Protein AF-0000000080183639 (afdb_homodimer)

Nearest PDB structures (foldseek):
  2pw9-assembly1_B  TM=9.144E-01  e=1.007E-22  Desulfotalea psychrophila LSv54
  2pw9-assembly2_C  TM=9.108E-01  e=9.664E-22  Desulfotalea psychrophila LSv54
  4pde-assembly1_A-2  TM=8.694E-01  e=8.421E-23  Escherichia coli
  2pw9-assembly2_D  TM=8.682E-01  e=3.513E-22  Desulfotalea psychrophila LSv54
  2pw9-assembly1_A  TM=8.812E-01  e=2.360E-21  Desulfotalea psychrophila LSv54

Sequence (546 aa):
MGNVTARRHAQHLTADRAITRPETLAVEEPLEIRVDGTPVTVTMRTPGSDFELARGFLLTEGVIADREQVHAIRYCDGRDDKGANTYNVLDVTLAAGVAPPDLDVTRNFYTTSSCGVCGKASLDAVRVIGRFAPGDDPVTVAAATLQAMPGQLRGAQKVFASTGGLHAAALFAADGAMLVVREDIGRHNAVDKVIGWALENGRVPVAGSVLLVSGRASFELTQKAVVAGIPVLAAVSAPSSLAVSLAEESGLTLVAFLRGDSMNVYTRADRIRMGNVTARRHAQHLTADRAITRPETLAVEEPLEIRVDGTPVTVTMRTPGSDFELARGFLLTEGVIADREQVHAIRYCDGRDDKGANTYNVLDVTLAAGVAPPDLDVTRNFYTTSSCGVCGKASLDAVRVIGRFAPGDDPVTVAAATLQAMPGQLRGAQKVFASTGGLHAAALFAADGAMLVVREDIGRHNAVDKVIGWALENGRVPVAGSVLLVSGRASFELTQKAVVAGIPVLAAVSAPSSLAVSLAEESGLTLVAFLRGDSMNVYTRADRIR

pLDDT: mean 90.53, std 12.78, range [38.41, 98.94]

Radius of gyration: 22.48 Å; Cα contacts (8 Å, |Δi|>4): 1421; chains: 2; bounding box: 56×62×65 Å

Structure (mmCIF, N/CA/C/O backbone):
data_AF-0000000080183639-model_v1
#
loop_
_entity.id
_entity.type
_entity.pdbx_description
1 polymer 'Sulfur carrier protein FdhD'
#
loop_
_atom_site.group_PDB
_atom_site.id
_atom_site.type_symbol
_atom_site.label_atom_id
_atom_site.label_alt_id
_atom_site.label_comp_id
_atom_site.label_asym_id
_atom_site.label_entity_id
_atom_site.label_seq_id
_atom_site.pdbx_PDB_ins_code
_atom_site.Cartn_x
_atom_site.Cartn_y
_atom_site.Cartn_z
_atom_site.occupancy
_atom_site.B_iso_or_equiv
_atom_site.auth_seq_id
_atom_site.auth_comp_id
_atom_site.auth_asym_id
_atom_site.auth_atom_id
_atom_site.pdbx_PDB_model_num
ATOM 1 N N . MET A 1 1 ? 24.953 -3.195 -2.787 1 52.5 1 MET A N 1
ATOM 2 C CA . MET A 1 1 ? 23.578 -3.475 -2.379 1 52.5 1 MET A CA 1
ATOM 3 C C . MET A 1 1 ? 23.156 -2.564 -1.229 1 52.5 1 MET A C 1
ATOM 5 O O . MET A 1 1 ? 23.938 -2.314 -0.311 1 52.5 1 MET A O 1
ATOM 9 N N . GLY A 1 2 ? 22.172 -1.744 -1.499 1 62.75 2 GLY A N 1
ATOM 10 C CA . GLY A 1 2 ? 21.844 -0.724 -0.514 1 62.75 2 GLY A CA 1
ATOM 11 C C . GLY A 1 2 ? 21.469 -1.297 0.839 1 62.75 2 GLY A C 1
ATOM 12 O O . GLY A 1 2 ? 21.094 -2.469 0.941 1 62.75 2 GLY A O 1
ATOM 13 N N . ASN A 1 3 ? 21.703 -0.731 1.843 1 85.06 3 ASN A N 1
ATOM 14 C CA . ASN A 1 3 ? 21.344 -1.123 3.201 1 85.06 3 ASN A CA 1
ATOM 15 C C . ASN A 1 3 ? 19.828 -1.344 3.338 1 85.06 3 ASN A C 1
ATOM 17 O O . ASN A 1 3 ? 19.047 -0.618 2.738 1 85.06 3 ASN A O 1
ATOM 21 N N . VAL A 1 4 ? 19.547 -2.441 4.059 1 94.38 4 VAL A N 1
ATOM 22 C CA . VAL A 1 4 ? 18.141 -2.775 4.223 1 94.38 4 VAL A CA 1
ATOM 23 C C . VAL A 1 4 ? 17.609 -2.168 5.52 1 94.38 4 VAL A C 1
ATOM 25 O O . VAL A 1 4 ? 16.391 -2.018 5.695 1 94.38 4 VAL A O 1
ATOM 28 N N . THR A 1 5 ? 18.547 -1.822 6.398 1 96.56 5 THR A N 1
ATOM 29 C CA . THR A 1 5 ? 18.172 -1.188 7.656 1 96.56 5 THR A CA 1
ATOM 30 C C . THR A 1 5 ? 18.969 0.091 7.883 1 96.56 5 THR A C 1
ATOM 32 O O . THR A 1 5 ? 20 0.308 7.242 1 96.56 5 THR A O 1
ATOM 35 N N . ALA A 1 6 ? 18.453 0.911 8.664 1 96.31 6 ALA A N 1
ATOM 36 C CA . ALA A 1 6 ? 19.109 2.148 9.102 1 96.31 6 ALA A CA 1
ATOM 37 C C . ALA A 1 6 ? 18.938 2.352 10.609 1 96.31 6 ALA A C 1
ATOM 39 O O . ALA A 1 6 ? 17.953 1.905 11.195 1 96.31 6 ALA A O 1
ATOM 40 N N . ARG A 1 7 ? 19.891 3.008 11.18 1 96.44 7 ARG A N 1
ATOM 41 C CA . ARG A 1 7 ? 19.828 3.285 12.609 1 96.44 7 ARG A CA 1
ATOM 42 C C . ARG A 1 7 ? 19.453 4.738 12.875 1 96.44 7 ARG A C 1
ATOM 44 O O . ARG A 1 7 ? 19.922 5.641 12.172 1 96.44 7 ARG A O 1
ATOM 51 N N . ARG A 1 8 ? 18.562 4.883 13.812 1 96.25 8 ARG A N 1
ATOM 52 C CA . ARG A 1 8 ? 18.156 6.203 14.273 1 96.25 8 ARG A CA 1
ATOM 53 C C . ARG A 1 8 ? 17.938 6.207 15.789 1 96.25 8 ARG A C 1
ATOM 55 O O . ARG A 1 8 ? 17.688 5.16 16.391 1 96.25 8 ARG A O 1
ATOM 62 N N . HIS A 1 9 ? 18.062 7.41 16.328 1 96.19 9 HIS A N 1
ATOM 63 C CA . HIS A 1 9 ? 17.703 7.535 17.734 1 96.19 9 HIS A CA 1
ATOM 64 C C . HIS A 1 9 ? 16.234 7.945 17.891 1 96.19 9 HIS A C 1
ATOM 66 O O . HIS A 1 9 ? 15.711 8.695 17.062 1 96.19 9 HIS A O 1
ATOM 72 N N . ALA A 1 10 ? 15.625 7.418 18.875 1 97.19 10 ALA A N 1
ATOM 73 C CA . ALA A 1 10 ? 14.266 7.797 19.234 1 97.19 10 ALA A CA 1
ATOM 74 C C . ALA A 1 10 ? 14.102 7.91 20.75 1 97.19 10 ALA A C 1
ATOM 76 O O . ALA A 1 10 ? 14.844 7.273 21.5 1 97.19 10 ALA A O 1
ATOM 77 N N . GLN A 1 11 ? 13.273 8.758 21.109 1 97.5 11 GLN A N 1
ATOM 78 C CA . GLN A 1 11 ? 12.883 8.82 22.516 1 97.5 11 GLN A CA 1
ATOM 79 C C . GLN A 1 11 ? 11.766 7.824 22.812 1 97.5 11 GLN A C 1
ATOM 81 O O . GLN A 1 11 ? 10.656 7.961 22.297 1 97.5 11 GLN A O 1
ATOM 86 N N . HIS A 1 12 ? 12.078 6.84 23.641 1 96.25 12 HIS A N 1
ATOM 87 C CA . HIS A 1 12 ? 11.094 5.871 24.094 1 96.25 12 HIS A CA 1
ATOM 88 C C . HIS A 1 12 ? 10.367 6.367 25.344 1 96.25 12 HIS A C 1
ATOM 90 O O . HIS A 1 12 ? 10.984 6.562 26.391 1 96.25 12 HIS A O 1
ATOM 96 N N . LEU A 1 13 ? 9.086 6.586 25.172 1 95.31 13 LEU A N 1
ATOM 97 C CA . LEU A 1 13 ? 8.281 7.109 26.266 1 95.31 13 LEU A CA 1
ATOM 98 C C . LEU A 1 13 ? 7.297 6.055 26.766 1 95.31 13 LEU A C 1
ATOM 100 O O . LEU A 1 13 ? 6.605 5.414 25.969 1 95.31 13 LEU A O 1
ATOM 104 N N . THR A 1 14 ? 7.352 5.832 28.031 1 91.56 14 THR A N 1
ATOM 105 C CA . THR A 1 14 ? 6.332 5.055 28.734 1 91.56 14 THR A CA 1
ATOM 106 C C . THR A 1 14 ? 5.676 5.891 29.828 1 91.56 14 THR A C 1
ATOM 108 O O . THR A 1 14 ? 5.93 7.094 29.938 1 91.56 14 THR A O 1
ATOM 111 N N . ALA A 1 15 ? 4.715 5.383 30.516 1 82.81 15 ALA A N 1
ATOM 112 C CA . ALA A 1 15 ? 4.027 6.113 31.578 1 82.81 15 ALA A CA 1
ATOM 113 C C . ALA A 1 15 ? 5.023 6.641 32.625 1 82.81 15 ALA A C 1
ATOM 115 O O . ALA A 1 15 ? 4.84 7.734 33.156 1 82.81 15 ALA A O 1
ATOM 116 N N . ASP A 1 16 ? 6.109 6.035 32.719 1 82.12 16 ASP A N 1
ATOM 117 C CA . ASP A 1 16 ? 6.941 6.363 33.875 1 82.12 16 ASP A CA 1
ATOM 118 C C . ASP A 1 16 ? 8.352 6.746 33.438 1 82.12 16 ASP A C 1
ATOM 120 O O . ASP A 1 16 ? 9.172 7.152 34.281 1 82.12 16 ASP A O 1
ATOM 124 N N . ARG A 1 17 ? 8.633 6.613 32.188 1 88.81 17 ARG A N 1
ATOM 125 C CA . ARG A 1 17 ? 10.039 6.746 31.828 1 88.81 17 ARG A CA 1
ATOM 126 C C . ARG A 1 17 ? 10.188 7.273 30.406 1 88.81 17 ARG A C 1
ATOM 128 O O . ARG A 1 17 ? 9.359 6.984 29.547 1 88.81 17 ARG A O 1
ATOM 135 N N . ALA A 1 18 ? 11.211 8.125 30.234 1 91.19 18 ALA A N 1
ATOM 136 C CA . ALA A 1 18 ? 11.656 8.586 28.922 1 91.19 18 ALA A CA 1
ATOM 137 C C . ALA A 1 18 ? 13.141 8.305 28.719 1 91.19 18 ALA A C 1
ATOM 139 O O . ALA A 1 18 ? 13.977 8.742 29.5 1 91.19 18 ALA A O 1
ATOM 140 N N . ILE A 1 19 ? 13.414 7.473 27.688 1 94.88 19 ILE A N 1
ATOM 141 C CA . ILE A 1 19 ? 14.812 7.145 27.422 1 94.88 19 ILE A CA 1
ATOM 142 C C . ILE A 1 19 ? 15.102 7.27 25.938 1 94.88 19 ILE A C 1
ATOM 144 O O . ILE A 1 19 ? 14.297 6.859 25.109 1 94.88 19 ILE A O 1
ATOM 148 N N . THR A 1 20 ? 16.219 7.824 25.672 1 95.25 20 THR A N 1
ATOM 149 C CA . THR A 1 20 ? 16.688 7.848 24.297 1 95.25 20 THR A CA 1
ATOM 150 C C . THR A 1 20 ? 17.438 6.566 23.953 1 95.25 20 THR A C 1
ATOM 152 O O . THR A 1 20 ? 18.375 6.184 24.672 1 95.25 20 THR A O 1
ATOM 155 N N . ARG A 1 21 ? 17.078 5.926 22.906 1 94.38 21 ARG A N 1
ATOM 156 C CA . ARG A 1 21 ? 17.766 4.691 22.531 1 94.38 21 ARG A CA 1
ATOM 157 C C . ARG A 1 21 ? 17.844 4.555 21.016 1 94.38 21 ARG A C 1
ATOM 159 O O . ARG A 1 21 ? 17.062 5.18 20.281 1 94.38 21 ARG A O 1
ATOM 166 N N . PRO A 1 22 ? 18.797 3.738 20.609 1 96.38 22 PRO A N 1
ATOM 167 C CA . PRO A 1 22 ? 18.875 3.457 19.172 1 96.38 22 PRO A CA 1
ATOM 168 C C . PRO A 1 22 ? 17.75 2.539 18.688 1 96.38 22 PRO A C 1
ATOM 170 O O . PRO A 1 22 ? 17.344 1.616 19.406 1 96.38 22 PRO A O 1
ATOM 173 N N . GLU A 1 23 ? 17.25 2.877 17.562 1 96.5 23 GLU A N 1
ATOM 174 C CA . GLU A 1 23 ? 16.25 2.072 16.875 1 96.5 23 GLU A CA 1
ATOM 175 C C . GLU A 1 23 ? 16.734 1.643 15.5 1 96.5 23 GLU A C 1
ATOM 177 O O . GLU A 1 23 ? 17.469 2.377 14.836 1 96.5 23 GLU A O 1
ATOM 182 N N . THR A 1 24 ? 16.375 0.429 15.133 1 97.62 24 THR A N 1
ATOM 183 C CA . THR A 1 24 ? 16.656 -0.079 13.789 1 97.62 24 THR A CA 1
ATOM 184 C C . THR A 1 24 ? 15.414 0.034 12.906 1 97.62 24 THR A C 1
ATOM 186 O O . THR A 1 24 ? 14.352 -0.508 13.242 1 97.62 24 THR A O 1
ATOM 189 N N . LEU A 1 25 ? 15.609 0.771 11.812 1 98.19 25 LEU A N 1
ATOM 190 C CA . LEU A 1 25 ? 14.477 1.029 10.914 1 98.19 25 LEU A CA 1
ATOM 191 C C . LEU A 1 25 ? 14.656 0.294 9.594 1 98.19 25 LEU A C 1
ATOM 193 O O . LEU A 1 25 ? 15.781 0.097 9.133 1 98.19 25 LEU A O 1
ATOM 197 N N . ALA A 1 26 ? 13.523 -0.114 9.016 1 97.69 26 ALA A N 1
ATOM 198 C CA . ALA A 1 26 ? 13.57 -0.578 7.633 1 97.69 26 ALA A CA 1
ATOM 199 C C . ALA A 1 26 ? 13.875 0.573 6.676 1 97.69 26 ALA A C 1
ATOM 201 O O . ALA A 1 26 ? 13.273 1.647 6.777 1 97.69 26 ALA A O 1
ATOM 202 N N . VAL A 1 27 ? 14.734 0.327 5.742 1 96.94 27 VAL A N 1
ATOM 203 C CA . VAL A 1 27 ? 15.086 1.35 4.758 1 96.94 27 VAL A CA 1
ATOM 204 C C . VAL A 1 27 ? 14 1.423 3.686 1 96.94 27 VAL A C 1
ATOM 206 O O . VAL A 1 27 ? 13.523 0.392 3.201 1 96.94 27 VAL A O 1
ATOM 209 N N . GLU A 1 28 ? 13.562 2.574 3.406 1 94.81 28 GLU A N 1
ATOM 210 C CA . GLU A 1 28 ? 12.68 2.922 2.299 1 94.81 28 GLU A CA 1
ATOM 211 C C . GLU A 1 28 ? 13.391 3.807 1.28 1 94.81 28 GLU A C 1
ATOM 213 O O . GLU A 1 28 ? 13.922 4.859 1.632 1 94.81 28 GLU A O 1
ATOM 218 N N . GLU A 1 29 ? 13.422 3.324 0.04 1 92.5 29 GLU A N 1
ATOM 219 C CA . GLU A 1 29 ? 14.094 4.035 -1.042 1 92.5 29 GLU A CA 1
ATOM 220 C C . GLU A 1 29 ? 13.352 3.869 -2.361 1 92.5 29 GLU A C 1
ATOM 222 O O . GLU A 1 29 ? 12.844 2.785 -2.664 1 92.5 29 GLU A O 1
ATOM 227 N N . PRO A 1 30 ? 13.328 4.973 -3.129 1 89.56 30 PRO A N 1
ATOM 228 C CA . PRO A 1 30 ? 12.648 4.852 -4.422 1 89.56 30 PRO A CA 1
ATOM 229 C C . PRO A 1 30 ? 13.43 4.004 -5.422 1 89.56 30 PRO A C 1
ATOM 231 O O . PRO A 1 30 ? 14.664 3.959 -5.367 1 89.56 30 PRO A O 1
ATOM 234 N N . LEU A 1 31 ? 12.773 3.314 -6.277 1 90.88 31 LEU A N 1
ATOM 235 C CA . LEU A 1 31 ? 13.32 2.598 -7.422 1 90.88 31 LEU A CA 1
ATOM 236 C C . LEU A 1 31 ? 12.555 2.936 -8.695 1 90.88 31 LEU A C 1
ATOM 238 O O . LEU A 1 31 ? 11.336 2.77 -8.75 1 90.88 31 LEU A O 1
ATOM 242 N N . GLU A 1 32 ? 13.234 3.479 -9.617 1 88 32 GLU A N 1
ATOM 243 C CA . GLU A 1 32 ? 12.68 3.678 -10.953 1 88 32 GLU A CA 1
ATOM 244 C C . GLU A 1 32 ? 12.961 2.484 -11.859 1 88 32 GLU A C 1
ATOM 246 O O . GLU A 1 32 ? 14.109 2.031 -11.953 1 88 32 GLU A O 1
ATOM 251 N N . ILE A 1 33 ? 11.953 1.974 -12.453 1 89.75 33 ILE A N 1
ATOM 252 C CA . ILE A 1 33 ? 12.109 0.908 -13.438 1 89.75 33 ILE A CA 1
ATOM 253 C C . ILE A 1 33 ? 11.844 1.458 -14.836 1 89.75 33 ILE A C 1
ATOM 255 O O . ILE A 1 33 ? 10.781 2.027 -15.102 1 89.75 33 ILE A O 1
ATOM 259 N N . ARG A 1 34 ? 12.805 1.295 -15.664 1 87.94 34 ARG A N 1
ATOM 260 C CA . ARG A 1 34 ? 12.711 1.676 -17.078 1 87.94 34 ARG A CA 1
ATOM 261 C C . ARG A 1 34 ? 12.688 0.445 -17.969 1 87.94 34 ARG A C 1
ATOM 263 O O . ARG A 1 34 ? 13.211 -0.609 -17.609 1 87.94 34 ARG A O 1
ATOM 270 N N . VAL A 1 35 ? 12.031 0.599 -19.078 1 90.69 35 VAL A N 1
ATOM 271 C CA . VAL A 1 35 ? 12.055 -0.408 -20.141 1 90.69 35 VAL A CA 1
ATOM 272 C C . VAL A 1 35 ? 12.578 0.213 -21.438 1 90.69 35 VAL A C 1
ATOM 274 O O . VAL A 1 35 ? 11.984 1.157 -21.953 1 90.69 35 VAL A O 1
ATOM 277 N N . ASP A 1 36 ? 13.719 -0.275 -21.828 1 92.06 36 ASP A N 1
ATOM 278 C CA . ASP A 1 36 ? 14.383 0.25 -23.016 1 92.06 36 ASP A CA 1
ATOM 279 C C . ASP A 1 36 ? 14.562 1.764 -22.922 1 92.06 36 ASP A C 1
ATOM 281 O O . ASP A 1 36 ? 14.242 2.492 -23.859 1 92.06 36 ASP A O 1
ATOM 285 N N . GLY A 1 37 ? 14.867 2.141 -21.75 1 87.31 37 GLY A N 1
ATOM 286 C CA . GLY A 1 37 ? 15.227 3.533 -21.531 1 87.31 37 GLY A CA 1
ATOM 287 C C . GLY A 1 37 ? 14.039 4.391 -21.125 1 87.31 37 GLY A C 1
ATOM 288 O O . GLY A 1 37 ? 14.219 5.516 -20.641 1 87.31 37 GLY A O 1
ATOM 289 N N . THR A 1 38 ? 12.844 3.908 -21.188 1 86.12 38 THR A N 1
ATOM 290 C CA . THR A 1 38 ? 11.648 4.684 -20.875 1 86.12 38 THR A CA 1
ATOM 291 C C . THR A 1 38 ? 11.148 4.359 -19.484 1 86.12 38 THR A C 1
ATOM 293 O O . THR A 1 38 ? 10.922 3.191 -19.141 1 86.12 38 THR A O 1
ATOM 296 N N . PRO A 1 39 ? 10.961 5.383 -18.625 1 83.75 39 PRO A N 1
ATOM 297 C CA . PRO A 1 39 ? 10.43 5.113 -17.281 1 83.75 39 PRO A CA 1
ATOM 298 C C . PRO A 1 39 ? 9.023 4.512 -17.312 1 83.75 39 PRO A C 1
ATOM 300 O O . PRO A 1 39 ? 8.148 5.016 -18.031 1 83.75 39 PRO A O 1
ATOM 303 N N . VAL A 1 40 ? 8.828 3.486 -16.594 1 82.75 40 VAL A N 1
ATOM 304 C CA . VAL A 1 40 ? 7.531 2.812 -16.562 1 82.75 40 VAL A CA 1
ATOM 305 C C . VAL A 1 40 ? 6.875 3.008 -15.203 1 82.75 40 VAL A C 1
ATOM 307 O O . VAL A 1 40 ? 5.652 3.143 -15.109 1 82.75 40 VAL A O 1
ATOM 310 N N . THR A 1 41 ? 7.754 2.992 -14.164 1 83.94 41 THR A N 1
ATOM 311 C CA . THR A 1 41 ? 7.207 3.148 -12.82 1 83.94 41 THR A CA 1
ATOM 312 C C . THR A 1 41 ? 8.289 3.584 -11.844 1 83.94 41 THR A C 1
ATOM 314 O O . THR A 1 41 ? 9.484 3.414 -12.109 1 83.94 41 THR A O 1
ATOM 317 N N . VAL A 1 42 ? 7.891 4.258 -10.812 1 85.88 42 VAL A N 1
ATOM 318 C CA . VAL A 1 42 ? 8.695 4.492 -9.617 1 85.88 42 VAL A CA 1
ATOM 319 C C . VAL A 1 42 ? 7.992 3.91 -8.398 1 85.88 42 VAL A C 1
ATOM 321 O O . VAL A 1 42 ? 6.793 4.133 -8.195 1 85.88 42 VAL A O 1
ATOM 324 N N . THR A 1 43 ? 8.68 3.117 -7.652 1 88.38 43 THR A N 1
ATOM 325 C CA . THR A 1 43 ? 8.094 2.51 -6.461 1 88.38 43 THR A CA 1
ATOM 326 C C . THR A 1 43 ? 9.016 2.678 -5.258 1 88.38 43 THR A C 1
ATOM 328 O O . THR A 1 43 ? 10.242 2.615 -5.398 1 88.38 43 THR A O 1
ATOM 331 N N . MET A 1 44 ? 8.414 2.959 -4.102 1 91.25 44 MET A N 1
ATOM 332 C CA . MET A 1 44 ? 9.188 2.881 -2.867 1 91.25 44 MET A CA 1
ATOM 333 C C . MET A 1 44 ? 9.398 1.431 -2.449 1 91.25 44 MET A C 1
ATOM 335 O O . MET A 1 44 ? 8.453 0.639 -2.438 1 91.25 44 MET A O 1
ATOM 339 N N . ARG A 1 45 ? 10.68 1.134 -2.156 1 95 45 ARG A N 1
ATOM 340 C CA . ARG A 1 45 ? 10.945 -0.258 -1.81 1 95 45 ARG A CA 1
ATOM 341 C C . ARG A 1 45 ? 12.062 -0.357 -0.773 1 95 45 ARG A C 1
ATOM 343 O O . ARG A 1 45 ? 12.68 0.649 -0.421 1 95 45 ARG A O 1
ATOM 350 N N . THR A 1 46 ? 12.164 -1.537 -0.179 1 96.56 46 THR A N 1
ATOM 351 C CA . THR A 1 46 ? 13.383 -1.898 0.544 1 96.56 46 THR A CA 1
ATOM 352 C C . THR A 1 46 ? 14.43 -2.463 -0.409 1 96.56 46 THR A C 1
ATOM 354 O O . THR A 1 46 ? 14.164 -3.42 -1.138 1 96.56 46 THR A O 1
ATOM 357 N N . PRO A 1 47 ? 15.594 -1.814 -0.373 1 95 47 PRO A N 1
ATOM 358 C CA . PRO A 1 47 ? 16.625 -2.305 -1.287 1 95 47 PRO A CA 1
ATOM 359 C C . PRO A 1 47 ? 16.922 -3.791 -1.101 1 95 47 PRO A C 1
ATOM 361 O O . PRO A 1 47 ? 16.891 -4.293 0.025 1 95 47 PRO A O 1
ATOM 364 N N . GLY A 1 48 ? 17.297 -4.441 -2.268 1 95.19 48 GLY A N 1
ATOM 365 C CA . GLY A 1 48 ? 17.531 -5.875 -2.293 1 95.19 48 GLY A CA 1
ATOM 366 C C . GLY A 1 48 ? 16.594 -6.617 -3.232 1 95.19 48 GLY A C 1
ATOM 367 O O . GLY A 1 48 ? 15.398 -6.309 -3.301 1 95.19 48 GLY A O 1
ATOM 368 N N . SER A 1 49 ? 17.078 -7.531 -3.957 1 97.38 49 SER A N 1
ATOM 369 C CA . SER A 1 49 ? 16.344 -8.32 -4.938 1 97.38 49 SER A CA 1
ATOM 370 C C . SER A 1 49 ? 15.633 -7.43 -5.949 1 97.38 49 SER A C 1
ATOM 372 O O . SER A 1 49 ? 14.477 -7.676 -6.297 1 97.38 49 SER A O 1
ATOM 374 N N . ASP A 1 50 ? 16.297 -6.406 -6.332 1 97.12 50 ASP A N 1
ATOM 375 C CA . ASP A 1 50 ? 15.688 -5.406 -7.207 1 97.12 50 ASP A CA 1
ATOM 376 C C . ASP A 1 50 ? 15.43 -5.98 -8.602 1 97.12 50 ASP A C 1
ATOM 378 O O . ASP A 1 50 ? 14.438 -5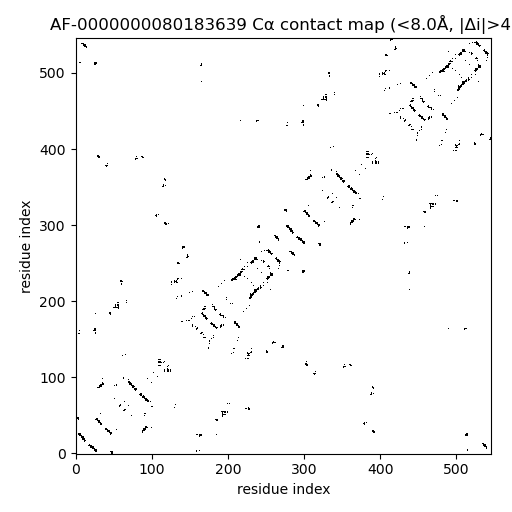.633 -9.242 1 97.12 50 ASP A O 1
ATOM 382 N N . PHE A 1 51 ? 16.312 -6.824 -9.031 1 97.88 51 PHE A N 1
ATOM 383 C CA . PHE A 1 51 ? 16.109 -7.445 -10.336 1 97.88 51 PHE A CA 1
ATOM 384 C C . PHE A 1 51 ? 14.867 -8.328 -10.336 1 97.88 51 PHE A C 1
ATOM 386 O O . PHE A 1 51 ? 14.094 -8.32 -11.297 1 97.88 51 PHE A O 1
ATOM 393 N N . GLU A 1 52 ? 14.672 -9 -9.281 1 98.44 52 GLU A N 1
ATOM 394 C CA . GLU A 1 52 ? 13.477 -9.82 -9.125 1 98.44 52 GLU A CA 1
ATOM 395 C C . GLU A 1 52 ? 12.219 -8.953 -9.086 1 98.44 52 GLU A C 1
ATOM 397 O O . GLU A 1 52 ? 11.203 -9.289 -9.703 1 98.44 52 GLU A O 1
ATOM 402 N N . LEU A 1 53 ? 12.344 -7.863 -8.367 1 98.25 53 LEU A N 1
ATOM 403 C CA . LEU A 1 53 ? 11.234 -6.918 -8.289 1 98.25 53 LEU A CA 1
ATOM 404 C C . LEU A 1 53 ? 10.836 -6.441 -9.68 1 98.25 53 LEU A C 1
ATOM 406 O O . LEU A 1 53 ? 9.656 -6.461 -10.031 1 98.25 53 LEU A O 1
ATOM 410 N N . ALA A 1 54 ? 11.789 -6.105 -10.445 1 96.44 54 ALA A N 1
ATOM 411 C CA . ALA A 1 54 ? 11.523 -5.602 -11.789 1 96.44 54 ALA A CA 1
ATOM 412 C C . ALA A 1 54 ? 10.898 -6.684 -12.672 1 96.44 54 ALA A C 1
ATOM 414 O O . ALA A 1 54 ? 9.898 -6.438 -13.344 1 96.44 54 ALA A O 1
ATOM 415 N N . ARG A 1 55 ? 11.469 -7.863 -12.633 1 97.19 55 ARG A N 1
ATOM 416 C CA . ARG A 1 55 ? 10.961 -8.977 -13.43 1 97.19 55 ARG A CA 1
ATOM 417 C C . ARG A 1 55 ? 9.523 -9.312 -13.039 1 97.19 55 ARG A C 1
ATOM 419 O O . ARG A 1 55 ? 8.664 -9.484 -13.906 1 97.19 55 ARG A O 1
ATOM 426 N N . GLY A 1 56 ? 9.344 -9.422 -11.773 1 97.5 56 GLY A N 1
ATOM 427 C CA . GLY A 1 56 ? 8.008 -9.734 -11.289 1 97.5 56 GLY A CA 1
ATOM 428 C C . GLY A 1 56 ? 6.969 -8.695 -11.672 1 97.5 56 GLY A C 1
ATOM 429 O O . GLY A 1 56 ? 5.883 -9.039 -12.141 1 97.5 56 GLY A O 1
ATOM 430 N N . PHE A 1 57 ? 7.34 -7.438 -11.516 1 93.94 57 PHE A N 1
ATOM 431 C CA . PHE A 1 57 ? 6.453 -6.336 -11.867 1 93.94 57 PHE A CA 1
ATOM 432 C C . PHE A 1 57 ? 6.094 -6.387 -13.352 1 93.94 57 PHE A C 1
ATOM 434 O O . PHE A 1 57 ? 4.918 -6.285 -13.711 1 93.94 57 PHE A O 1
ATOM 441 N N . LEU A 1 58 ? 7.051 -6.547 -14.172 1 92.69 58 LEU A N 1
ATOM 442 C CA . LEU A 1 58 ? 6.82 -6.547 -15.609 1 92.69 58 LEU A CA 1
ATOM 443 C C . LEU A 1 58 ? 5.949 -7.73 -16.031 1 92.69 58 LEU A C 1
ATOM 445 O O . LEU A 1 58 ? 5.121 -7.609 -16.938 1 92.69 58 LEU A O 1
ATOM 449 N N . LEU A 1 59 ? 6.102 -8.836 -15.375 1 93.75 59 LEU A N 1
ATOM 450 C CA . LEU A 1 59 ? 5.273 -10 -15.656 1 93.75 59 LEU A CA 1
ATOM 451 C C . LEU A 1 59 ? 3.834 -9.766 -15.211 1 93.75 59 LEU A C 1
ATOM 453 O O . LEU A 1 59 ? 2.898 -9.945 -15.992 1 93.75 59 LEU A O 1
ATOM 457 N N . THR A 1 60 ? 3.676 -9.281 -13.977 1 92.56 60 THR A N 1
ATOM 458 C CA . THR A 1 60 ? 2.348 -9.203 -13.383 1 92.56 60 THR A CA 1
ATOM 459 C C . THR A 1 60 ? 1.554 -8.047 -13.984 1 92.56 60 THR A C 1
ATOM 461 O O . THR A 1 60 ? 0.321 -8.055 -13.961 1 92.56 60 THR A O 1
ATOM 464 N N . GLU A 1 61 ? 2.309 -7.129 -14.555 1 86.31 61 GLU A N 1
ATOM 465 C CA . GLU A 1 61 ? 1.647 -6.012 -15.227 1 86.31 61 GLU A CA 1
ATOM 466 C C . GLU A 1 61 ? 1.418 -6.316 -16.703 1 86.31 61 GLU A C 1
ATOM 468 O O . GLU A 1 61 ? 0.876 -5.484 -17.438 1 86.31 61 GLU A O 1
ATOM 473 N N . GLY A 1 62 ? 1.89 -7.426 -17.172 1 86.44 62 GLY A N 1
ATOM 474 C CA . GLY A 1 62 ? 1.62 -7.875 -18.516 1 86.44 62 GLY A CA 1
ATOM 475 C C . GLY A 1 62 ? 2.574 -7.285 -19.547 1 86.44 62 GLY A C 1
ATOM 476 O O . GLY A 1 62 ? 2.295 -7.301 -20.75 1 86.44 62 GLY A O 1
ATOM 477 N N . VAL A 1 63 ? 3.654 -6.715 -19.094 1 86.12 63 VAL A N 1
ATOM 478 C CA . VAL A 1 63 ? 4.645 -6.148 -20 1 86.12 63 VAL A CA 1
ATOM 479 C C . VAL A 1 63 ? 5.438 -7.27 -20.672 1 86.12 63 VAL A C 1
ATOM 481 O O . VAL A 1 63 ? 5.797 -7.168 -21.844 1 86.12 63 VAL A O 1
ATOM 484 N N . ILE A 1 64 ? 5.691 -8.297 -19.875 1 91 64 ILE A N 1
ATOM 485 C CA . ILE A 1 64 ? 6.324 -9.5 -20.406 1 91 64 ILE A CA 1
ATOM 486 C C . ILE A 1 64 ? 5.484 -10.727 -20.047 1 91 64 ILE A C 1
ATOM 488 O O . ILE A 1 64 ? 4.645 -10.664 -19.141 1 91 64 ILE A O 1
ATOM 492 N N . ALA A 1 65 ? 5.797 -11.742 -20.797 1 88.81 65 ALA A N 1
ATOM 493 C CA . ALA A 1 65 ? 5.031 -12.961 -20.562 1 88.81 65 ALA A CA 1
ATOM 494 C C . ALA A 1 65 ? 5.926 -14.094 -20.078 1 88.81 65 ALA A C 1
ATOM 496 O O . ALA A 1 65 ? 5.449 -15.055 -19.469 1 88.81 65 ALA A O 1
ATOM 497 N N . ASP A 1 66 ? 7.168 -13.953 -20.406 1 91.75 66 ASP A N 1
ATOM 498 C CA . ASP A 1 66 ? 8.102 -15 -20 1 91.75 66 ASP A CA 1
ATOM 499 C C . ASP A 1 66 ? 9.516 -14.445 -19.859 1 91.75 66 ASP A C 1
ATOM 501 O O . ASP A 1 66 ? 9.766 -13.281 -20.172 1 91.75 66 ASP A O 1
ATOM 505 N N . ARG A 1 67 ? 10.383 -15.281 -19.359 1 94.56 67 ARG A N 1
ATOM 506 C CA . ARG A 1 67 ? 11.75 -14.891 -19 1 94.56 67 ARG A CA 1
ATOM 507 C C . ARG A 1 67 ? 12.531 -14.477 -20.25 1 94.56 67 ARG A C 1
ATOM 509 O O . ARG A 1 67 ? 13.359 -13.57 -20.188 1 94.56 67 ARG A O 1
ATOM 516 N N . GLU A 1 68 ? 12.273 -15.055 -21.328 1 95.25 68 GLU A N 1
ATOM 517 C CA . GLU A 1 68 ? 13.039 -14.852 -22.547 1 95.25 68 GLU A CA 1
ATOM 518 C C . GLU A 1 68 ? 12.773 -13.477 -23.156 1 95.25 68 GLU A C 1
ATOM 520 O O . GLU A 1 68 ? 13.531 -13.016 -24 1 95.25 68 GLU A O 1
ATOM 525 N N . GLN A 1 69 ? 11.781 -12.891 -22.688 1 95.44 69 GLN A N 1
ATOM 526 C CA . GLN A 1 69 ? 11.438 -11.578 -23.234 1 95.44 69 GLN A CA 1
ATOM 527 C C . GLN A 1 69 ? 12.281 -10.477 -22.594 1 95.44 69 GLN A C 1
ATOM 529 O O . GLN A 1 69 ? 12.234 -9.328 -23.031 1 95.44 69 GLN A O 1
ATOM 534 N N . VAL A 1 70 ? 13.07 -10.852 -21.609 1 96.31 70 VAL A N 1
ATOM 535 C CA . VAL A 1 70 ? 14.016 -9.922 -21 1 96.31 70 VAL A CA 1
ATOM 536 C C . VAL A 1 70 ? 15.43 -10.242 -21.469 1 96.31 70 VAL A C 1
ATOM 538 O O . VAL A 1 70 ? 15.938 -11.336 -21.25 1 96.31 70 VAL A O 1
ATOM 541 N N . HIS A 1 71 ? 16 -9.297 -22.125 1 96.81 71 HIS A N 1
ATOM 542 C CA . HIS A 1 71 ? 17.375 -9.461 -22.578 1 96.81 71 HIS A CA 1
ATOM 543 C C . HIS A 1 71 ? 18.375 -9.156 -21.469 1 96.81 71 HIS A C 1
ATOM 545 O O . HIS A 1 71 ? 19.328 -9.914 -21.25 1 96.81 71 HIS A O 1
ATOM 551 N N . ALA A 1 72 ? 18.141 -8.031 -20.844 1 96.75 72 ALA A N 1
ATOM 552 C CA . ALA A 1 72 ? 19.078 -7.648 -19.781 1 96.75 72 ALA A CA 1
ATOM 553 C C . ALA A 1 72 ? 18.422 -6.68 -18.797 1 96.75 72 ALA A C 1
ATOM 555 O O . ALA A 1 72 ? 17.469 -5.977 -19.156 1 96.75 72 ALA A O 1
ATOM 556 N N . ILE A 1 73 ? 18.875 -6.758 -17.578 1 96.56 73 ILE A N 1
ATOM 557 C CA . ILE A 1 73 ? 18.547 -5.773 -16.562 1 96.56 73 ILE A CA 1
ATOM 558 C C . ILE A 1 73 ? 19.828 -5.18 -15.984 1 96.56 73 ILE A C 1
ATOM 560 O O . ILE A 1 73 ? 20.75 -5.91 -15.617 1 96.56 73 ILE A O 1
ATOM 564 N N . ARG A 1 74 ? 19.859 -3.803 -15.93 1 94.88 74 ARG A N 1
ATOM 565 C CA . ARG A 1 74 ? 21.062 -3.143 -15.422 1 94.88 74 ARG A CA 1
ATOM 566 C C . ARG A 1 74 ? 20.703 -1.934 -14.562 1 94.88 74 ARG A C 1
ATOM 568 O O . ARG A 1 74 ? 19.703 -1.253 -14.828 1 94.88 74 ARG A O 1
ATOM 575 N N . TYR A 1 75 ? 21.484 -1.775 -13.555 1 91.75 75 TYR A N 1
ATOM 576 C CA . TYR A 1 75 ? 21.406 -0.49 -12.867 1 91.75 75 TYR A CA 1
ATOM 577 C C . TYR A 1 75 ? 21.922 0.633 -13.758 1 91.75 75 TYR A C 1
ATOM 579 O O . TYR A 1 75 ? 22.938 0.471 -14.445 1 91.75 75 TYR A O 1
ATOM 587 N N . CYS A 1 76 ? 21.188 1.639 -13.781 1 83.62 76 CYS A N 1
ATOM 588 C CA . CYS A 1 76 ? 21.672 2.807 -14.508 1 83.62 76 CYS A CA 1
ATOM 589 C C . CYS A 1 76 ? 22.484 3.723 -13.609 1 83.62 76 CYS A C 1
ATOM 591 O O . CYS A 1 76 ? 22.406 3.629 -12.383 1 83.62 76 CYS A O 1
ATOM 593 N N . ASP A 1 77 ? 23.234 4.473 -14.312 1 71.56 77 ASP A N 1
ATOM 594 C CA . ASP A 1 77 ? 24.125 5.391 -13.594 1 71.56 77 ASP A CA 1
ATOM 595 C C . ASP A 1 77 ? 23.328 6.523 -12.953 1 71.56 77 ASP A C 1
ATOM 597 O O . ASP A 1 77 ? 22.734 7.348 -13.648 1 71.56 77 ASP A O 1
ATOM 601 N N . GLY A 1 78 ? 22.719 6.289 -11.922 1 64.25 78 GLY A N 1
ATOM 602 C CA . GLY A 1 78 ? 22.141 7.332 -11.086 1 64.25 78 GLY A CA 1
ATOM 603 C C . GLY A 1 78 ? 23.031 7.695 -9.906 1 64.25 78 GLY A C 1
ATOM 604 O O . GLY A 1 78 ? 23.391 6.832 -9.109 1 64.25 78 GLY A O 1
ATOM 605 N N . ARG A 1 79 ? 23.641 8.906 -10.023 1 65.19 79 ARG A N 1
ATOM 606 C CA . ARG A 1 79 ? 24.609 9.297 -9 1 65.19 79 ARG A CA 1
ATOM 607 C C . ARG A 1 79 ? 24.016 10.305 -8.031 1 65.19 79 ARG A C 1
ATOM 609 O O . ARG A 1 79 ? 23.234 11.172 -8.43 1 65.19 79 ARG A O 1
ATOM 616 N N . ASP A 1 80 ? 24.266 10.016 -6.824 1 65.31 80 ASP A N 1
ATOM 617 C CA . ASP A 1 80 ? 23.859 11.008 -5.828 1 65.31 80 ASP A CA 1
ATOM 618 C C . ASP A 1 80 ? 24.766 12.234 -5.883 1 65.31 80 ASP A C 1
ATOM 620 O O . ASP A 1 80 ? 25.594 12.367 -6.797 1 65.31 80 ASP A O 1
ATOM 624 N N . ASP A 1 81 ? 24.516 13.148 -4.938 1 62.62 81 ASP A N 1
ATOM 625 C CA . ASP A 1 81 ? 25.25 14.406 -4.91 1 62.62 81 ASP A CA 1
ATOM 626 C C . ASP A 1 81 ? 26.75 14.164 -4.719 1 62.62 81 ASP A C 1
ATOM 628 O O . ASP A 1 81 ? 27.562 15.031 -5.027 1 62.62 81 ASP A O 1
ATOM 632 N N . LYS A 1 82 ? 27.047 12.992 -4.297 1 71 82 LYS A N 1
ATOM 633 C CA . LYS A 1 82 ? 28.453 12.688 -4.035 1 71 82 LYS A CA 1
ATOM 634 C C . LYS A 1 82 ? 29.062 11.875 -5.172 1 71 82 LYS A C 1
ATOM 636 O O . LYS A 1 82 ? 30.203 11.406 -5.074 1 71 82 LYS A O 1
ATOM 641 N N . GLY A 1 83 ? 28.25 11.602 -6.125 1 69 83 GLY A N 1
ATOM 642 C CA . GLY A 1 83 ? 28.719 10.891 -7.301 1 69 83 GLY A CA 1
ATOM 643 C C . GLY A 1 83 ? 28.578 9.383 -7.195 1 69 83 GLY A C 1
ATOM 644 O O . GLY A 1 83 ? 28.922 8.656 -8.125 1 69 83 GLY A O 1
ATOM 645 N N . ALA A 1 84 ? 28.188 8.977 -6.098 1 72 84 ALA A N 1
ATOM 646 C CA . ALA A 1 84 ? 28.016 7.539 -5.914 1 72 84 ALA A CA 1
ATOM 647 C C . ALA A 1 84 ? 26.719 7.051 -6.531 1 72 84 ALA A C 1
ATOM 649 O O . ALA A 1 84 ? 25.703 7.758 -6.5 1 72 84 ALA A O 1
ATOM 650 N N . ASN A 1 85 ? 26.781 5.852 -7.078 1 75.75 85 ASN A N 1
ATOM 651 C CA . ASN A 1 85 ? 25.578 5.258 -7.637 1 75.75 85 ASN A CA 1
ATOM 652 C C . ASN A 1 85 ? 24.531 4.992 -6.559 1 75.75 85 ASN A C 1
ATOM 654 O O . ASN A 1 85 ? 24.828 4.379 -5.535 1 75.75 85 ASN A O 1
ATOM 658 N N . THR A 1 86 ? 23.391 5.488 -6.828 1 77.62 86 THR A N 1
ATOM 659 C CA . THR A 1 86 ? 22.312 5.332 -5.855 1 77.62 86 THR A CA 1
ATOM 660 C C . THR A 1 86 ? 21.688 3.941 -5.953 1 77.62 86 THR A C 1
ATOM 662 O O . THR A 1 86 ? 21.031 3.477 -5.02 1 77.62 86 THR A O 1
ATOM 665 N N . TYR A 1 87 ? 21.828 3.316 -7.133 1 86.44 87 TYR A N 1
ATOM 666 C CA . TYR A 1 87 ? 21.219 2.025 -7.426 1 86.44 87 TYR A CA 1
ATOM 667 C C . TYR A 1 87 ? 19.688 2.113 -7.34 1 86.44 87 TYR A C 1
ATOM 669 O O . TYR A 1 87 ? 19.047 1.199 -6.832 1 86.44 87 TYR A O 1
ATOM 677 N N . ASN A 1 88 ? 19.141 3.262 -7.793 1 90.94 88 ASN A N 1
ATOM 678 C CA . ASN A 1 88 ? 17.719 3.523 -7.699 1 90.94 88 ASN A CA 1
ATOM 679 C C . ASN A 1 88 ? 17.062 3.574 -9.078 1 90.94 88 ASN A C 1
ATOM 681 O O . ASN A 1 88 ? 15.891 3.953 -9.203 1 90.94 88 ASN A O 1
ATOM 685 N N . VAL A 1 89 ? 17.859 3.205 -10.031 1 89.5 89 VAL A N 1
ATOM 686 C CA . VAL A 1 89 ? 17.297 3.158 -11.383 1 89.5 89 VAL A CA 1
ATOM 687 C C . VAL A 1 89 ? 17.703 1.854 -12.062 1 89.5 89 VAL A C 1
ATOM 689 O O . VAL A 1 89 ? 18.906 1.553 -12.188 1 89.5 89 VAL A O 1
ATOM 692 N N . LEU A 1 90 ? 16.719 1.109 -12.484 1 93.44 90 LEU A N 1
ATOM 693 C CA . LEU A 1 90 ? 16.938 -0.109 -13.258 1 93.44 90 LEU A CA 1
ATOM 694 C C . LEU A 1 90 ? 16.406 0.053 -14.68 1 93.44 90 LEU A C 1
ATOM 696 O O . LEU A 1 90 ? 15.328 0.606 -14.891 1 93.44 90 LEU A O 1
ATOM 700 N N . ASP A 1 91 ? 17.188 -0.385 -15.586 1 93.62 91 ASP A N 1
ATOM 701 C CA . ASP A 1 91 ? 16.719 -0.438 -16.969 1 93.62 91 ASP A CA 1
ATOM 702 C C . ASP A 1 91 ? 16.641 -1.88 -17.469 1 93.62 91 ASP A C 1
ATOM 704 O O . ASP A 1 91 ? 17.609 -2.625 -17.406 1 93.62 91 ASP A O 1
ATOM 708 N N . VAL A 1 92 ? 15.484 -2.211 -17.891 1 95.75 92 VAL A N 1
ATOM 709 C CA . VAL A 1 92 ? 15.234 -3.531 -18.469 1 95.75 92 VAL A CA 1
ATOM 710 C C . VAL A 1 92 ? 15.234 -3.443 -19.984 1 95.75 92 VAL A C 1
ATOM 712 O O . VAL A 1 92 ? 14.445 -2.691 -20.578 1 95.75 92 VAL A O 1
ATOM 715 N N . THR A 1 93 ? 16.125 -4.16 -20.562 1 96.31 93 THR A N 1
ATOM 716 C CA . THR A 1 93 ? 16.141 -4.277 -22.016 1 96.31 93 THR A CA 1
ATOM 717 C C . THR A 1 93 ? 15.352 -5.508 -22.453 1 96.31 93 THR A C 1
ATOM 719 O O . THR A 1 93 ? 15.641 -6.629 -22.031 1 96.31 93 THR A O 1
ATOM 722 N N . LEU A 1 94 ? 14.383 -5.238 -23.266 1 96.38 94 LEU A N 1
ATOM 723 C CA . LEU A 1 94 ? 13.586 -6.348 -23.766 1 96.38 94 LEU A CA 1
ATOM 724 C C . LEU A 1 94 ? 14.312 -7.078 -24.891 1 96.38 94 LEU A C 1
ATOM 726 O O . LEU A 1 94 ? 15.195 -6.512 -25.531 1 96.38 94 LEU A O 1
ATOM 730 N N . ALA A 1 95 ? 13.938 -8.297 -25.062 1 96.06 95 ALA A N 1
ATOM 731 C CA . ALA A 1 95 ? 14.484 -9.086 -26.156 1 96.06 95 ALA A CA 1
ATOM 732 C C . ALA A 1 95 ? 14.031 -8.539 -27.516 1 96.06 95 ALA A C 1
ATOM 734 O O . ALA A 1 95 ? 13.016 -7.836 -27.594 1 96.06 95 ALA A O 1
ATOM 735 N N . ALA A 1 96 ? 14.727 -8.883 -28.5 1 92.56 96 ALA A N 1
ATOM 736 C CA . ALA A 1 96 ? 14.391 -8.438 -29.844 1 92.56 96 ALA A CA 1
ATOM 737 C C . ALA A 1 96 ? 13 -8.922 -30.25 1 92.56 96 ALA A C 1
ATOM 739 O O . ALA A 1 96 ? 12.648 -10.078 -30.016 1 92.56 96 ALA A O 1
ATOM 740 N N . GLY A 1 97 ? 12.148 -7.984 -30.797 1 89.88 97 GLY A N 1
ATOM 741 C CA . GLY A 1 97 ? 10.836 -8.367 -31.297 1 89.88 97 GLY A CA 1
ATOM 742 C C . GLY A 1 97 ? 9.742 -8.203 -30.25 1 89.88 97 GLY A C 1
ATOM 743 O O . GLY A 1 97 ? 8.555 -8.305 -30.578 1 89.88 97 GLY A O 1
ATOM 744 N N . VAL A 1 98 ? 10.188 -8.062 -29.031 1 89.69 98 VAL A N 1
ATOM 745 C CA . VAL A 1 98 ? 9.188 -7.844 -28 1 89.69 98 VAL A CA 1
ATOM 746 C C . VAL A 1 98 ? 8.703 -6.395 -28.047 1 89.69 98 VAL A C 1
ATOM 748 O O . VAL A 1 98 ? 9.516 -5.465 -28.031 1 89.69 98 VAL A O 1
ATOM 751 N N . ALA A 1 99 ? 7.383 -6.176 -28.172 1 84 99 ALA A N 1
ATOM 752 C CA . ALA A 1 99 ? 6.812 -4.836 -28.25 1 84 99 ALA A CA 1
ATOM 753 C C . ALA A 1 99 ? 6.934 -4.105 -26.922 1 84 99 ALA A C 1
ATOM 755 O O . ALA A 1 99 ? 6.734 -4.699 -25.859 1 84 99 ALA A O 1
ATOM 756 N N . PRO A 1 100 ? 7.262 -2.805 -27.062 1 77 100 PRO A N 1
ATOM 757 C CA . PRO A 1 100 ? 7.309 -2.025 -25.828 1 77 100 PRO A CA 1
ATOM 758 C C . PRO A 1 100 ? 5.941 -1.9 -25.156 1 77 100 PRO A C 1
ATOM 760 O O . PRO A 1 100 ? 4.91 -1.95 -25.828 1 77 100 PRO A O 1
ATOM 763 N N . PRO A 1 101 ? 6.02 -1.838 -23.812 1 70.38 101 PRO A N 1
ATOM 764 C CA . PRO A 1 101 ? 4.742 -1.73 -23.109 1 70.38 101 PRO A CA 1
ATOM 765 C C . PRO A 1 101 ? 4 -0.434 -23.422 1 70.38 101 PRO A C 1
ATOM 767 O O . PRO A 1 101 ? 4.629 0.584 -23.719 1 70.38 101 PRO A O 1
ATOM 770 N N . ASP A 1 102 ? 2.637 -0.58 -23.578 1 64.31 102 ASP A N 1
ATOM 771 C CA . ASP A 1 102 ? 1.817 0.627 -23.562 1 64.31 102 ASP A CA 1
ATOM 772 C C . ASP A 1 102 ? 1.629 1.146 -22.141 1 64.31 102 ASP A C 1
ATOM 774 O O . ASP A 1 102 ? 1.058 0.456 -21.281 1 64.31 102 ASP A O 1
ATOM 778 N N . LEU A 1 103 ? 2.465 2.002 -21.719 1 57.31 103 LEU A N 1
ATOM 779 C CA . LEU A 1 103 ? 2.602 2.451 -20.344 1 57.31 103 LEU A CA 1
ATOM 780 C C . LEU A 1 103 ? 1.398 3.285 -19.922 1 57.31 103 LEU A C 1
ATOM 782 O O . LEU A 1 103 ? 1.44 3.969 -18.891 1 57.31 103 LEU A O 1
ATOM 786 N N . ASP A 1 104 ? 0.352 3.188 -20.562 1 55.19 104 ASP A N 1
ATOM 787 C CA . ASP A 1 104 ? -0.778 3.971 -20.078 1 55.19 104 ASP A CA 1
ATOM 788 C C . ASP A 1 104 ? -1.198 3.514 -18.672 1 55.19 104 ASP A C 1
ATOM 790 O O . ASP A 1 104 ? -1.634 2.375 -18.5 1 55.19 104 ASP A O 1
ATOM 794 N N . VAL A 1 105 ? -0.749 4.273 -17.688 1 51.53 105 VAL A N 1
ATOM 795 C CA . VAL A 1 105 ? -0.945 4.059 -16.266 1 51.53 105 VAL A CA 1
ATOM 796 C C . VAL A 1 105 ? -2.387 3.631 -16 1 51.53 105 VAL A C 1
ATOM 798 O O . VAL A 1 105 ? -2.66 2.904 -15.039 1 51.53 105 VAL A O 1
ATOM 801 N N . THR A 1 106 ? -3.312 4.102 -16.844 1 52.22 106 THR A N 1
ATOM 802 C CA . THR A 1 106 ? -4.73 3.83 -16.641 1 52.22 106 THR A CA 1
ATOM 803 C C . THR A 1 106 ? -5.137 2.531 -17.328 1 52.22 106 THR A C 1
ATOM 805 O O . THR A 1 106 ? -6.273 2.07 -17.188 1 52.22 106 THR A O 1
ATOM 808 N N . ARG A 1 107 ? -4.203 2.029 -17.922 1 50.31 107 ARG A N 1
ATOM 809 C CA . ARG A 1 107 ? -4.551 0.977 -18.875 1 50.31 107 ARG A CA 1
ATOM 810 C C . ARG A 1 107 ? -5.082 -0.258 -18.141 1 50.31 107 ARG A C 1
ATOM 812 O O . ARG A 1 107 ? -6.02 -0.903 -18.625 1 50.31 107 ARG A O 1
ATOM 819 N N . ASN A 1 108 ? -4.43 -0.478 -17 1 50.94 108 ASN A N 1
ATOM 820 C CA . ASN A 1 108 ? -4.785 -1.751 -16.391 1 50.94 108 ASN A CA 1
ATOM 821 C C . ASN A 1 108 ? -6.168 -1.693 -15.734 1 50.94 108 ASN A C 1
ATOM 823 O O . ASN A 1 108 ? -6.645 -2.691 -15.195 1 50.94 108 ASN A O 1
ATOM 827 N N . PHE A 1 109 ? -6.633 -0.549 -15.836 1 49.69 109 PHE A N 1
ATOM 828 C CA . PHE A 1 109 ? -7.93 -0.449 -15.172 1 49.69 109 PHE A CA 1
ATOM 829 C C . PHE A 1 109 ? -9.039 -0.237 -16.188 1 49.69 109 PHE A C 1
ATOM 831 O O . PHE A 1 109 ? -10.227 -0.334 -15.859 1 49.69 109 PHE A O 1
ATOM 838 N N . TYR A 1 110 ? -8.602 0.15 -17.406 1 46.59 110 TYR A N 1
ATOM 839 C CA . TYR A 1 110 ? -9.594 0.478 -18.422 1 46.59 110 TYR A CA 1
ATOM 840 C C . TYR A 1 110 ? -9.828 -0.704 -19.359 1 46.59 110 TYR A C 1
ATOM 842 O O . TYR A 1 110 ? -8.891 -1.424 -19.703 1 46.59 110 TYR A O 1
ATOM 850 N N . THR A 1 111 ? -11.016 -1.331 -19.172 1 42.38 111 THR A N 1
ATOM 851 C CA . THR A 1 111 ? -11.414 -2.18 -20.297 1 42.38 111 THR A CA 1
ATOM 852 C C . THR A 1 111 ? -12.211 -1.383 -21.312 1 42.38 111 THR A C 1
ATOM 854 O O . THR A 1 111 ? -12.734 -0.311 -21.016 1 42.38 111 THR A O 1
ATOM 857 N N . THR A 1 112 ? -12.016 -1.778 -22.641 1 40.03 112 THR A N 1
ATOM 858 C CA . THR A 1 112 ? -12.734 -1.231 -23.797 1 40.03 112 THR A CA 1
ATOM 859 C C . THR A 1 112 ? -14.203 -0.985 -23.453 1 40.03 112 THR A C 1
ATOM 861 O O . THR A 1 112 ? -14.969 -0.522 -24.281 1 40.03 112 THR A O 1
ATOM 864 N N . SER A 1 113 ? -14.578 -1.386 -22.281 1 38.91 113 SER A N 1
ATOM 865 C CA . SER A 1 113 ? -16.016 -1.226 -22.172 1 38.91 113 SER A CA 1
ATOM 866 C C . SER A 1 113 ? -16.391 0.205 -21.797 1 38.91 113 SER A C 1
ATOM 868 O O . SER A 1 113 ? -15.562 0.95 -21.281 1 38.91 113 SER A O 1
ATOM 870 N N . SER A 1 114 ? -17.484 0.693 -22.406 1 43.5 114 SER A N 1
ATOM 871 C CA . SER A 1 114 ? -18.188 1.95 -22.156 1 43.5 114 SER A CA 1
ATOM 872 C C . SER A 1 114 ? -18.328 2.219 -20.656 1 43.5 114 SER A C 1
ATOM 874 O O . SER A 1 114 ? -18.766 3.299 -20.266 1 43.5 114 SER A O 1
ATOM 876 N N . CYS A 1 115 ? -18.031 1.19 -19.891 1 51.31 115 CYS A N 1
ATOM 877 C CA . CYS A 1 115 ? -18.453 1.285 -18.5 1 51.31 115 CYS A CA 1
ATOM 878 C C . CYS A 1 115 ? -17.453 2.109 -17.688 1 51.31 115 CYS A C 1
ATOM 880 O O . CYS A 1 115 ? -17.734 2.508 -16.562 1 51.31 115 CYS A O 1
ATOM 882 N N . GLY A 1 116 ? -16.484 2.49 -18.266 1 60.97 116 GLY A N 1
ATOM 883 C CA . GLY A 1 116 ? -15.469 3.16 -17.453 1 60.97 116 GLY A CA 1
ATOM 884 C C . GLY A 1 116 ? -14.75 2.225 -16.5 1 60.97 116 GLY A C 1
ATOM 885 O O . GLY A 1 116 ? -14.422 1.094 -16.875 1 60.97 116 GLY A O 1
ATOM 886 N N . VAL A 1 117 ? -14.375 2.645 -15.305 1 73.25 117 VAL A N 1
ATOM 887 C CA . VAL A 1 117 ? -13.648 1.851 -14.312 1 73.25 117 VAL A CA 1
ATOM 888 C C . VAL A 1 117 ? -14.633 1.211 -13.336 1 73.25 117 VAL A C 1
ATOM 890 O O . VAL A 1 117 ? -15.461 1.901 -12.742 1 73.25 117 VAL A O 1
ATOM 893 N N . CYS A 1 118 ? -14.742 -0.133 -13.367 1 73.62 118 CYS A N 1
ATOM 894 C CA . CYS A 1 118 ? -15.562 -0.866 -12.414 1 73.62 118 CYS A CA 1
ATOM 895 C C . CYS A 1 118 ? -14.914 -2.193 -12.039 1 73.62 118 CYS A C 1
ATOM 897 O O . CYS A 1 118 ? -13.891 -2.566 -12.609 1 73.62 118 CYS A O 1
ATOM 899 N N . GLY A 1 119 ? -15.469 -2.82 -11.031 1 72.62 119 GLY A N 1
ATOM 900 C CA . GLY A 1 119 ? -14.945 -4.109 -10.609 1 72.62 119 GLY A CA 1
ATOM 901 C C . GLY A 1 119 ? -14.914 -5.137 -11.727 1 72.62 119 GLY A C 1
ATOM 902 O O . GLY A 1 119 ? -13.914 -5.836 -11.898 1 72.62 119 GLY A O 1
ATOM 903 N N . LYS A 1 120 ? -15.938 -5.184 -12.43 1 75.69 120 LYS A N 1
ATOM 904 C CA . LYS A 1 120 ? -16.016 -6.133 -13.531 1 75.69 120 LYS A CA 1
ATOM 905 C C . LYS A 1 120 ? -14.945 -5.84 -14.586 1 75.69 120 LYS A C 1
ATOM 907 O O . LYS A 1 120 ? -14.297 -6.758 -15.094 1 75.69 120 LYS A O 1
ATOM 912 N N . ALA A 1 121 ? -14.766 -4.578 -14.906 1 72.94 121 ALA A N 1
ATOM 913 C CA . ALA A 1 121 ? -13.727 -4.184 -15.859 1 72.94 121 ALA A CA 1
ATOM 914 C C . ALA A 1 121 ? -12.344 -4.586 -15.367 1 72.94 121 ALA A C 1
ATOM 916 O O . ALA A 1 121 ? -11.492 -5.008 -16.156 1 72.94 121 ALA A O 1
ATOM 917 N N . SER A 1 122 ? -12.195 -4.449 -14.125 1 76.44 122 SER A N 1
ATOM 918 C CA . SER A 1 122 ? -10.922 -4.848 -13.539 1 76.44 122 SER A CA 1
ATOM 919 C C . SER A 1 122 ? -10.703 -6.355 -13.656 1 76.44 122 SER A C 1
ATOM 921 O O . SER A 1 122 ? -9.609 -6.805 -13.984 1 76.44 122 SER A O 1
ATOM 923 N N . LEU A 1 123 ? -11.773 -7.121 -13.391 1 80.44 123 LEU A N 1
ATOM 924 C CA . LEU A 1 123 ? -11.688 -8.57 -13.523 1 80.44 123 LEU A CA 1
ATOM 925 C C . LEU A 1 123 ? -11.406 -8.969 -14.969 1 80.44 123 LEU A C 1
ATOM 927 O O . LEU A 1 123 ? -10.562 -9.82 -15.234 1 80.44 123 LEU A O 1
ATOM 931 N N . ASP A 1 124 ? -11.984 -8.281 -15.875 1 77.38 124 ASP A N 1
ATOM 932 C CA . ASP A 1 124 ? -11.797 -8.555 -17.297 1 77.38 124 ASP A CA 1
ATOM 933 C C . ASP A 1 124 ? -10.375 -8.227 -17.734 1 77.38 124 ASP A C 1
ATOM 935 O O . ASP A 1 124 ? -9.797 -8.945 -18.562 1 77.38 124 ASP A O 1
ATOM 939 N N . ALA A 1 125 ? -9.867 -7.18 -17.188 1 76 125 ALA A N 1
ATOM 940 C CA . ALA A 1 125 ? -8.5 -6.793 -17.516 1 76 125 ALA A CA 1
ATOM 941 C C . ALA A 1 125 ? -7.512 -7.887 -17.141 1 76 125 ALA A C 1
ATOM 943 O O . ALA A 1 125 ? -6.566 -8.164 -17.875 1 76 125 ALA A O 1
ATOM 944 N N . VAL A 1 126 ? -7.777 -8.516 -16.016 1 78.44 126 VAL A N 1
ATOM 945 C CA . VAL A 1 126 ? -6.902 -9.594 -15.562 1 78.44 126 VAL A CA 1
ATOM 946 C C . VAL A 1 126 ? -7.023 -10.797 -16.484 1 78.44 126 VAL A C 1
ATOM 948 O O . VAL A 1 126 ? -6.027 -11.445 -16.812 1 78.44 126 VAL A O 1
ATOM 951 N N . ARG A 1 127 ? -8.195 -11.023 -16.891 1 77.69 127 ARG A N 1
ATOM 952 C CA . ARG A 1 127 ? -8.43 -12.133 -17.797 1 77.69 127 ARG A CA 1
ATOM 953 C C . ARG A 1 127 ? -7.66 -11.938 -19.109 1 77.69 127 ARG A C 1
ATOM 955 O O . ARG A 1 127 ? -7.137 -12.898 -19.672 1 77.69 127 ARG A O 1
ATOM 962 N N . VAL A 1 128 ? -7.516 -10.711 -19.469 1 69.25 128 VAL A N 1
ATOM 963 C CA . VAL A 1 128 ? -6.875 -10.398 -20.75 1 69.25 128 VAL A CA 1
ATOM 964 C C . VAL A 1 128 ? -5.359 -10.531 -20.609 1 69.25 128 VAL A C 1
ATOM 966 O O . VAL A 1 128 ? -4.691 -11.055 -21.5 1 69.25 128 VAL A O 1
ATOM 969 N N . ILE A 1 129 ? -4.859 -10.148 -19.5 1 76.19 129 ILE A N 1
ATOM 970 C CA . ILE A 1 129 ? -3.414 -10.164 -19.328 1 76.19 129 ILE A CA 1
ATOM 971 C C . ILE A 1 129 ? -2.957 -11.57 -18.922 1 76.19 129 ILE A C 1
ATOM 973 O O . ILE A 1 129 ? -1.836 -11.977 -19.234 1 76.19 129 ILE A O 1
ATOM 977 N N . GLY A 1 130 ? -3.865 -12.25 -18.297 1 81.19 130 GLY A N 1
ATOM 978 C CA . GLY A 1 130 ? -3.529 -13.57 -17.797 1 81.19 130 GLY A CA 1
ATOM 979 C C . GLY A 1 130 ? -3.432 -14.617 -18.891 1 81.19 130 GLY A C 1
ATOM 980 O O . GLY A 1 130 ? -4.242 -14.633 -19.812 1 81.19 130 GLY A O 1
ATOM 981 N N . ARG A 1 131 ? -2.359 -15.367 -18.844 1 84.94 131 ARG A N 1
ATOM 982 C CA . ARG A 1 131 ? -2.127 -16.406 -19.844 1 84.94 131 ARG A CA 1
ATOM 983 C C . ARG A 1 131 ? -2.355 -17.797 -19.25 1 84.94 131 ARG A C 1
ATOM 985 O O . ARG A 1 131 ? -2.477 -18.781 -19.969 1 84.94 131 ARG A O 1
ATOM 992 N N . PHE A 1 132 ? -2.42 -17.75 -17.969 1 88.62 132 PHE A N 1
ATOM 993 C CA . PHE A 1 132 ? -2.512 -19.031 -17.281 1 88.62 132 PHE A CA 1
ATOM 994 C C . PHE A 1 132 ? -3.885 -19.219 -16.641 1 88.62 132 PHE A C 1
ATOM 996 O O . PHE A 1 132 ? -4.629 -18.25 -16.484 1 88.62 132 PHE A O 1
ATOM 1003 N N . ALA A 1 133 ? -4.18 -20.484 -16.375 1 88.88 133 ALA A N 1
ATOM 1004 C CA . ALA A 1 133 ? -5.445 -20.859 -15.742 1 88.88 133 ALA A CA 1
ATOM 1005 C C . ALA A 1 133 ? -5.207 -21.578 -14.414 1 88.88 133 ALA A C 1
ATOM 1007 O O . ALA A 1 133 ? -5.203 -22.797 -14.367 1 88.88 133 ALA A O 1
ATOM 1008 N N . PRO A 1 134 ? -5.109 -20.734 -13.359 1 93.06 134 PRO A N 1
ATOM 1009 C CA . PRO A 1 134 ? -4.891 -21.375 -12.062 1 93.06 134 PRO A CA 1
ATOM 1010 C C . PRO A 1 134 ? -5.977 -22.406 -11.719 1 93.06 134 PRO A C 1
ATOM 1012 O O . PRO A 1 134 ? -5.727 -23.344 -10.969 1 93.06 134 PRO A O 1
ATOM 1015 N N . GLY A 1 135 ? -7.105 -22.266 -12.273 1 95.25 135 GLY A N 1
ATOM 1016 C CA . GLY A 1 135 ? -8.227 -23.156 -12.016 1 95.25 135 GLY A CA 1
ATOM 1017 C C . GLY A 1 135 ? -7.98 -24.578 -12.477 1 95.25 135 GLY A C 1
ATOM 1018 O O . GLY A 1 135 ? -8.555 -25.516 -11.922 1 95.25 135 GLY A O 1
ATOM 1019 N N . ASP A 1 136 ? -7.121 -24.734 -13.422 1 95.56 136 ASP A N 1
ATOM 1020 C CA . ASP A 1 136 ? -6.875 -26.047 -14.016 1 95.56 136 ASP A CA 1
ATOM 1021 C C . ASP A 1 136 ? -5.801 -26.812 -13.242 1 95.56 136 ASP A C 1
ATOM 1023 O O . ASP A 1 136 ? -5.59 -28 -13.477 1 95.56 136 ASP A O 1
ATOM 1027 N N . ASP A 1 137 ? -5.098 -26.141 -12.359 1 97.38 137 ASP A N 1
ATOM 1028 C CA . ASP A 1 137 ? -4.039 -26.781 -11.578 1 97.38 137 ASP A CA 1
ATOM 1029 C C . ASP A 1 137 ? -4.613 -27.812 -10.609 1 97.38 137 ASP A C 1
ATOM 1031 O O . ASP A 1 137 ? -5.527 -27.5 -9.844 1 97.38 137 ASP A O 1
ATOM 1035 N N . PRO A 1 138 ? -4.137 -28.984 -10.594 1 96.75 138 PRO A N 1
ATOM 1036 C CA . PRO A 1 138 ? -4.715 -30.047 -9.781 1 96.75 138 PRO A CA 1
ATOM 1037 C C . PRO A 1 138 ? -4.18 -30.062 -8.352 1 96.75 138 PRO A C 1
ATOM 1039 O O . PRO A 1 138 ? -4.496 -30.969 -7.578 1 96.75 138 PRO A O 1
ATOM 1042 N N . VAL A 1 139 ? -3.48 -29.125 -7.941 1 97.75 139 VAL A N 1
ATOM 1043 C CA . VAL A 1 139 ? -2.764 -29.125 -6.672 1 97.75 139 VAL A CA 1
ATOM 1044 C C . VAL A 1 139 ? -3.754 -29.297 -5.52 1 97.75 139 VAL A C 1
ATOM 1046 O O . VAL A 1 139 ? -4.867 -28.766 -5.566 1 97.75 139 VAL A O 1
ATOM 1049 N N . THR A 1 140 ? -3.346 -30.078 -4.543 1 98.19 140 THR A N 1
ATOM 1050 C CA . THR A 1 140 ? -3.992 -30.156 -3.238 1 98.19 140 THR A CA 1
ATOM 1051 C C . THR A 1 140 ? -2.984 -29.906 -2.117 1 98.19 140 THR A C 1
ATOM 1053 O O . THR A 1 140 ? -1.817 -30.297 -2.232 1 98.19 140 THR A O 1
ATOM 1056 N N . VAL A 1 141 ? -3.445 -29.25 -1.073 1 97.94 141 VAL A N 1
ATOM 1057 C CA . VAL A 1 141 ? -2.578 -28.922 0.054 1 97.94 141 VAL A CA 1
ATOM 1058 C C . VAL A 1 141 ? -3.236 -29.359 1.358 1 97.94 141 VAL A C 1
ATOM 1060 O O . VAL A 1 141 ? -4.418 -29.094 1.585 1 97.94 141 VAL A O 1
ATOM 1063 N N . ALA A 1 142 ? -2.508 -30.062 2.178 1 96.75 142 ALA A N 1
ATOM 1064 C CA . ALA A 1 142 ? -3.037 -30.422 3.49 1 96.75 142 ALA A CA 1
ATOM 1065 C C . ALA A 1 142 ? -3.264 -29.188 4.348 1 96.75 142 ALA A C 1
ATOM 1067 O O . ALA A 1 142 ? -2.451 -28.25 4.34 1 96.75 142 ALA A O 1
ATOM 1068 N N . ALA A 1 143 ? -4.367 -29.234 5.102 1 96.75 143 ALA A N 1
ATOM 1069 C CA . ALA A 1 143 ? -4.676 -28.125 6 1 96.75 143 ALA A CA 1
ATOM 1070 C C . ALA A 1 143 ? -3.535 -27.875 6.984 1 96.75 143 ALA A C 1
ATOM 1072 O O . ALA A 1 143 ? -3.158 -26.734 7.234 1 96.75 143 ALA A O 1
ATOM 1073 N N . ALA A 1 144 ? -3.012 -28.953 7.43 1 95.94 144 ALA A N 1
ATOM 1074 C CA . ALA A 1 144 ? -1.925 -28.859 8.398 1 95.94 144 ALA A CA 1
ATOM 1075 C C . ALA A 1 144 ? -0.701 -28.188 7.789 1 95.94 144 ALA A C 1
ATOM 1077 O O . ALA A 1 144 ? 0.015 -27.438 8.469 1 95.94 144 ALA A O 1
ATOM 1078 N N . THR A 1 145 ? -0.462 -28.5 6.551 1 96.94 145 THR A N 1
ATOM 1079 C CA . THR A 1 145 ? 0.655 -27.891 5.836 1 96.94 145 THR A CA 1
ATOM 1080 C C . THR A 1 145 ? 0.462 -26.375 5.719 1 96.94 145 THR A C 1
ATOM 1082 O O . THR A 1 145 ? 1.385 -25.609 5.988 1 96.94 145 THR A O 1
ATOM 1085 N N . LEU A 1 146 ? -0.757 -25.906 5.398 1 97.5 146 LEU A N 1
ATOM 1086 C CA . LEU A 1 146 ? -1.07 -24.484 5.312 1 97.5 146 LEU A CA 1
ATOM 1087 C C . LEU A 1 146 ? -0.907 -23.812 6.668 1 97.5 146 LEU A C 1
ATOM 1089 O O . LEU A 1 146 ? -0.327 -22.734 6.762 1 97.5 146 LEU A O 1
ATOM 1093 N N . GLN A 1 147 ? -1.344 -24.484 7.645 1 96.94 147 GLN A N 1
ATOM 1094 C CA . GLN A 1 147 ? -1.34 -23.922 8.992 1 96.94 147 GLN A CA 1
ATOM 1095 C C . GLN A 1 147 ? 0.085 -23.703 9.492 1 96.94 147 GLN A C 1
ATOM 1097 O O . GLN A 1 147 ? 0.325 -22.844 10.344 1 96.94 147 GLN A O 1
ATOM 1102 N N . ALA A 1 148 ? 1.013 -24.391 8.922 1 97.44 148 ALA A N 1
ATOM 1103 C CA . ALA A 1 148 ? 2.402 -24.297 9.359 1 97.44 148 ALA A CA 1
ATOM 1104 C C . ALA A 1 148 ? 3.129 -23.156 8.656 1 97.44 148 ALA A C 1
ATOM 1106 O O . ALA A 1 148 ? 4.168 -22.688 9.125 1 97.44 148 ALA A O 1
ATOM 1107 N N . MET A 1 149 ? 2.625 -22.719 7.578 1 98.25 149 MET A N 1
ATOM 1108 C CA . MET A 1 149 ? 3.342 -21.828 6.676 1 98.25 149 MET A CA 1
ATOM 1109 C C . MET A 1 149 ? 3.561 -20.469 7.324 1 98.25 149 MET A C 1
ATOM 1111 O O . MET A 1 149 ? 4.645 -19.891 7.211 1 98.25 149 MET A O 1
ATOM 1115 N N . PRO A 1 150 ? 2.543 -19.922 8.07 1 98.38 150 PRO A N 1
ATOM 1116 C CA . PRO A 1 150 ? 2.775 -18.609 8.672 1 98.38 150 PRO A CA 1
ATOM 1117 C C . PRO A 1 150 ? 3.941 -18.609 9.656 1 98.38 150 PRO A C 1
ATOM 1119 O O . PRO A 1 150 ? 4.715 -17.641 9.703 1 98.38 150 PRO A O 1
ATOM 1122 N N . GLY A 1 151 ? 4.023 -19.609 10.391 1 98.12 151 GLY A N 1
ATOM 1123 C CA . GLY A 1 151 ? 5.16 -19.719 11.289 1 98.12 151 GLY A CA 1
ATOM 1124 C C . GLY A 1 151 ? 6.492 -19.766 10.562 1 98.12 151 GLY A C 1
ATOM 1125 O O . GLY A 1 151 ? 7.461 -19.141 10.984 1 98.12 151 GLY A O 1
ATOM 1126 N N . GLN A 1 152 ? 6.574 -20.547 9.484 1 98.31 152 GLN A N 1
ATOM 1127 C CA . GLN A 1 152 ? 7.773 -20.609 8.656 1 98.31 152 GLN A CA 1
ATOM 1128 C C . GLN A 1 152 ? 8.117 -19.25 8.078 1 98.31 152 GLN A C 1
ATOM 1130 O O . GLN A 1 152 ? 9.281 -18.828 8.086 1 98.31 152 GLN A O 1
ATOM 1135 N N . LEU A 1 153 ? 7.094 -18.562 7.629 1 98.38 153 LEU A N 1
ATOM 1136 C CA . LEU A 1 153 ? 7.289 -17.234 7.074 1 98.38 153 LEU A CA 1
ATOM 1137 C C . LEU A 1 153 ? 7.867 -16.281 8.125 1 98.38 153 LEU A C 1
ATOM 1139 O O . LEU A 1 153 ? 8.867 -15.609 7.875 1 98.38 153 LEU A O 1
ATOM 1143 N N . ARG A 1 154 ? 7.281 -16.266 9.266 1 97.75 154 ARG A N 1
ATOM 1144 C CA . ARG A 1 154 ? 7.723 -15.406 10.359 1 97.75 154 ARG A CA 1
ATOM 1145 C C . ARG A 1 154 ? 9.172 -15.695 10.734 1 97.75 154 ARG A C 1
ATOM 1147 O O . ARG A 1 154 ? 9.961 -14.773 10.961 1 97.75 154 ARG A O 1
ATOM 1154 N N . GLY A 1 155 ? 9.469 -16.922 10.766 1 97.94 155 GLY A N 1
ATOM 1155 C CA . GLY A 1 155 ? 10.82 -17.344 11.109 1 97.94 155 GLY A CA 1
ATOM 1156 C C . GLY A 1 155 ? 11.859 -16.875 10.102 1 97.94 155 GLY A C 1
ATOM 1157 O O . GLY A 1 155 ? 13.031 -16.719 10.438 1 97.94 155 GLY A O 1
ATOM 1158 N N . ALA A 1 156 ? 11.438 -16.625 8.906 1 98.12 156 ALA A N 1
ATOM 1159 C CA . ALA A 1 156 ? 12.352 -16.25 7.824 1 98.12 156 ALA A CA 1
ATOM 1160 C C . ALA A 1 156 ? 12.438 -14.742 7.66 1 98.12 156 ALA A C 1
ATOM 1162 O O . ALA A 1 156 ? 13.25 -14.242 6.879 1 98.12 156 ALA A O 1
ATOM 1163 N N . GLN A 1 157 ? 11.625 -14 8.367 1 97.25 157 GLN A N 1
ATOM 1164 C CA . GLN A 1 157 ? 11.57 -12.547 8.25 1 97.25 157 GLN A CA 1
ATOM 1165 C C . GLN A 1 157 ? 12.594 -11.883 9.156 1 97.25 157 GLN A C 1
ATOM 1167 O O . GLN A 1 157 ? 12.234 -11.234 10.141 1 97.25 157 GLN A O 1
ATOM 1172 N N . LYS A 1 158 ? 13.773 -11.852 8.703 1 95.88 158 LYS A N 1
ATOM 1173 C CA . LYS A 1 158 ? 14.883 -11.367 9.523 1 95.88 158 LYS A CA 1
ATOM 1174 C C . LYS A 1 158 ? 14.812 -9.852 9.711 1 95.88 158 LYS A C 1
ATOM 1176 O O . LYS A 1 158 ? 15.016 -9.344 10.812 1 95.88 158 LYS A O 1
ATOM 1181 N N . VAL A 1 159 ? 14.578 -9.164 8.664 1 96.56 159 VAL A N 1
ATOM 1182 C CA . VAL A 1 159 ? 14.555 -7.707 8.742 1 96.56 159 VAL A CA 1
ATOM 1183 C C . VAL A 1 159 ? 13.328 -7.254 9.531 1 96.56 159 VAL A C 1
ATOM 1185 O O . VAL A 1 159 ? 13.414 -6.328 10.344 1 96.56 159 VAL A O 1
ATOM 1188 N N . PHE A 1 160 ? 12.211 -7.863 9.312 1 96.5 160 PHE A N 1
ATOM 1189 C CA . PHE A 1 160 ? 11.023 -7.566 10.094 1 96.5 160 PHE A CA 1
ATOM 1190 C C . PHE A 1 160 ? 11.289 -7.773 11.586 1 96.5 160 PHE A C 1
ATOM 1192 O O . PHE A 1 160 ? 10.844 -6.98 12.414 1 96.5 160 PHE A O 1
ATOM 1199 N N . ALA A 1 161 ? 11.969 -8.82 11.891 1 96.19 161 ALA A N 1
ATOM 1200 C CA . ALA A 1 161 ? 12.234 -9.141 13.289 1 96.19 161 ALA A CA 1
ATOM 1201 C C . ALA A 1 161 ? 13 -8.008 13.969 1 96.19 161 ALA A C 1
ATOM 1203 O O . ALA A 1 161 ? 12.781 -7.723 15.148 1 96.19 161 ALA A O 1
ATOM 1204 N N . SER A 1 162 ? 13.766 -7.344 13.234 1 95.94 162 SER A N 1
ATOM 1205 C CA . SER A 1 162 ? 14.625 -6.32 13.828 1 95.94 162 SER A CA 1
ATOM 1206 C C . SER A 1 162 ? 13.992 -4.938 13.711 1 95.94 162 SER A C 1
ATOM 1208 O O . SER A 1 162 ? 14.383 -4.004 14.422 1 95.94 162 SER A O 1
ATOM 1210 N N . THR A 1 163 ? 13.008 -4.762 12.867 1 96.25 163 THR A N 1
ATOM 1211 C CA . THR A 1 163 ? 12.555 -3.404 12.586 1 96.25 163 THR A CA 1
ATOM 1212 C C . THR A 1 163 ? 11.055 -3.27 12.828 1 96.25 163 THR A C 1
ATOM 1214 O O . THR A 1 163 ? 10.562 -2.17 13.078 1 96.25 163 THR A O 1
ATOM 1217 N N . GLY A 1 164 ? 10.391 -4.418 12.609 1 95.12 164 GLY A N 1
ATOM 1218 C CA . GLY A 1 164 ? 8.938 -4.383 12.641 1 95.12 164 GLY A CA 1
ATOM 1219 C C . GLY A 1 164 ? 8.328 -3.658 11.453 1 95.12 164 GLY A C 1
ATOM 1220 O O . GLY A 1 164 ? 7.129 -3.385 11.43 1 95.12 164 GLY A O 1
ATOM 1221 N N . GLY A 1 165 ? 9.156 -3.42 10.414 1 95.94 165 GLY A N 1
ATOM 1222 C CA . GLY A 1 165 ? 8.719 -2.422 9.453 1 95.94 165 GLY A CA 1
ATOM 1223 C C . GLY A 1 165 ? 8.516 -2.988 8.062 1 95.94 165 GLY A C 1
ATOM 1224 O O . GLY A 1 165 ? 8.422 -2.238 7.086 1 95.94 165 GLY A O 1
ATOM 1225 N N . LEU A 1 166 ? 8.406 -4.379 7.914 1 97.75 166 LEU A N 1
ATOM 1226 C CA . LEU A 1 166 ? 8.344 -4.91 6.555 1 97.75 166 LEU A CA 1
ATOM 1227 C C . LEU A 1 166 ? 7.188 -5.895 6.406 1 97.75 166 LEU A C 1
ATOM 1229 O O . LEU A 1 166 ? 6.746 -6.496 7.391 1 97.75 166 LEU A O 1
ATOM 1233 N N . HIS A 1 167 ? 6.723 -5.988 5.168 1 97.81 167 HIS A N 1
ATOM 1234 C CA . HIS A 1 167 ? 5.91 -7.109 4.711 1 97.81 167 HIS A CA 1
ATOM 1235 C C . HIS A 1 167 ? 6.781 -8.242 4.18 1 97.81 167 HIS A C 1
ATOM 1237 O O . HIS A 1 167 ? 7.988 -8.07 4.004 1 97.81 167 HIS A O 1
ATOM 1243 N N . ALA A 1 168 ? 6.117 -9.406 4.012 1 98.69 168 ALA A N 1
ATOM 1244 C CA . ALA A 1 168 ? 6.809 -10.547 3.412 1 98.69 168 ALA A CA 1
ATOM 1245 C C . ALA A 1 168 ? 5.871 -11.352 2.523 1 98.69 168 ALA A C 1
ATOM 1247 O O . ALA A 1 168 ? 4.648 -11.312 2.699 1 98.69 168 ALA A O 1
ATOM 1248 N N . ALA A 1 169 ? 6.434 -11.977 1.594 1 98.88 169 ALA A N 1
ATOM 1249 C CA . ALA A 1 169 ? 5.793 -13 0.764 1 98.88 169 ALA A CA 1
ATOM 1250 C C . ALA A 1 169 ? 6.703 -14.211 0.583 1 98.88 169 ALA A C 1
ATOM 1252 O O . ALA A 1 169 ? 7.93 -14.078 0.578 1 98.88 169 ALA A O 1
ATOM 1253 N N . ALA A 1 170 ? 6.094 -15.367 0.455 1 98.94 170 ALA A N 1
ATOM 1254 C CA . ALA A 1 170 ? 6.859 -16.594 0.232 1 98.94 170 ALA A CA 1
ATOM 1255 C C . ALA A 1 170 ? 6.117 -17.531 -0.708 1 98.94 170 ALA A C 1
ATOM 1257 O O . ALA A 1 170 ? 4.887 -17.578 -0.72 1 98.94 170 ALA A O 1
ATOM 1258 N N . LEU A 1 171 ? 6.898 -18.203 -1.44 1 98.88 171 LEU A N 1
ATOM 1259 C CA . LEU A 1 171 ? 6.395 -19.297 -2.27 1 98.88 171 LEU A CA 1
ATOM 1260 C C . LEU A 1 171 ? 6.699 -20.641 -1.634 1 98.88 171 LEU A C 1
ATOM 1262 O O . LEU A 1 171 ? 7.828 -20.891 -1.208 1 98.88 171 LEU A O 1
ATOM 1266 N N . PHE A 1 172 ? 5.648 -21.438 -1.553 1 98.88 172 PHE A N 1
ATOM 1267 C CA . PHE A 1 172 ? 5.785 -22.781 -1.013 1 98.88 172 PHE A CA 1
ATOM 1268 C C . PHE A 1 172 ? 5.391 -23.828 -2.051 1 98.88 172 PHE A C 1
ATOM 1270 O O . PHE A 1 172 ? 4.484 -23.594 -2.857 1 98.88 172 PHE A O 1
ATOM 1277 N N . ALA A 1 173 ? 6.055 -24.969 -1.954 1 98.62 173 ALA A N 1
ATOM 1278 C CA . ALA A 1 173 ? 5.52 -26.156 -2.615 1 98.62 173 ALA A CA 1
ATOM 1279 C C . ALA A 1 173 ? 4.324 -26.719 -1.853 1 98.62 173 ALA A C 1
ATOM 1281 O O . ALA A 1 173 ? 4.086 -26.344 -0.699 1 98.62 173 ALA A O 1
ATOM 1282 N N . ALA A 1 174 ? 3.615 -27.562 -2.508 1 97.62 174 ALA A N 1
ATOM 1283 C CA . ALA A 1 174 ? 2.391 -28.109 -1.935 1 97.62 174 ALA A CA 1
ATOM 1284 C C . ALA A 1 174 ? 2.691 -28.938 -0.686 1 97.62 174 ALA A C 1
ATOM 1286 O O . ALA A 1 174 ? 1.836 -29.078 0.191 1 97.62 174 ALA A O 1
ATOM 1287 N N . ASP A 1 175 ? 3.881 -29.391 -0.575 1 97.94 175 ASP A N 1
ATOM 1288 C CA . ASP A 1 175 ? 4.242 -30.234 0.559 1 97.94 175 ASP A CA 1
ATOM 1289 C C . ASP A 1 175 ? 4.719 -29.391 1.742 1 97.94 175 ASP A C 1
ATOM 1291 O O . ASP A 1 175 ? 5.082 -29.938 2.789 1 97.94 175 ASP A O 1
ATOM 1295 N N . GLY A 1 176 ? 4.844 -28.125 1.501 1 98.25 176 GLY A N 1
ATOM 1296 C CA . GLY A 1 176 ? 5.172 -27.25 2.613 1 98.25 176 GLY A CA 1
ATOM 1297 C C . GLY A 1 176 ? 6.598 -26.734 2.568 1 98.25 176 GLY A C 1
ATOM 1298 O O . GLY A 1 176 ? 6.996 -25.922 3.404 1 98.25 176 GLY A O 1
ATOM 1299 N N . ALA A 1 177 ? 7.375 -27.172 1.633 1 98.69 177 ALA A N 1
ATOM 1300 C CA . ALA A 1 177 ? 8.734 -26.656 1.491 1 98.69 177 ALA A CA 1
ATOM 1301 C C . ALA A 1 177 ? 8.727 -25.203 1.034 1 98.69 177 ALA A C 1
ATOM 1303 O O . ALA A 1 177 ? 8.094 -24.859 0.032 1 98.69 177 ALA A O 1
ATOM 1304 N N . MET A 1 178 ? 9.422 -24.406 1.766 1 98.75 178 MET A N 1
ATOM 1305 C CA . MET A 1 178 ? 9.547 -23 1.36 1 98.75 178 MET A CA 1
ATOM 1306 C C . MET A 1 178 ? 10.57 -22.844 0.243 1 98.75 178 MET A C 1
ATOM 1308 O O . MET A 1 178 ? 11.742 -23.188 0.42 1 98.75 178 MET A O 1
ATOM 1312 N N . LEU A 1 179 ? 10.195 -22.328 -0.862 1 98.75 179 LEU A N 1
ATOM 1313 C CA . LEU A 1 179 ? 11.055 -22.203 -2.029 1 98.75 179 LEU A CA 1
ATOM 1314 C C . LEU A 1 179 ? 11.805 -20.875 -2.004 1 98.75 179 LEU A C 1
ATOM 1316 O O . LEU A 1 179 ? 12.984 -20.812 -2.371 1 98.75 179 LEU A O 1
ATOM 1320 N N . VAL A 1 180 ? 11.188 -19.797 -1.583 1 98.81 180 VAL A N 1
ATOM 1321 C CA . VAL A 1 180 ? 11.781 -18.469 -1.521 1 98.81 180 VAL A CA 1
ATOM 1322 C C . VAL A 1 180 ? 10.953 -17.578 -0.599 1 98.81 180 VAL A C 1
ATOM 1324 O O . VAL A 1 180 ? 9.742 -17.766 -0.457 1 98.81 180 VAL A O 1
ATOM 1327 N N . VAL A 1 181 ? 11.578 -16.625 0.063 1 98.88 181 VAL A N 1
ATOM 1328 C CA . VAL A 1 181 ? 10.945 -15.602 0.878 1 98.88 181 VAL A CA 1
ATOM 1329 C C . VAL A 1 181 ? 11.57 -14.242 0.57 1 98.88 181 VAL A C 1
ATOM 1331 O O . VAL A 1 181 ? 12.773 -14.141 0.345 1 98.88 181 VAL A O 1
ATOM 1334 N N . ARG A 1 182 ? 10.742 -13.227 0.468 1 98.81 182 ARG A N 1
ATOM 1335 C CA . ARG A 1 182 ? 11.203 -11.859 0.261 1 98.81 182 ARG A CA 1
ATOM 1336 C C . ARG A 1 182 ? 10.469 -10.891 1.188 1 98.81 182 ARG A C 1
ATOM 1338 O O . ARG A 1 182 ? 9.266 -11.023 1.404 1 98.81 182 ARG A O 1
ATOM 1345 N N . GLU A 1 183 ? 11.211 -9.969 1.716 1 98.5 183 GLU A N 1
ATOM 1346 C CA . GLU A 1 183 ? 10.664 -8.883 2.523 1 98.5 183 GLU A CA 1
ATOM 1347 C C . GLU A 1 183 ? 10.727 -7.559 1.776 1 98.5 183 GLU A C 1
ATOM 1349 O O . GLU A 1 183 ? 11.633 -7.332 0.974 1 98.5 183 GLU A O 1
ATOM 1354 N N . ASP A 1 184 ? 9.789 -6.754 2.012 1 98.19 184 ASP A N 1
ATOM 1355 C CA . ASP A 1 184 ? 9.758 -5.402 1.467 1 98.19 184 ASP A CA 1
ATOM 1356 C C . ASP A 1 184 ? 8.812 -4.508 2.268 1 98.19 184 ASP A C 1
ATOM 1358 O O . ASP A 1 184 ? 7.879 -5 2.902 1 98.19 184 ASP A O 1
ATOM 1362 N N . ILE A 1 185 ? 9.086 -3.262 2.207 1 96.56 185 ILE A N 1
ATOM 1363 C CA . ILE A 1 185 ? 8.18 -2.32 2.863 1 96.56 185 ILE A CA 1
ATOM 1364 C C . ILE A 1 185 ? 6.805 -2.385 2.213 1 96.56 185 ILE A C 1
ATOM 1366 O O . ILE A 1 185 ? 5.785 -2.182 2.879 1 96.56 185 ILE A O 1
ATOM 1370 N N . GLY A 1 186 ? 6.801 -2.59 0.925 1 96 186 GLY A N 1
ATOM 1371 C CA . GLY A 1 186 ? 5.551 -2.758 0.2 1 96 186 GLY A CA 1
ATOM 1372 C C . GLY A 1 186 ? 5.168 -4.215 0.002 1 96 186 GLY A C 1
ATOM 1373 O O . GLY A 1 186 ? 5.945 -5 -0.54 1 96 186 GLY A O 1
ATOM 1374 N N . ARG A 1 187 ? 3.92 -4.523 0.299 1 96.88 187 ARG A N 1
ATOM 1375 C CA . ARG A 1 187 ? 3.467 -5.902 0.169 1 96.88 187 ARG A CA 1
ATOM 1376 C C . ARG A 1 187 ? 3.439 -6.336 -1.293 1 96.88 187 ARG A C 1
ATOM 1378 O O . ARG A 1 187 ? 3.746 -7.488 -1.611 1 96.88 187 ARG A O 1
ATOM 1385 N N . HIS A 1 188 ? 3.09 -5.441 -2.238 1 96.75 188 HIS A N 1
ATOM 1386 C CA . HIS A 1 188 ? 3.105 -5.758 -3.662 1 96.75 188 HIS A CA 1
ATOM 1387 C C . HIS A 1 188 ? 4.523 -6.039 -4.148 1 96.75 188 HIS A C 1
ATOM 1389 O O . HIS A 1 188 ? 4.738 -6.949 -4.949 1 96.75 188 HIS A O 1
ATOM 1395 N N . ASN A 1 189 ? 5.438 -5.25 -3.605 1 97.62 189 ASN A N 1
ATOM 1396 C CA . ASN A 1 189 ? 6.84 -5.449 -3.949 1 97.62 189 ASN A CA 1
ATOM 1397 C C . ASN A 1 189 ? 7.344 -6.816 -3.498 1 97.62 189 ASN A C 1
ATOM 1399 O O . ASN A 1 189 ? 8.07 -7.488 -4.23 1 97.62 189 ASN A O 1
ATOM 1403 N N . ALA A 1 190 ? 6.996 -7.168 -2.279 1 98.56 190 ALA A N 1
ATOM 1404 C CA . ALA A 1 190 ? 7.402 -8.477 -1.781 1 98.56 190 ALA A CA 1
ATOM 1405 C C . ALA A 1 190 ? 6.918 -9.594 -2.707 1 98.56 190 ALA A C 1
ATOM 1407 O O . ALA A 1 190 ? 7.668 -10.516 -3.023 1 98.56 190 ALA A O 1
ATOM 1408 N N . VAL A 1 191 ? 5.707 -9.477 -3.191 1 98.62 191 VAL A N 1
ATOM 1409 C CA . VAL A 1 191 ? 5.117 -10.484 -4.066 1 98.62 191 VAL A CA 1
ATOM 1410 C C . VAL A 1 191 ? 5.809 -10.453 -5.43 1 98.62 191 VAL A C 1
ATOM 1412 O O . VAL A 1 191 ? 6.145 -11.5 -5.984 1 98.62 191 VAL A O 1
ATOM 1415 N N . ASP A 1 192 ? 6.062 -9.266 -5.918 1 98.38 192 ASP A N 1
ATOM 1416 C CA . ASP A 1 192 ? 6.754 -9.141 -7.199 1 98.38 192 ASP A CA 1
ATOM 1417 C C . ASP A 1 192 ? 8.156 -9.75 -7.121 1 98.38 192 ASP A C 1
ATOM 1419 O O . ASP A 1 192 ? 8.609 -10.391 -8.07 1 98.38 192 ASP A O 1
ATOM 1423 N N . LYS A 1 193 ? 8.852 -9.539 -6.023 1 98.75 193 LYS A N 1
ATOM 1424 C CA . LYS A 1 193 ? 10.172 -10.133 -5.84 1 98.75 193 LYS A CA 1
ATOM 1425 C C . LYS A 1 193 ? 10.102 -11.656 -5.883 1 98.75 193 LYS A C 1
ATOM 1427 O O . LYS A 1 193 ? 10.93 -12.297 -6.527 1 98.75 193 LYS A O 1
ATOM 1432 N N . VAL A 1 194 ? 9.125 -12.227 -5.258 1 98.88 194 VAL A N 1
ATOM 1433 C CA . VAL A 1 194 ? 8.945 -13.68 -5.207 1 98.88 194 VAL A CA 1
ATOM 1434 C C . VAL A 1 194 ? 8.617 -14.203 -6.602 1 98.88 194 VAL A C 1
ATOM 1436 O O . VAL A 1 194 ? 9.195 -15.203 -7.047 1 98.88 194 VAL A O 1
ATOM 1439 N N . ILE A 1 195 ? 7.727 -13.547 -7.297 1 98.62 195 ILE A N 1
ATOM 1440 C CA . ILE A 1 195 ? 7.316 -13.961 -8.633 1 98.62 195 ILE A CA 1
ATOM 1441 C C . ILE A 1 195 ? 8.477 -13.773 -9.609 1 98.62 195 ILE A C 1
ATOM 1443 O O . ILE A 1 195 ? 8.688 -14.602 -10.5 1 98.62 195 ILE A O 1
ATOM 1447 N N . GLY A 1 196 ? 9.227 -12.664 -9.43 1 98.75 196 GLY A N 1
ATOM 1448 C CA . GLY A 1 196 ? 10.422 -12.461 -10.234 1 98.75 196 GLY A CA 1
ATOM 1449 C C . GLY A 1 196 ? 11.445 -13.57 -10.062 1 98.75 196 GLY A C 1
ATOM 1450 O O . GLY A 1 196 ? 12.086 -13.984 -11.031 1 98.75 196 GLY A O 1
ATOM 1451 N N . TRP A 1 197 ? 11.641 -13.984 -8.836 1 98.75 197 TRP A N 1
ATOM 1452 C CA . TRP A 1 197 ? 12.5 -15.133 -8.562 1 98.75 197 TRP A CA 1
ATOM 1453 C C . TRP A 1 197 ? 12.023 -16.359 -9.32 1 98.75 197 TRP A C 1
ATOM 1455 O O . TRP A 1 197 ? 12.82 -17.078 -9.93 1 98.75 197 TRP A O 1
ATOM 1465 N N . ALA A 1 198 ? 10.719 -16.625 -9.25 1 98.69 198 ALA A N 1
ATOM 1466 C CA . ALA A 1 198 ? 10.148 -17.781 -9.938 1 98.69 198 ALA A CA 1
ATOM 1467 C C . ALA A 1 198 ? 10.391 -17.688 -11.438 1 98.69 198 ALA A C 1
ATOM 1469 O O . ALA A 1 198 ? 10.742 -18.688 -12.078 1 98.69 198 ALA A O 1
ATOM 1470 N N . LEU A 1 199 ? 10.219 -16.531 -11.961 1 98 199 LEU A N 1
ATOM 1471 C CA . LEU A 1 199 ? 10.438 -16.312 -13.383 1 98 199 LEU A CA 1
ATOM 1472 C C . LEU A 1 199 ? 11.883 -16.609 -13.758 1 98 199 LEU A C 1
ATOM 1474 O O . LEU A 1 199 ? 12.148 -17.312 -14.734 1 98 199 LEU A O 1
ATOM 1478 N N . GLU A 1 200 ? 12.773 -16.109 -12.977 1 97 200 GLU A N 1
ATOM 1479 C CA . GLU A 1 200 ? 14.203 -16.281 -13.234 1 97 200 GLU A CA 1
ATOM 1480 C C . GLU A 1 200 ? 14.602 -17.75 -13.172 1 97 200 GLU A C 1
ATOM 1482 O O . GLU A 1 200 ? 15.508 -18.188 -13.875 1 97 200 GLU A O 1
ATOM 1487 N N . ASN A 1 201 ? 13.891 -18.453 -12.398 1 97.25 201 ASN A N 1
ATOM 1488 C CA . ASN A 1 201 ? 14.234 -19.844 -12.188 1 97.25 201 ASN A CA 1
ATOM 1489 C C . ASN A 1 201 ? 13.391 -20.766 -13.07 1 97.25 201 ASN A C 1
ATOM 1491 O O . ASN A 1 201 ? 13.312 -21.969 -12.828 1 97.25 201 ASN A O 1
ATOM 1495 N N . GLY A 1 202 ? 12.695 -20.219 -13.992 1 96.12 202 GLY A N 1
ATOM 1496 C CA . GLY A 1 202 ? 11.961 -21 -14.969 1 96.12 202 GLY A CA 1
ATOM 1497 C C . GLY A 1 202 ? 10.75 -21.703 -14.391 1 96.12 202 GLY A C 1
ATOM 1498 O O . GLY A 1 202 ? 10.398 -22.797 -14.82 1 96.12 202 GLY A O 1
ATOM 1499 N N . ARG A 1 203 ? 10.117 -21.031 -13.508 1 96.06 203 ARG A N 1
ATOM 1500 C CA . ARG A 1 203 ? 9.039 -21.719 -12.789 1 96.06 203 ARG A CA 1
ATOM 1501 C C . ARG A 1 203 ? 7.68 -21.141 -13.18 1 96.06 203 ARG A C 1
ATOM 1503 O O . ARG A 1 203 ? 6.652 -21.547 -12.633 1 96.06 203 ARG A O 1
ATOM 1510 N N . VAL A 1 204 ? 7.578 -20.219 -14.109 1 95.88 204 VAL A N 1
ATOM 1511 C CA . VAL A 1 204 ? 6.316 -19.609 -14.523 1 95.88 204 VAL A CA 1
ATOM 1512 C C . VAL A 1 204 ? 5.727 -20.391 -15.695 1 95.88 204 VAL A C 1
ATOM 1514 O O . VAL A 1 204 ? 6.406 -20.641 -16.688 1 95.88 204 VAL A O 1
ATOM 1517 N N . PRO A 1 205 ? 4.512 -20.969 -15.641 1 96.25 205 PRO A N 1
ATOM 1518 C CA . PRO A 1 205 ? 3.57 -20.703 -14.547 1 96.25 205 PRO A CA 1
ATOM 1519 C C . PRO A 1 205 ? 3.973 -21.391 -13.25 1 96.25 205 PRO A C 1
ATOM 1521 O O . PRO A 1 205 ? 4.566 -22.469 -13.273 1 96.25 205 PRO A O 1
ATOM 1524 N N . VAL A 1 206 ? 3.695 -20.688 -12.172 1 97 206 VAL A N 1
ATOM 1525 C CA . VAL A 1 206 ? 4.098 -21.203 -10.867 1 97 206 VAL A CA 1
ATOM 1526 C C . VAL A 1 206 ? 3.09 -22.25 -10.398 1 97 206 VAL A C 1
ATOM 1528 O O . VAL A 1 206 ? 2.477 -22.094 -9.336 1 97 206 VAL A O 1
ATOM 1531 N N . ALA A 1 207 ? 3.02 -23.328 -11.039 1 96.69 207 ALA A N 1
ATOM 1532 C CA . ALA A 1 207 ? 2.041 -24.391 -10.805 1 96.69 207 ALA A CA 1
ATOM 1533 C C . ALA A 1 207 ? 2.342 -25.141 -9.508 1 96.69 207 ALA A C 1
ATOM 1535 O O . ALA A 1 207 ? 3.492 -25.188 -9.07 1 96.69 207 ALA A O 1
ATOM 1536 N N . GLY A 1 208 ? 1.366 -25.641 -8.891 1 97.62 208 GLY A N 1
ATOM 1537 C CA . GLY A 1 208 ? 1.507 -26.516 -7.746 1 97.62 208 GLY A CA 1
ATOM 1538 C C . GLY A 1 208 ? 2.082 -25.828 -6.523 1 97.62 208 GLY A C 1
ATOM 1539 O O . GLY A 1 208 ? 2.736 -26.469 -5.695 1 97.62 208 GLY A O 1
ATOM 1540 N N . SER A 1 209 ? 1.89 -24.531 -6.438 1 98.31 209 SER A N 1
ATOM 1541 C CA . SER A 1 209 ? 2.535 -23.766 -5.367 1 98.31 209 SER A CA 1
ATOM 1542 C C . SER A 1 209 ? 1.513 -23 -4.547 1 98.31 209 SER A C 1
ATOM 1544 O O . SER A 1 209 ? 0.351 -22.875 -4.941 1 98.31 209 SER A O 1
ATOM 1546 N N . VAL A 1 210 ? 1.954 -22.609 -3.383 1 98.81 210 VAL A N 1
ATOM 1547 C CA . VAL A 1 210 ? 1.204 -21.719 -2.498 1 98.81 210 VAL A CA 1
ATOM 1548 C C . VAL A 1 210 ? 1.967 -20.406 -2.312 1 98.81 210 VAL A C 1
ATOM 1550 O O . VAL A 1 210 ? 3.135 -20.406 -1.918 1 98.81 210 VAL A O 1
ATOM 1553 N N . LEU A 1 211 ? 1.354 -19.312 -2.686 1 98.94 211 LEU A N 1
ATOM 1554 C CA . LEU A 1 211 ? 1.874 -18 -2.33 1 98.94 211 LEU A CA 1
ATOM 1555 C C . LEU A 1 211 ? 1.308 -17.547 -0.991 1 98.94 211 LEU A C 1
ATOM 1557 O O . LEU A 1 211 ? 0.09 -17.422 -0.833 1 98.94 211 LEU A O 1
ATOM 1561 N N . LEU A 1 212 ? 2.15 -17.344 0.007 1 98.94 212 LEU A N 1
ATOM 1562 C CA . LEU A 1 212 ? 1.748 -16.812 1.307 1 98.94 212 LEU A CA 1
ATOM 1563 C C . LEU A 1 212 ? 2.188 -15.359 1.464 1 98.94 212 LEU A C 1
ATOM 1565 O O . LEU A 1 212 ? 3.34 -15.016 1.187 1 98.94 212 LEU A O 1
ATOM 1569 N N . VAL A 1 213 ? 1.236 -14.531 1.881 1 98.75 213 VAL A N 1
ATOM 1570 C CA . VAL A 1 213 ? 1.558 -13.125 2.109 1 98.75 213 VAL A CA 1
ATOM 1571 C C . VAL A 1 213 ? 1.271 -12.758 3.562 1 98.75 213 VAL A C 1
ATOM 1573 O O . VAL A 1 213 ? 0.31 -13.25 4.156 1 98.75 213 VAL A O 1
ATOM 1576 N N . SER A 1 214 ? 2.076 -11.844 4.105 1 98 214 SER A N 1
ATOM 1577 C CA . SER A 1 214 ? 1.964 -11.477 5.512 1 98 214 SER A CA 1
ATOM 1578 C C . SER A 1 214 ? 0.825 -10.492 5.738 1 98 214 SER A C 1
ATOM 1580 O O . SER A 1 214 ? 0.381 -10.289 6.871 1 98 214 SER A O 1
ATOM 1582 N N . GLY A 1 215 ? 0.334 -9.852 4.672 1 95.94 215 GLY A N 1
ATOM 1583 C CA . GLY A 1 215 ? -0.721 -8.859 4.789 1 95.94 215 GLY A CA 1
ATOM 1584 C C . GLY A 1 215 ? -2.064 -9.352 4.285 1 95.94 215 GLY A C 1
ATOM 1585 O O . GLY A 1 215 ? -2.334 -10.555 4.293 1 95.94 215 GLY A O 1
ATOM 1586 N N . ARG A 1 216 ? -2.896 -8.414 4.012 1 96.06 216 ARG A N 1
ATOM 1587 C CA . ARG A 1 216 ? -4.219 -8.688 3.461 1 96.06 216 ARG A CA 1
ATOM 1588 C C . ARG A 1 216 ? -4.125 -9.133 2.006 1 96.06 216 ARG A C 1
ATOM 1590 O O . ARG A 1 216 ? -3.178 -8.773 1.303 1 96.06 216 ARG A O 1
ATOM 1597 N N . ALA A 1 217 ? -5.082 -9.883 1.59 1 97.88 217 ALA A N 1
ATOM 1598 C CA . ALA A 1 217 ? -5.219 -10.219 0.174 1 97.88 217 ALA A CA 1
ATOM 1599 C C . ALA A 1 217 ? -6.082 -9.195 -0.553 1 97.88 217 ALA A C 1
ATOM 1601 O O . ALA A 1 217 ? -7.309 -9.203 -0.427 1 97.88 217 ALA A O 1
ATOM 1602 N N . SER A 1 218 ? -5.379 -8.391 -1.332 1 95.69 218 SER A N 1
ATOM 1603 C CA . SER A 1 218 ? -6.062 -7.379 -2.135 1 95.69 218 SER A CA 1
ATOM 1604 C C . SER A 1 218 ? -6.305 -7.875 -3.557 1 95.69 218 SER A C 1
ATOM 1606 O O . SER A 1 218 ? -5.805 -8.93 -3.945 1 95.69 218 SER A O 1
ATOM 1608 N N . PHE A 1 219 ? -7.066 -7.094 -4.289 1 94.31 219 PHE A N 1
ATOM 1609 C CA . PHE A 1 219 ? -7.285 -7.367 -5.703 1 94.31 219 PHE A CA 1
ATOM 1610 C C . PHE A 1 219 ? -5.961 -7.473 -6.449 1 94.31 219 PHE A C 1
ATOM 1612 O O . PHE A 1 219 ? -5.738 -8.422 -7.199 1 94.31 219 PHE A O 1
ATOM 1619 N N . GLU A 1 220 ? -5.082 -6.562 -6.164 1 92.5 220 GLU A N 1
ATOM 1620 C CA . GLU A 1 220 ? -3.814 -6.516 -6.887 1 92.5 220 GLU A CA 1
ATOM 1621 C C . GLU A 1 220 ? -2.955 -7.738 -6.574 1 92.5 220 GLU A C 1
ATOM 1623 O O . GLU A 1 220 ? -2.33 -8.305 -7.469 1 92.5 220 GLU A O 1
ATOM 1628 N N . LEU A 1 221 ? -2.914 -8.125 -5.324 1 96.62 221 LEU A N 1
ATOM 1629 C CA . LEU A 1 221 ? -2.135 -9.312 -4.969 1 96.62 221 LEU A CA 1
ATOM 1630 C C . LEU A 1 221 ? -2.715 -10.555 -5.625 1 96.62 221 LEU A C 1
ATOM 1632 O O . LEU A 1 221 ? -1.97 -11.414 -6.105 1 96.62 221 LEU A O 1
ATOM 1636 N N . THR A 1 222 ? -4.035 -10.617 -5.637 1 97.31 222 THR A N 1
ATOM 1637 C CA . THR A 1 222 ? -4.699 -11.742 -6.281 1 97.31 222 THR A CA 1
ATOM 1638 C C . THR A 1 222 ? -4.434 -11.734 -7.785 1 97.31 222 THR A C 1
ATOM 1640 O O . THR A 1 222 ? -4.176 -12.789 -8.375 1 97.31 222 THR A O 1
ATOM 1643 N N . GLN A 1 223 ? -4.469 -10.555 -8.352 1 94.56 223 GLN A N 1
ATOM 1644 C CA . GLN A 1 223 ? -4.156 -10.406 -9.773 1 94.56 223 GLN A CA 1
ATOM 1645 C C . GLN A 1 223 ? -2.75 -10.914 -10.078 1 94.56 223 GLN A C 1
ATOM 1647 O O . GLN A 1 223 ? -2.545 -11.633 -11.055 1 94.56 223 GLN A O 1
ATOM 1652 N N . LYS A 1 224 ? -1.788 -10.547 -9.281 1 95.81 224 LYS A N 1
ATOM 1653 C CA . LYS A 1 224 ? -0.41 -10.977 -9.492 1 95.81 224 LYS A CA 1
ATOM 1654 C C . LYS A 1 224 ? -0.297 -12.5 -9.422 1 95.81 224 LYS A C 1
ATOM 1656 O O . LYS A 1 224 ? 0.394 -13.117 -10.234 1 95.81 224 LYS A O 1
ATOM 1661 N N . ALA A 1 225 ? -0.999 -13.086 -8.469 1 98 225 ALA A N 1
ATOM 1662 C CA . ALA A 1 225 ? -0.991 -14.539 -8.336 1 98 225 ALA A CA 1
ATOM 1663 C C . ALA A 1 225 ? -1.581 -15.203 -9.578 1 98 225 ALA A C 1
ATOM 1665 O O . ALA A 1 225 ? -1.004 -16.156 -10.109 1 98 225 ALA A O 1
ATOM 1666 N N . VAL A 1 226 ? -2.664 -14.664 -10.055 1 96.75 226 VAL A N 1
ATOM 1667 C CA . VAL A 1 226 ? -3.365 -15.234 -11.195 1 96.75 226 VAL A CA 1
ATOM 1668 C C . VAL A 1 226 ? -2.48 -15.148 -12.438 1 96.75 226 VAL A C 1
ATOM 1670 O O . VAL A 1 226 ? -2.311 -16.141 -13.156 1 96.75 226 VAL A O 1
ATOM 1673 N N . VAL A 1 227 ? -1.897 -14 -12.648 1 94.5 227 VAL A N 1
ATOM 1674 C CA . VAL A 1 227 ? -1.093 -13.766 -13.836 1 94.5 227 VAL A CA 1
ATOM 1675 C C . VAL A 1 227 ? 0.149 -14.656 -13.812 1 94.5 227 VAL A C 1
ATOM 1677 O O . VAL A 1 227 ? 0.599 -15.141 -14.852 1 94.5 227 VAL A O 1
ATOM 1680 N N . ALA A 1 228 ? 0.65 -14.969 -12.625 1 97.12 228 ALA A N 1
ATOM 1681 C CA . ALA A 1 228 ? 1.851 -15.789 -12.477 1 97.12 228 ALA A CA 1
ATOM 1682 C C . ALA A 1 228 ? 1.51 -17.281 -12.523 1 97.12 228 ALA A C 1
ATOM 1684 O O . ALA A 1 228 ? 2.404 -18.125 -12.539 1 97.12 228 ALA A O 1
ATOM 1685 N N . GLY A 1 229 ? 0.225 -17.578 -12.469 1 97 229 GLY A N 1
ATOM 1686 C CA . GLY A 1 229 ? -0.209 -18.969 -12.547 1 97 229 GLY A CA 1
ATOM 1687 C C . GLY A 1 229 ? -0.161 -19.688 -11.211 1 97 229 GLY A C 1
ATOM 1688 O O . GLY A 1 229 ? -0.003 -20.906 -11.164 1 97 229 GLY A O 1
ATOM 1689 N N . ILE A 1 230 ? -0.241 -19 -10.148 1 98.31 230 ILE A N 1
ATOM 1690 C CA . ILE A 1 230 ? -0.228 -19.578 -8.805 1 98.31 230 ILE A CA 1
ATOM 1691 C C . ILE A 1 230 ? -1.626 -20.062 -8.445 1 98.31 230 ILE A C 1
ATOM 1693 O O . ILE A 1 230 ? -2.584 -19.297 -8.438 1 98.31 230 ILE A O 1
ATOM 1697 N N . PRO A 1 231 ? -1.79 -21.281 -8.047 1 98.62 231 PRO A N 1
ATOM 1698 C CA . PRO A 1 231 ? -3.137 -21.828 -7.859 1 98.62 231 PRO A CA 1
ATOM 1699 C C . PRO A 1 231 ? -3.701 -21.562 -6.465 1 98.62 231 PRO A C 1
ATOM 1701 O O . PRO A 1 231 ? -4.914 -21.609 -6.266 1 98.62 231 PRO A O 1
ATOM 1704 N N . VAL A 1 232 ? -2.803 -21.297 -5.477 1 98.88 232 VAL A N 1
ATOM 1705 C CA . VAL A 1 232 ? -3.252 -21.094 -4.105 1 98.88 232 VAL A CA 1
ATOM 1706 C C . VAL A 1 232 ? -2.611 -19.828 -3.541 1 98.88 232 VAL A C 1
ATOM 1708 O O . VAL A 1 232 ? -1.384 -19.703 -3.516 1 98.88 232 VAL A O 1
ATOM 1711 N N . LEU A 1 233 ? -3.434 -18.875 -3.15 1 98.88 233 LEU A N 1
ATOM 1712 C CA . LEU A 1 233 ? -3.016 -17.672 -2.432 1 98.88 233 LEU A CA 1
ATOM 1713 C C . LEU A 1 233 ? -3.494 -17.719 -0.984 1 98.88 233 LEU A C 1
ATOM 1715 O O . LEU A 1 233 ? -4.688 -17.891 -0.724 1 98.88 233 LEU A O 1
ATOM 1719 N N . ALA A 1 234 ? -2.57 -17.594 -0.067 1 98.94 234 ALA A N 1
ATOM 1720 C CA . ALA A 1 234 ? -2.881 -17.547 1.36 1 98.94 234 ALA A CA 1
ATOM 1721 C C . ALA A 1 234 ? -2.408 -16.25 1.988 1 98.94 234 ALA A C 1
ATOM 1723 O O . ALA A 1 234 ? -1.333 -15.742 1.653 1 98.94 234 ALA A O 1
ATOM 1724 N N . ALA A 1 235 ? -3.23 -15.727 2.83 1 98.75 235 ALA A N 1
ATOM 1725 C CA . ALA A 1 235 ? -2.918 -14.477 3.521 1 98.75 235 ALA A CA 1
ATOM 1726 C C . ALA A 1 235 ? -3.098 -14.625 5.027 1 98.75 235 ALA A C 1
ATOM 1728 O O . ALA A 1 235 ? -4.027 -15.297 5.488 1 98.75 235 ALA A O 1
ATOM 1729 N N . VAL A 1 236 ? -2.271 -13.961 5.715 1 97.81 236 VAL A N 1
ATOM 1730 C CA . VAL A 1 236 ? -2.369 -13.969 7.172 1 97.81 236 VAL A CA 1
ATOM 1731 C C . VAL A 1 236 ? -3.561 -13.125 7.617 1 97.81 236 VAL A C 1
ATOM 1733 O O . VAL A 1 236 ? -4.199 -13.43 8.625 1 97.81 236 VAL A O 1
ATOM 1736 N N . SER A 1 237 ? -3.906 -12.102 6.84 1 96.81 237 SER A N 1
ATOM 1737 C CA . SER A 1 237 ? -4.965 -11.156 7.195 1 96.81 237 SER A CA 1
ATOM 1738 C C . SER A 1 237 ? -6.16 -11.297 6.262 1 96.81 237 SER A C 1
ATOM 1740 O O . SER A 1 237 ? -6.359 -12.344 5.648 1 96.81 237 SER A O 1
ATOM 1742 N N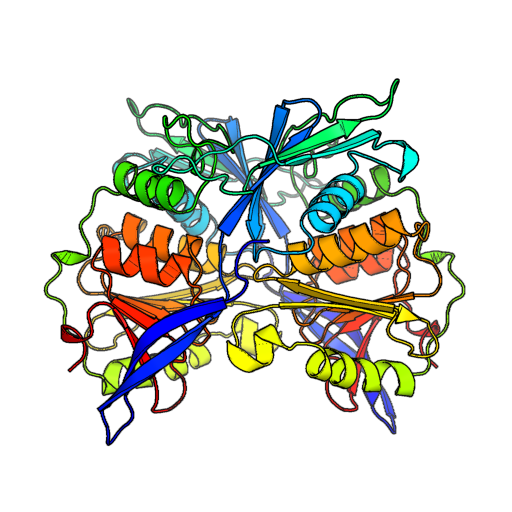 . ALA A 1 238 ? -7.047 -10.312 6.242 1 97.56 238 ALA A N 1
ATOM 1743 C CA . ALA A 1 238 ? -8.344 -10.359 5.582 1 97.56 238 ALA A CA 1
ATOM 1744 C C . ALA A 1 238 ? -8.195 -10.234 4.066 1 97.56 238 ALA A C 1
ATOM 1746 O O . ALA A 1 238 ? -7.25 -9.617 3.578 1 97.56 238 ALA A O 1
ATOM 1747 N N . PRO A 1 239 ? -9.086 -10.828 3.348 1 98.12 239 PRO A N 1
ATOM 1748 C CA . PRO A 1 239 ? -9.219 -10.516 1.923 1 98.12 239 PRO A CA 1
ATOM 1749 C C . PRO A 1 239 ? -10.227 -9.398 1.657 1 98.12 239 PRO A C 1
ATOM 1751 O O . PRO A 1 239 ? -11.07 -9.102 2.506 1 98.12 239 PRO A O 1
ATOM 1754 N N . SER A 1 240 ? -10.062 -8.789 0.55 1 97.19 240 SER A N 1
ATOM 1755 C CA . SER A 1 240 ? -11.102 -7.863 0.107 1 97.19 240 SER A CA 1
ATOM 1756 C C . SER A 1 240 ? -12.172 -8.578 -0.705 1 97.19 240 SER A C 1
ATOM 1758 O O . SER A 1 240 ? -11.961 -9.703 -1.171 1 97.19 240 SER A O 1
ATOM 1760 N N . SER A 1 241 ? -13.266 -7.914 -0.899 1 97.19 241 SER A N 1
ATOM 1761 C CA . SER A 1 241 ? -14.367 -8.477 -1.678 1 97.19 241 SER A CA 1
ATOM 1762 C C . SER A 1 241 ? -13.938 -8.75 -3.115 1 97.19 241 SER A C 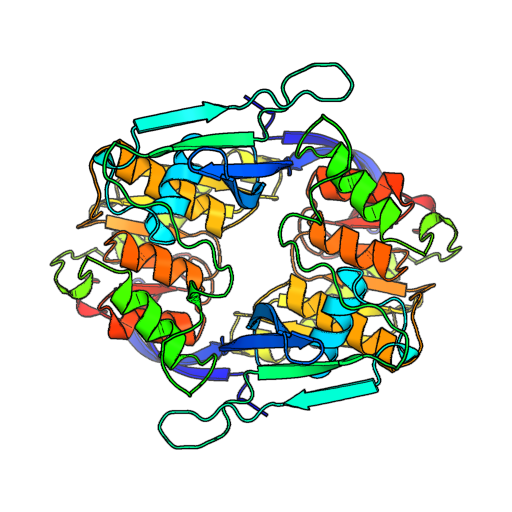1
ATOM 1764 O O . SER A 1 241 ? -14.242 -9.812 -3.664 1 97.19 241 SER A O 1
ATOM 1766 N N . LEU A 1 242 ? -13.219 -7.816 -3.682 1 95.38 242 LEU A N 1
ATOM 1767 C CA . LEU A 1 242 ? -12.836 -7.949 -5.086 1 95.38 242 LEU A CA 1
ATOM 1768 C C . LEU A 1 242 ? -11.766 -9.023 -5.258 1 95.38 242 LEU A C 1
ATOM 1770 O O . LEU A 1 242 ? -11.711 -9.688 -6.297 1 95.38 242 LEU A O 1
ATOM 1774 N N . ALA A 1 243 ? -10.938 -9.18 -4.246 1 96.81 243 ALA A N 1
ATOM 1775 C CA . ALA A 1 243 ? -9.969 -10.273 -4.27 1 96.81 243 ALA A CA 1
ATOM 1776 C C . ALA A 1 243 ? -10.672 -11.625 -4.348 1 96.81 243 ALA A C 1
ATOM 1778 O O . ALA A 1 243 ? -10.297 -12.484 -5.148 1 96.81 243 ALA A O 1
ATOM 1779 N N . VAL A 1 244 ? -11.703 -11.789 -3.553 1 98.38 244 VAL A N 1
ATOM 1780 C CA . VAL A 1 244 ? -12.445 -13.047 -3.525 1 98.38 244 VAL A CA 1
ATOM 1781 C C . VAL A 1 244 ? -13.133 -13.266 -4.871 1 98.38 244 VAL A C 1
ATOM 1783 O O . VAL A 1 244 ? -13.117 -14.375 -5.406 1 98.38 244 VAL A O 1
ATOM 1786 N N . SER A 1 245 ? -13.703 -12.227 -5.418 1 97.19 245 SER A N 1
ATOM 1787 C CA . SER A 1 245 ? -14.367 -12.328 -6.711 1 97.19 245 SER A CA 1
ATOM 1788 C C . SER A 1 245 ? -13.391 -12.75 -7.805 1 97.19 245 SER A C 1
ATOM 1790 O O . SER A 1 245 ? -13.703 -13.609 -8.625 1 97.19 245 SER A O 1
ATOM 1792 N N . LEU A 1 246 ? -12.227 -12.133 -7.77 1 96.12 246 LEU A N 1
ATOM 1793 C CA . LEU A 1 246 ? -11.227 -12.484 -8.773 1 96.12 246 LEU A CA 1
ATOM 1794 C C . LEU A 1 246 ? -10.766 -13.93 -8.602 1 96.12 246 LEU A C 1
ATOM 1796 O O . LEU A 1 246 ? -10.594 -14.656 -9.578 1 96.12 246 LEU A O 1
ATOM 1800 N N . ALA A 1 247 ? -10.562 -14.312 -7.391 1 98.06 247 ALA A N 1
ATOM 1801 C CA . ALA A 1 247 ? -10.156 -15.688 -7.113 1 98.06 247 ALA A CA 1
ATOM 1802 C C . ALA A 1 247 ? -11.195 -16.688 -7.637 1 98.06 247 ALA A C 1
ATOM 1804 O O . ALA A 1 247 ? -10.844 -17.688 -8.266 1 98.06 247 ALA A O 1
ATOM 1805 N N . GLU A 1 248 ? -12.383 -16.375 -7.371 1 97.44 248 GLU A N 1
ATOM 1806 C CA . GLU A 1 248 ? -13.477 -17.234 -7.828 1 97.44 248 GLU A CA 1
ATOM 1807 C C . GLU A 1 248 ? -13.5 -17.344 -9.352 1 97.44 248 GLU A C 1
ATOM 1809 O O . GLU A 1 248 ? -13.555 -18.438 -9.906 1 97.44 248 GLU A O 1
ATOM 1814 N N . GLU A 1 249 ? -13.406 -16.234 -9.992 1 95.56 249 GLU A N 1
ATOM 1815 C CA . GLU A 1 249 ? -13.477 -16.188 -11.445 1 95.56 249 GLU A CA 1
ATOM 1816 C C . GLU A 1 249 ? -12.289 -16.906 -12.086 1 95.56 249 GLU A C 1
ATOM 1818 O O . GLU A 1 249 ? -12.422 -17.516 -13.148 1 95.56 249 GLU A O 1
ATOM 1823 N N . SER A 1 250 ? -11.164 -16.875 -11.406 1 96.56 250 SER A N 1
ATOM 1824 C CA . SER A 1 250 ? -9.938 -17.391 -11.984 1 96.56 250 SER A CA 1
ATOM 1825 C C . SER A 1 250 ? -9.703 -18.844 -11.555 1 96.56 250 SER A C 1
ATOM 1827 O O . SER A 1 250 ? -8.773 -19.5 -12.039 1 96.56 250 SER A O 1
ATOM 1829 N N . GLY A 1 251 ? -10.477 -19.312 -10.594 1 97.44 251 GLY A N 1
ATOM 1830 C CA . GLY A 1 251 ? -10.297 -20.656 -10.078 1 97.44 251 GLY A CA 1
ATOM 1831 C C . GLY A 1 251 ? -9.133 -20.781 -9.117 1 97.44 251 GLY A C 1
ATOM 1832 O O . GLY A 1 251 ? -8.57 -21.859 -8.953 1 97.44 251 GLY A O 1
ATOM 1833 N N . LEU A 1 252 ? -8.711 -19.75 -8.555 1 97.88 252 LEU A N 1
ATOM 1834 C CA . LEU A 1 252 ? -7.66 -19.688 -7.547 1 97.88 252 LEU A CA 1
ATOM 1835 C C . LEU A 1 252 ? -8.211 -20.016 -6.164 1 97.88 252 LEU A C 1
ATOM 1837 O O . LEU A 1 252 ? -9.305 -19.578 -5.801 1 97.88 252 LEU A O 1
ATOM 1841 N N . THR A 1 253 ? -7.512 -20.828 -5.395 1 98.81 253 THR A N 1
ATOM 1842 C CA . THR A 1 253 ? -7.859 -21 -3.986 1 98.81 253 THR A CA 1
ATOM 1843 C C . THR A 1 253 ? -7.379 -19.812 -3.164 1 98.81 253 THR A C 1
ATOM 1845 O O . THR A 1 253 ? -6.195 -19.469 -3.184 1 98.81 253 THR A O 1
ATOM 1848 N N . LEU A 1 254 ? -8.328 -19.172 -2.494 1 98.88 254 LEU A N 1
ATOM 1849 C CA . LEU A 1 254 ? -7.984 -18.047 -1.625 1 98.88 254 LEU A CA 1
ATOM 1850 C C . LEU A 1 254 ? -8.242 -18.406 -0.162 1 98.88 254 LEU A C 1
ATOM 1852 O O . LEU A 1 254 ? -9.383 -18.641 0.232 1 98.88 254 LEU A O 1
ATOM 1856 N N . VAL A 1 255 ? -7.164 -18.453 0.607 1 98.81 255 VAL A N 1
ATOM 1857 C CA . VAL A 1 255 ? -7.199 -18.672 2.051 1 98.81 255 VAL A CA 1
ATOM 1858 C C . VAL A 1 255 ? -6.828 -17.375 2.777 1 98.81 255 VAL A C 1
ATOM 1860 O O . VAL A 1 255 ? -5.875 -16.688 2.393 1 98.81 255 VAL A O 1
ATOM 1863 N N . ALA A 1 256 ? -7.59 -17.016 3.801 1 98.5 256 ALA A N 1
ATOM 1864 C CA . ALA A 1 256 ? -7.277 -15.812 4.574 1 98.5 256 ALA A CA 1
ATOM 1865 C C . ALA A 1 256 ? -7.477 -16.062 6.066 1 98.5 256 ALA A C 1
ATOM 1867 O O . ALA A 1 256 ? -7.953 -17.125 6.469 1 98.5 256 ALA A O 1
ATOM 1868 N N . PHE A 1 257 ? -7.031 -15.102 6.887 1 97.81 257 PHE A N 1
ATOM 1869 C CA . PHE A 1 257 ? -7.012 -15.266 8.336 1 97.81 257 PHE A CA 1
ATOM 1870 C C . PHE A 1 257 ? -6.312 -16.562 8.727 1 97.81 257 PHE A C 1
ATOM 1872 O O . PHE A 1 257 ? -6.801 -17.312 9.578 1 97.81 257 PHE A O 1
ATOM 1879 N N . LEU A 1 258 ? -5.305 -16.828 7.934 1 97.94 258 LEU A N 1
ATOM 1880 C CA . LEU A 1 258 ? -4.496 -18 8.25 1 97.94 258 LEU A CA 1
ATOM 1881 C C . LEU A 1 258 ? -3.582 -17.719 9.445 1 97.94 258 LEU A C 1
ATOM 1883 O O . LEU A 1 258 ? -2.486 -17.188 9.273 1 97.94 258 LEU A O 1
ATOM 1887 N N . ARG A 1 259 ? -4.008 -18.031 10.586 1 92.38 259 ARG A N 1
ATOM 1888 C CA . ARG A 1 259 ? -3.326 -17.766 11.852 1 92.38 259 ARG A CA 1
ATOM 1889 C C . ARG A 1 259 ? -3.533 -18.922 12.828 1 92.38 259 ARG A C 1
ATOM 1891 O O . ARG A 1 259 ? -4.664 -19.344 13.055 1 92.38 259 ARG A O 1
ATOM 1898 N N . GLY A 1 260 ? -2.422 -19.297 13.359 1 90 260 GLY A N 1
ATOM 1899 C CA . GLY A 1 260 ? -2.551 -20.438 14.273 1 90 260 GLY A CA 1
ATOM 1900 C C . GLY A 1 260 ? -3.088 -21.688 13.594 1 90 260 GLY A C 1
ATOM 1901 O O . GLY A 1 260 ? -2.562 -22.109 12.57 1 90 260 GLY A O 1
ATOM 1902 N N . ASP A 1 261 ? -4.215 -22.172 14.203 1 91.44 261 ASP A N 1
ATOM 1903 C CA . ASP A 1 261 ? -4.758 -23.422 13.672 1 91.44 261 ASP A CA 1
ATOM 1904 C C . ASP A 1 261 ? -6.062 -23.188 12.922 1 91.44 261 ASP A C 1
ATOM 1906 O O . ASP A 1 261 ? -6.863 -24.094 12.742 1 91.44 261 ASP A O 1
ATOM 1910 N N . SER A 1 262 ? -6.191 -21.953 12.531 1 95.06 262 SER A N 1
ATOM 1911 C CA . SER A 1 262 ? -7.457 -21.656 11.867 1 95.06 262 SER A CA 1
ATOM 1912 C C . SER A 1 262 ? -7.227 -20.953 10.539 1 95.06 262 SER A C 1
ATOM 1914 O O . SER A 1 262 ? -6.176 -20.328 10.336 1 95.06 262 SER A O 1
ATOM 1916 N N . MET A 1 263 ? -8.164 -21.141 9.695 1 97.75 263 MET A N 1
ATOM 1917 C CA . MET A 1 263 ? -8.156 -20.438 8.422 1 97.75 263 MET A CA 1
ATOM 1918 C C . MET A 1 263 ? -9.57 -20.359 7.844 1 97.75 263 MET A C 1
ATOM 1920 O O . MET A 1 263 ? -10.445 -21.141 8.211 1 97.75 263 MET A O 1
ATOM 1924 N N . ASN A 1 264 ? -9.766 -19.391 7.023 1 98.19 264 ASN A N 1
ATOM 1925 C CA . ASN A 1 264 ? -10.961 -19.297 6.191 1 98.19 264 ASN A CA 1
ATOM 1926 C C . ASN A 1 264 ? -10.641 -19.531 4.719 1 98.19 264 ASN A C 1
ATOM 1928 O O . ASN A 1 264 ? -9.773 -18.875 4.148 1 98.19 264 ASN A O 1
ATOM 1932 N N . VAL A 1 265 ? -11.312 -20.484 4.148 1 98.62 265 VAL A N 1
ATOM 1933 C CA . VAL A 1 265 ? -11.164 -20.75 2.721 1 98.62 265 VAL A CA 1
ATOM 1934 C C . VAL A 1 265 ? -12.336 -20.141 1.954 1 98.62 265 VAL A C 1
ATOM 1936 O O . VAL A 1 265 ? -13.484 -20.562 2.109 1 98.62 265 VAL A O 1
ATOM 1939 N N . TYR A 1 266 ? -12.039 -19.266 1.085 1 98.62 266 TYR A N 1
ATOM 1940 C CA . TYR A 1 266 ? -13.094 -18.484 0.438 1 98.62 266 TYR A CA 1
ATOM 1941 C C . TYR A 1 266 ? -13.438 -19.078 -0.925 1 98.62 266 TYR A C 1
ATOM 1943 O O . TYR A 1 266 ? -14.57 -18.938 -1.396 1 98.62 266 TYR A O 1
ATOM 1951 N N . THR A 1 267 ? -12.461 -19.609 -1.585 1 98.56 267 THR A N 1
ATOM 1952 C CA . THR A 1 267 ? -12.68 -20.188 -2.904 1 98.56 267 THR A CA 1
ATOM 1953 C C . THR A 1 267 ? -11.922 -21.5 -3.055 1 98.56 267 THR A C 1
ATOM 1955 O O . THR A 1 267 ? -10.891 -21.703 -2.42 1 98.56 267 THR A O 1
ATOM 1958 N N . ARG A 1 268 ? -12.484 -22.406 -3.816 1 98 268 ARG A N 1
ATOM 1959 C CA . ARG A 1 268 ? -11.883 -23.672 -4.203 1 98 268 ARG A CA 1
ATOM 1960 C C . ARG A 1 268 ? -11.406 -24.453 -2.979 1 98 268 ARG A C 1
ATOM 1962 O O . ARG A 1 268 ? -10.258 -24.906 -2.932 1 98 268 ARG A O 1
ATOM 1969 N N . ALA A 1 269 ? -12.258 -24.609 -2.047 1 97.19 269 ALA A N 1
ATOM 1970 C CA . ALA A 1 269 ? -11.969 -25.328 -0.809 1 97.19 269 ALA A CA 1
ATOM 1971 C C . ALA A 1 269 ? -11.672 -26.797 -1.085 1 97.19 269 ALA A C 1
ATOM 1973 O O . ALA A 1 269 ? -11.109 -27.5 -0.234 1 97.19 269 ALA A O 1
ATOM 1974 N N . ASP A 1 270 ? -11.977 -27.25 -2.219 1 96.38 270 ASP A N 1
ATOM 1975 C CA . ASP A 1 270 ? -11.766 -28.625 -2.619 1 96.38 270 ASP A CA 1
ATOM 1976 C C . ASP A 1 270 ? -10.281 -28.984 -2.662 1 96.38 270 ASP A C 1
ATOM 1978 O O . ASP A 1 270 ? -9.906 -30.156 -2.613 1 96.38 270 ASP A O 1
ATOM 1982 N N . ARG A 1 271 ? -9.43 -27.953 -2.76 1 97.81 271 ARG A N 1
ATOM 1983 C CA . ARG A 1 271 ? -7.988 -28.172 -2.85 1 97.81 271 ARG A CA 1
ATOM 1984 C C . ARG A 1 271 ? -7.379 -28.375 -1.468 1 97.81 271 ARG A C 1
ATOM 1986 O O . ARG A 1 271 ? -6.223 -28.781 -1.349 1 97.81 271 ARG A O 1
ATOM 1993 N N . ILE A 1 272 ? -8.141 -28.031 -0.452 1 96.75 272 ILE A N 1
ATOM 1994 C CA . ILE A 1 272 ? -7.617 -28.141 0.907 1 96.75 272 ILE A CA 1
ATOM 1995 C C . ILE A 1 272 ? -8.094 -29.438 1.544 1 96.75 272 ILE A C 1
ATOM 1997 O O . ILE A 1 272 ? -9.297 -29.688 1.63 1 96.75 272 ILE A O 1
ATOM 2001 N N . ARG A 1 273 ? -7.156 -30.312 1.973 1 91.56 273 ARG A N 1
ATOM 2002 C CA . ARG A 1 273 ? -7.48 -31.641 2.475 1 91.56 273 ARG A CA 1
ATOM 2003 C C . ARG A 1 273 ? -7.098 -31.781 3.945 1 91.56 273 ARG A C 1
ATOM 2005 O O . ARG A 1 273 ? -6.172 -31.109 4.418 1 91.56 273 ARG A O 1
ATOM 2012 N N . MET B 1 1 ? -24.609 5.516 -2.549 1 53.16 1 MET B N 1
ATOM 2013 C CA . MET B 1 1 ? -23.312 5.289 -1.912 1 53.16 1 MET B CA 1
ATOM 2014 C C . MET B 1 1 ? -22.984 3.801 -1.88 1 53.16 1 MET B C 1
ATOM 2016 O O . MET B 1 1 ? -23.859 2.967 -1.64 1 53.16 1 MET B O 1
ATOM 2020 N N . GLY B 1 2 ? -21.906 3.451 -2.557 1 63.41 2 GLY B N 1
ATOM 2021 C CA . GLY B 1 2 ? -21.641 2.029 -2.723 1 63.41 2 GLY B CA 1
ATOM 2022 C C . GLY B 1 2 ? -21.484 1.294 -1.405 1 63.41 2 GLY B C 1
ATOM 2023 O O . GLY B 1 2 ? -21.219 1.91 -0.372 1 63.41 2 GLY B O 1
ATOM 2024 N N . ASN B 1 3 ? -21.812 0.182 -1.266 1 85.25 3 ASN B N 1
ATOM 2025 C CA . ASN B 1 3 ? -21.656 -0.669 -0.091 1 85.25 3 ASN B CA 1
ATOM 2026 C C . ASN B 1 3 ? -20.203 -0.741 0.365 1 85.25 3 ASN B C 1
ATOM 2028 O O . ASN B 1 3 ? -19.281 -0.77 -0.461 1 85.25 3 ASN B O 1
ATOM 2032 N N . VAL B 1 4 ? -20.078 -0.646 1.702 1 94.5 4 VAL B N 1
ATOM 2033 C CA . VAL B 1 4 ? -18.734 -0.662 2.252 1 94.5 4 VAL B CA 1
ATOM 2034 C C . VAL B 1 4 ? -18.344 -2.09 2.623 1 94.5 4 VAL B C 1
ATOM 2036 O O . VAL B 1 4 ? -17.156 -2.4 2.768 1 94.5 4 VAL B O 1
ATOM 2039 N N . THR B 1 5 ? -19.375 -2.926 2.766 1 96.69 5 THR B N 1
ATOM 2040 C CA . THR B 1 5 ? -19.109 -4.328 3.074 1 96.69 5 THR B CA 1
ATOM 2041 C C . THR B 1 5 ? -19.859 -5.242 2.102 1 96.69 5 THR B C 1
ATOM 2043 O O . THR B 1 5 ? -20.781 -4.801 1.41 1 96.69 5 THR B O 1
ATOM 2046 N N . ALA B 1 6 ? -19.406 -6.391 1.995 1 96.38 6 ALA B N 1
ATOM 2047 C CA . ALA B 1 6 ? -20.016 -7.453 1.203 1 96.38 6 ALA B CA 1
ATOM 2048 C C . ALA B 1 6 ? -20.047 -8.773 1.972 1 96.38 6 ALA B C 1
ATOM 2050 O O . ALA B 1 6 ? -19.172 -9.023 2.807 1 96.38 6 ALA B O 1
ATOM 2051 N N . ARG B 1 7 ? -21.016 -9.578 1.677 1 96.5 7 ARG B N 1
ATOM 2052 C CA . ARG B 1 7 ? -21.125 -10.875 2.33 1 96.5 7 ARG B CA 1
ATOM 2053 C C . ARG B 1 7 ? -20.688 -12 1.394 1 96.5 7 ARG B C 1
ATOM 2055 O O . ARG B 1 7 ? -21 -11.969 0.201 1 96.5 7 ARG B O 1
ATOM 2062 N N . ARG B 1 8 ? -19.938 -12.875 1.962 1 96.38 8 ARG B N 1
ATOM 2063 C CA . ARG B 1 8 ? -19.5 -14.078 1.26 1 96.38 8 ARG B CA 1
ATOM 2064 C C . ARG B 1 8 ? -19.5 -15.281 2.195 1 96.38 8 ARG B C 1
ATOM 2066 O O . ARG B 1 8 ? -19.391 -15.125 3.414 1 96.38 8 ARG B O 1
ATOM 2073 N N . HIS B 1 9 ? -19.594 -16.438 1.562 1 96.31 9 HIS B N 1
ATOM 2074 C CA . HIS B 1 9 ? -19.406 -17.656 2.359 1 96.31 9 HIS B CA 1
ATOM 2075 C C . HIS B 1 9 ? -17.953 -18.109 2.32 1 96.31 9 HIS B C 1
ATOM 2077 O O . HIS B 1 9 ? -17.281 -17.953 1.304 1 96.31 9 HIS B O 1
ATOM 2083 N N . ALA B 1 10 ? -17.516 -18.609 3.404 1 97.31 10 ALA B N 1
ATOM 2084 C CA . ALA B 1 10 ? -16.188 -19.219 3.5 1 97.31 10 ALA B CA 1
ATOM 2085 C C . ALA B 1 10 ? -16.234 -20.484 4.344 1 97.31 10 ALA B C 1
ATOM 2087 O O . ALA B 1 10 ? -17.094 -20.641 5.203 1 97.31 10 ALA B O 1
ATOM 2088 N N . GLN B 1 11 ? -15.398 -21.344 4.012 1 97.56 11 GLN B N 1
ATOM 2089 C CA . GLN B 1 11 ? -15.195 -22.5 4.867 1 97.56 11 GLN B CA 1
ATOM 2090 C C . GLN B 1 11 ? -14.188 -22.203 5.977 1 97.56 11 GLN B C 1
ATOM 2092 O O . GLN B 1 11 ? -13.008 -21.969 5.703 1 97.56 11 GLN B O 1
ATOM 2097 N N . HIS B 1 12 ? -14.68 -22.234 7.199 1 96.38 12 HIS B N 1
ATOM 2098 C CA . HIS B 1 12 ? -13.828 -22.062 8.367 1 96.38 12 HIS B CA 1
ATOM 2099 C C . HIS B 1 12 ? -13.234 -23.391 8.82 1 96.38 12 HIS B C 1
ATOM 2101 O O . HIS B 1 12 ? -13.977 -24.297 9.219 1 96.38 12 HIS B O 1
ATOM 2107 N N . LEU B 1 13 ? -11.938 -23.469 8.727 1 95.44 13 LEU B N 1
ATOM 2108 C CA . LEU B 1 13 ? -11.25 -24.703 9.078 1 95.44 13 LEU B CA 1
ATOM 2109 C C . LEU B 1 13 ? -10.406 -24.516 10.344 1 95.44 13 LEU B C 1
ATOM 2111 O O . LEU B 1 13 ? -9.664 -23.547 10.453 1 95.44 13 LEU B O 1
ATOM 2115 N N . THR B 1 14 ? -10.633 -25.375 11.266 1 91.75 14 THR B N 1
ATOM 2116 C CA . THR B 1 14 ? -9.766 -25.516 12.438 1 91.75 14 THR B CA 1
ATOM 2117 C C . THR B 1 14 ? -9.203 -26.938 12.523 1 91.75 14 THR B C 1
ATOM 2119 O O . THR B 1 14 ? -9.406 -27.75 11.609 1 91.75 14 THR B O 1
ATOM 2122 N N . ALA B 1 15 ? -8.375 -27.219 13.445 1 83 15 ALA B N 1
ATOM 2123 C CA . ALA B 1 15 ? -7.793 -28.547 13.602 1 83 15 ALA B CA 1
ATOM 2124 C C . ALA B 1 15 ? -8.875 -29.625 13.68 1 83 15 ALA B C 1
ATOM 2126 O O . ALA B 1 15 ? -8.703 -30.734 13.18 1 83 15 ALA B O 1
ATOM 2127 N N . ASP B 1 16 ? -10.008 -29.25 14.094 1 82.12 16 ASP B N 1
ATOM 2128 C CA . ASP B 1 16 ? -10.961 -30.312 14.422 1 82.12 16 ASP B CA 1
ATOM 2129 C C . ASP B 1 16 ? -12.273 -30.109 13.672 1 82.12 16 ASP B C 1
ATOM 2131 O O . ASP B 1 16 ? -13.164 -30.969 13.742 1 82.12 16 ASP B O 1
ATOM 2135 N N . ARG B 1 17 ? -12.406 -29.047 13 1 89 17 ARG B N 1
ATOM 2136 C CA . ARG B 1 17 ? -13.742 -28.75 12.492 1 89 17 ARG B CA 1
ATOM 2137 C C . ARG B 1 17 ? -13.672 -27.938 11.203 1 89 17 ARG B C 1
ATOM 2139 O O . ARG B 1 17 ? -12.758 -27.141 11.016 1 89 17 ARG B O 1
ATOM 2146 N N . ALA B 1 18 ? -14.609 -28.25 10.281 1 91.31 18 ALA B N 1
ATOM 2147 C CA . ALA B 1 18 ? -14.852 -27.484 9.07 1 91.31 18 ALA B CA 1
ATOM 2148 C C . ALA B 1 18 ? -16.312 -27.047 8.977 1 91.31 18 ALA B C 1
ATOM 2150 O O . ALA B 1 18 ? -17.219 -27.875 9.016 1 91.31 18 ALA B O 1
ATOM 2151 N N . ILE B 1 19 ? -16.5 -25.719 8.977 1 95 19 ILE B N 1
ATOM 2152 C CA . ILE B 1 19 ? -17.859 -25.219 8.898 1 95 19 ILE B CA 1
ATOM 2153 C C . ILE B 1 19 ? -17.953 -24.094 7.863 1 95 19 ILE B C 1
ATOM 2155 O O . ILE B 1 19 ? -17.062 -23.234 7.793 1 95 19 ILE B O 1
ATOM 2159 N N . THR B 1 20 ? -18.984 -24.172 7.113 1 95.38 20 THR B N 1
ATOM 2160 C CA . THR B 1 20 ? -19.25 -23.062 6.199 1 95.38 20 THR B CA 1
ATOM 2161 C C . THR B 1 20 ? -20.047 -21.969 6.902 1 95.38 20 THR B C 1
ATOM 2163 O O . THR B 1 20 ? -21.078 -22.234 7.516 1 95.38 20 THR B O 1
ATOM 2166 N N . ARG B 1 21 ? -19.578 -20.766 6.828 1 94.5 21 ARG B N 1
ATOM 2167 C CA . ARG B 1 21 ? -20.281 -19.656 7.484 1 94.5 21 ARG B CA 1
ATOM 2168 C C . ARG B 1 21 ? -20.172 -18.375 6.664 1 94.5 21 ARG B C 1
ATOM 2170 O O . ARG B 1 21 ? -19.281 -18.25 5.836 1 94.5 21 ARG B O 1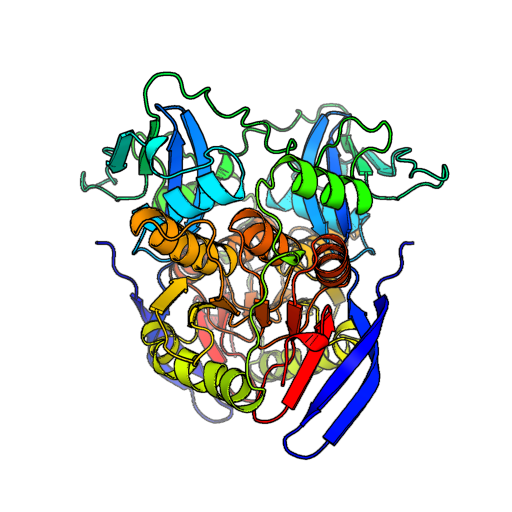
ATOM 2177 N N . PRO B 1 22 ? -21.109 -17.5 6.941 1 96.5 22 PRO B N 1
ATOM 2178 C CA . PRO B 1 22 ? -21.016 -16.203 6.285 1 96.5 22 PRO B CA 1
ATOM 2179 C C . PRO B 1 22 ? -19.906 -15.328 6.859 1 96.5 22 PRO B C 1
ATOM 2181 O O . PRO B 1 22 ? -19.656 -15.352 8.07 1 96.5 22 PRO B O 1
ATOM 2184 N N . GLU B 1 23 ? -19.25 -14.68 5.984 1 96.56 23 GLU B N 1
ATOM 2185 C CA . GLU B 1 23 ? -18.203 -13.711 6.328 1 96.56 23 GLU B CA 1
ATOM 2186 C C . GLU B 1 23 ? -18.531 -12.328 5.773 1 96.56 23 GLU B C 1
ATOM 2188 O O . GLU B 1 23 ? -19.141 -12.211 4.699 1 96.56 23 GLU B O 1
ATOM 2193 N N . THR B 1 24 ? -18.219 -11.328 6.551 1 97.69 24 THR B N 1
ATOM 2194 C CA . THR B 1 24 ? -18.344 -9.945 6.105 1 97.69 24 THR B CA 1
ATOM 2195 C C . THR B 1 24 ? -17 -9.398 5.645 1 97.69 24 THR B C 1
ATOM 2197 O O . THR B 1 24 ? -16.031 -9.398 6.406 1 97.69 24 THR B O 1
ATOM 2200 N N . LEU B 1 25 ? -17 -8.969 4.375 1 98.19 25 LEU B N 1
ATOM 2201 C CA . LEU B 1 25 ? -15.758 -8.5 3.779 1 98.19 25 LEU B CA 1
ATOM 2202 C C . LEU B 1 25 ? -15.805 -6.996 3.537 1 98.19 25 LEU B C 1
ATOM 2204 O O . LEU B 1 25 ? -16.875 -6.438 3.268 1 98.19 25 LEU B O 1
ATOM 2208 N N . ALA B 1 26 ? -14.641 -6.359 3.654 1 97.75 26 ALA B N 1
ATOM 2209 C CA . ALA B 1 26 ? -14.531 -4.984 3.178 1 97.75 26 ALA B CA 1
ATOM 2210 C C . ALA B 1 26 ? -14.625 -4.922 1.656 1 97.75 26 ALA B C 1
ATOM 2212 O O . ALA B 1 26 ? -13.977 -5.699 0.953 1 97.75 26 ALA B O 1
ATOM 2213 N N . VAL B 1 27 ? -15.375 -3.979 1.172 1 97 27 VAL B N 1
ATOM 2214 C CA . VAL B 1 27 ? -15.516 -3.811 -0.271 1 97 27 VAL B CA 1
ATOM 2215 C C . VAL B 1 27 ? -14.297 -3.082 -0.832 1 97 27 VAL B C 1
ATOM 2217 O O . VAL B 1 27 ? -13.836 -2.098 -0.251 1 97 27 VAL B O 1
ATOM 2220 N N . GLU B 1 28 ? -13.758 -3.602 -1.849 1 94.81 28 GLU B N 1
ATOM 2221 C CA . GLU B 1 28 ? -12.711 -2.998 -2.674 1 94.81 28 GLU B CA 1
ATOM 2222 C C . GLU B 1 28 ? -13.227 -2.695 -4.078 1 94.81 28 GLU B C 1
ATOM 2224 O O . GLU B 1 28 ? -13.734 -3.586 -4.766 1 94.81 28 GLU B O 1
ATOM 2229 N N . GLU B 1 29 ? -13.133 -1.423 -4.449 1 92.5 29 GLU B N 1
ATOM 2230 C CA . GLU B 1 29 ? -13.625 -0.967 -5.75 1 92.5 29 GLU B CA 1
ATOM 2231 C C . GLU B 1 29 ? -12.727 0.13 -6.32 1 92.5 29 GLU B C 1
ATOM 2233 O O . GLU B 1 29 ? -12.258 1.002 -5.582 1 92.5 29 GLU B O 1
ATOM 2238 N N . PRO B 1 30 ? -12.531 0.052 -7.656 1 89.62 30 PRO B N 1
ATOM 2239 C CA . PRO B 1 30 ? -11.695 1.098 -8.25 1 89.62 30 PRO B CA 1
ATOM 2240 C C . PRO B 1 30 ? -12.391 2.457 -8.297 1 89.62 30 PRO B C 1
ATOM 2242 O O . PRO B 1 30 ? -13.625 2.521 -8.391 1 89.62 30 PRO B O 1
ATOM 2245 N N . LEU B 1 31 ? -11.68 3.512 -8.18 1 90.94 31 LEU B N 1
ATOM 2246 C CA . LEU B 1 31 ? -12.117 4.891 -8.375 1 90.94 31 LEU B CA 1
ATOM 2247 C C . LEU B 1 31 ? -11.172 5.633 -9.312 1 90.94 31 LEU B C 1
ATOM 2249 O O . LEU B 1 31 ? -9.969 5.699 -9.055 1 90.94 31 LEU B O 1
ATOM 2253 N N . GLU B 1 32 ? -11.688 6.07 -10.383 1 88 32 GLU B N 1
ATOM 2254 C CA . GLU B 1 32 ? -10.945 6.965 -11.273 1 88 32 GLU B CA 1
ATOM 2255 C C . GLU B 1 32 ? -11.188 8.43 -10.914 1 88 32 GLU B C 1
ATOM 2257 O O . GLU B 1 32 ? -12.336 8.852 -10.758 1 88 32 GLU B O 1
ATOM 2262 N N . ILE B 1 33 ? -10.148 9.148 -10.742 1 89.75 33 ILE B N 1
ATOM 2263 C CA . ILE B 1 33 ? -10.242 10.586 -10.516 1 89.75 33 ILE B CA 1
ATOM 2264 C C . ILE B 1 33 ? -9.766 11.344 -11.758 1 89.75 33 ILE B C 1
ATOM 2266 O O . ILE B 1 33 ? -8.641 11.133 -12.227 1 89.75 33 ILE B O 1
ATOM 2270 N N . ARG B 1 34 ? -10.617 12.156 -12.258 1 87.94 34 A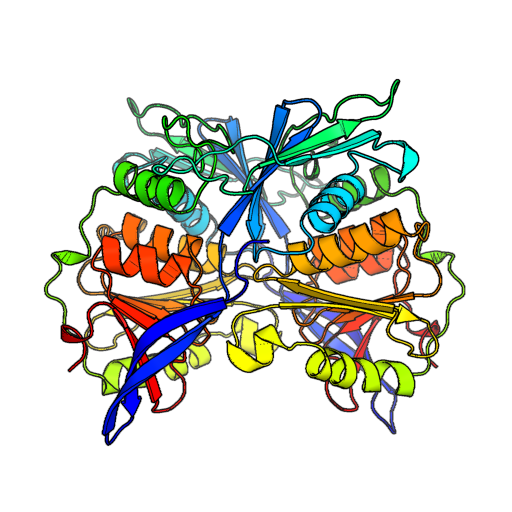RG B N 1
ATOM 2271 C CA . ARG B 1 34 ? -10.32 13.016 -13.391 1 87.94 34 ARG B CA 1
ATOM 2272 C C . ARG B 1 34 ? -10.25 14.484 -12.961 1 87.94 34 ARG B C 1
ATOM 2274 O O . ARG B 1 34 ? -10.891 14.875 -11.984 1 87.94 34 ARG B O 1
ATOM 2281 N N . VAL B 1 35 ? -9.453 15.219 -13.664 1 90.81 35 VAL B N 1
ATOM 2282 C CA . VAL B 1 35 ? -9.406 16.672 -13.516 1 90.81 35 VAL B CA 1
ATOM 2283 C C . VAL B 1 35 ? -9.711 17.344 -14.852 1 90.81 35 VAL B C 1
ATOM 2285 O O . VAL B 1 35 ? -9 17.141 -15.836 1 90.81 35 VAL B O 1
ATOM 2288 N N . ASP B 1 36 ? -10.82 18.016 -14.852 1 92.12 36 ASP B N 1
ATOM 2289 C CA . ASP B 1 36 ? -11.289 18.672 -16.078 1 92.12 36 ASP B CA 1
ATOM 2290 C C . ASP B 1 36 ? -11.383 17.688 -17.234 1 92.12 36 ASP B C 1
ATOM 2292 O O . ASP B 1 36 ? -10.898 17.953 -18.328 1 92.12 36 ASP B O 1
ATOM 2296 N N . GLY B 1 37 ? -11.82 16.547 -16.844 1 87.5 37 GLY B N 1
ATOM 2297 C CA . GLY B 1 37 ? -12.117 15.539 -17.859 1 87.5 37 GLY B CA 1
ATOM 2298 C C . GLY B 1 37 ? -10.945 14.625 -18.141 1 87.5 37 GLY B C 1
ATOM 2299 O O . GLY B 1 37 ? -11.109 13.57 -18.766 1 87.5 37 GLY B O 1
ATOM 2300 N N . THR B 1 38 ? -9.773 14.898 -17.641 1 86.31 38 THR B N 1
ATOM 2301 C CA . THR B 1 38 ? -8.586 14.102 -17.922 1 86.31 38 THR B CA 1
ATOM 2302 C C . THR B 1 38 ? -8.289 13.164 -16.75 1 86.31 38 THR B C 1
ATOM 2304 O O . THR B 1 38 ? -8.188 13.602 -15.602 1 86.31 38 THR B O 1
ATOM 2307 N N . PRO B 1 39 ? -8.148 11.852 -17.016 1 83.75 39 PRO B N 1
ATOM 2308 C CA . PRO B 1 39 ? -7.812 10.922 -15.93 1 83.75 39 PRO B CA 1
ATOM 2309 C C . PRO B 1 39 ? -6.457 11.227 -15.297 1 83.75 39 PRO B C 1
ATOM 2311 O O . PRO B 1 39 ? -5.469 11.422 -16 1 83.75 39 PRO B O 1
ATOM 2314 N N . VAL B 1 40 ? -6.422 11.281 -14.016 1 82.81 40 VAL B N 1
ATOM 2315 C CA . VAL B 1 40 ? -5.188 11.586 -13.305 1 82.81 40 VAL B CA 1
ATOM 2316 C C . VAL B 1 40 ? -4.699 10.352 -12.555 1 82.81 40 VAL B C 1
ATOM 2318 O O . VAL B 1 40 ? -3.496 10.109 -12.445 1 82.81 40 VAL B O 1
ATOM 2321 N N . THR B 1 41 ? -5.703 9.602 -12.031 1 84.12 41 THR B N 1
ATOM 2322 C CA . THR B 1 41 ? -5.324 8.414 -11.273 1 84.12 41 THR B CA 1
ATOM 2323 C C . THR B 1 41 ? -6.496 7.441 -11.164 1 84.12 41 THR B C 1
ATOM 2325 O O . THR B 1 41 ? -7.652 7.832 -11.352 1 84.12 41 THR B O 1
ATOM 2328 N N . VAL B 1 42 ? -6.195 6.195 -11.016 1 85.88 42 VAL B N 1
ATOM 2329 C CA . VAL B 1 42 ? -7.133 5.16 -10.586 1 85.88 42 VAL B CA 1
ATOM 2330 C C . VAL B 1 42 ? -6.633 4.512 -9.297 1 85.88 42 VAL B C 1
ATOM 2332 O O . VAL B 1 42 ? -5.457 4.145 -9.195 1 85.88 42 VAL B O 1
ATOM 2335 N N . THR B 1 43 ? -7.449 4.457 -8.312 1 88.56 43 THR B N 1
ATOM 2336 C CA . THR B 1 43 ? -7.066 3.855 -7.043 1 88.56 43 THR B CA 1
ATOM 2337 C C . THR B 1 43 ? -8.125 2.869 -6.57 1 88.56 43 THR B C 1
ATOM 2339 O O . THR B 1 43 ? -9.328 3.098 -6.758 1 88.56 43 THR B O 1
ATOM 2342 N N . MET B 1 44 ? -7.668 1.738 -6.016 1 91.38 44 MET B N 1
ATOM 2343 C CA . MET B 1 44 ? -8.602 0.866 -5.312 1 91.38 44 MET B CA 1
ATOM 2344 C C . MET B 1 44 ? -8.961 1.441 -3.943 1 91.38 44 MET B C 1
ATOM 2346 O O . MET B 1 44 ? -8.07 1.851 -3.189 1 91.38 44 MET B O 1
ATOM 2350 N N . ARG B 1 45 ? -10.273 1.474 -3.705 1 95 45 ARG B N 1
ATOM 2351 C CA . ARG B 1 45 ? -10.672 2.072 -2.436 1 95 45 ARG B CA 1
ATOM 2352 C C . ARG B 1 45 ? -11.922 1.391 -1.879 1 95 45 ARG B C 1
ATOM 2354 O O . ARG B 1 45 ? -12.516 0.544 -2.543 1 95 45 ARG B O 1
ATOM 2361 N N . THR B 1 46 ? -12.18 1.655 -0.604 1 96.62 46 THR B N 1
ATOM 2362 C CA . THR B 1 46 ? -13.5 1.385 -0.041 1 96.62 46 THR B CA 1
ATOM 2363 C C . THR B 1 46 ? -14.453 2.547 -0.31 1 96.62 46 THR B C 1
ATOM 2365 O O . THR B 1 46 ? -14.156 3.691 0.038 1 96.62 46 THR B O 1
ATOM 2368 N N . PRO B 1 47 ? -15.57 2.199 -0.947 1 95 47 PRO B N 1
ATOM 2369 C CA . PRO B 1 47 ? -16.5 3.283 -1.25 1 95 47 PRO B CA 1
ATOM 2370 C C . PRO B 1 47 ? -16.922 4.066 -0.007 1 95 47 PRO B C 1
ATOM 2372 O O . PRO B 1 47 ? -17.078 3.488 1.071 1 95 47 PRO B O 1
ATOM 2375 N N . GLY B 1 48 ? -17.172 5.402 -0.238 1 95.19 48 GLY B N 1
ATOM 2376 C CA . GLY B 1 48 ? -17.484 6.316 0.846 1 95.19 48 GLY B CA 1
ATOM 2377 C C . GLY B 1 48 ? -16.484 7.453 0.984 1 95.19 48 GLY B C 1
ATOM 2378 O O . GLY B 1 48 ? -15.281 7.242 0.867 1 95.19 48 GLY B O 1
ATOM 2379 N N . SER B 1 49 ? -16.938 8.609 1.197 1 97.38 49 SER B N 1
ATOM 2380 C CA . SER B 1 49 ? -16.125 9.82 1.326 1 97.38 49 SER B CA 1
ATOM 2381 C C . SER B 1 49 ? -15.234 10.023 0.105 1 97.38 49 SER B C 1
ATOM 2383 O O . SER B 1 49 ? -14.062 10.367 0.239 1 97.38 49 SER B O 1
ATOM 2385 N N . ASP B 1 50 ? -15.773 9.742 -1.02 1 97.12 50 ASP B N 1
ATOM 2386 C CA . ASP B 1 50 ? -15 9.781 -2.254 1 97.12 50 ASP B CA 1
ATOM 2387 C C . ASP B 1 50 ? -14.602 11.211 -2.609 1 97.12 50 ASP B C 1
ATOM 2389 O O . ASP B 1 50 ? -13.516 11.445 -3.143 1 97.12 50 ASP B O 1
ATOM 2393 N N . PHE B 1 51 ? -15.469 12.133 -2.32 1 97.88 51 PHE B N 1
ATOM 2394 C CA . PHE B 1 51 ? -15.141 13.531 -2.594 1 97.88 51 PHE B CA 1
ATOM 2395 C C . PHE B 1 51 ? -13.969 13.992 -1.738 1 97.88 51 PHE B C 1
ATOM 2397 O O . PHE B 1 51 ? -13.078 14.688 -2.223 1 97.88 51 PHE B O 1
ATOM 2404 N N . GLU B 1 52 ? -13.953 13.555 -0.543 1 98.44 52 GLU B N 1
ATOM 2405 C CA . GLU B 1 52 ? -12.836 13.859 0.348 1 98.44 52 GLU B CA 1
ATOM 2406 C C . GLU B 1 52 ? -11.547 13.211 -0.144 1 98.44 52 GLU B C 1
ATOM 2408 O O . GLU B 1 52 ? -10.484 13.844 -0.12 1 98.44 52 GLU B O 1
ATOM 2413 N N . LEU B 1 53 ? -11.695 11.992 -0.586 1 98.19 53 LEU B N 1
ATOM 2414 C CA . LEU B 1 53 ? -10.547 11.281 -1.14 1 98.19 53 LEU B CA 1
ATOM 2415 C C . LEU B 1 53 ? -9.938 12.055 -2.305 1 98.19 53 LEU B C 1
ATOM 2417 O O . LEU B 1 53 ? -8.727 12.273 -2.346 1 98.19 53 LEU B O 1
ATOM 2421 N N . ALA B 1 54 ? -10.766 12.516 -3.15 1 96.44 54 ALA B N 1
ATOM 2422 C CA . ALA B 1 54 ? -10.297 13.25 -4.324 1 96.44 54 ALA B CA 1
ATOM 2423 C C . ALA B 1 54 ? -9.633 14.562 -3.924 1 96.44 54 ALA B C 1
ATOM 2425 O O . ALA B 1 54 ? -8.539 14.883 -4.395 1 96.44 54 ALA B O 1
ATOM 2426 N N . ARG B 1 55 ? -10.281 15.297 -3.041 1 97.19 55 ARG B N 1
ATOM 2427 C CA . ARG B 1 55 ? -9.742 16.578 -2.58 1 97.19 55 ARG B CA 1
ATOM 2428 C C . ARG B 1 55 ? -8.391 16.375 -1.894 1 97.19 55 ARG B C 1
ATOM 2430 O O . ARG B 1 55 ? -7.438 17.109 -2.172 1 97.19 55 ARG B O 1
ATOM 2437 N N . GLY B 1 56 ? -8.375 15.43 -1.022 1 97.5 56 GLY B N 1
ATOM 2438 C CA . GLY B 1 56 ? -7.137 15.156 -0.311 1 97.5 56 GLY B CA 1
ATOM 2439 C C . GLY B 1 56 ? -5.996 14.758 -1.229 1 97.5 56 GLY B C 1
ATOM 2440 O O . GLY B 1 56 ? -4.883 15.266 -1.101 1 97.5 56 GLY B O 1
ATOM 2441 N N . PHE B 1 57 ? -6.309 13.891 -2.17 1 94 57 PHE B N 1
ATOM 2442 C CA . PHE B 1 57 ? -5.316 13.43 -3.135 1 94 57 PHE B CA 1
ATOM 2443 C C . PHE B 1 57 ? -4.77 14.602 -3.945 1 94 57 PHE B C 1
ATOM 2445 O O . PHE B 1 57 ? -3.555 14.75 -4.09 1 94 57 PHE B O 1
ATOM 2452 N N . LEU B 1 58 ? -5.621 15.414 -4.434 1 92.56 58 LEU B N 1
ATOM 2453 C CA . LEU B 1 58 ? -5.207 16.531 -5.273 1 92.56 58 LEU B CA 1
ATOM 2454 C C . LEU B 1 58 ? -4.363 17.531 -4.477 1 92.56 58 LEU B C 1
ATOM 2456 O O . LEU B 1 58 ? -3.418 18.109 -5.012 1 92.56 58 LEU B O 1
ATOM 2460 N N . LEU B 1 59 ? -4.672 17.703 -3.229 1 93.69 59 LEU B N 1
ATOM 2461 C CA . LEU B 1 59 ? -3.885 18.594 -2.379 1 93.69 59 LEU B CA 1
ATOM 2462 C C . LEU B 1 59 ? -2.506 18 -2.105 1 93.69 59 LEU B C 1
ATOM 2464 O O . LEU B 1 59 ? -1.489 18.656 -2.316 1 93.69 59 LEU B O 1
ATOM 2468 N N . THR B 1 60 ? -2.482 16.719 -1.724 1 92.5 60 THR B N 1
ATOM 2469 C CA . THR B 1 60 ? -1.24 16.109 -1.254 1 92.5 60 THR B CA 1
ATOM 2470 C C . THR B 1 60 ? -0.304 15.82 -2.424 1 92.5 60 THR B C 1
ATOM 2472 O O . THR B 1 60 ? 0.912 15.727 -2.244 1 92.5 60 THR B O 1
ATOM 2475 N N . GLU B 1 61 ? -0.909 15.766 -3.594 1 86.31 61 GLU B N 1
ATOM 2476 C CA . GLU B 1 61 ? -0.097 15.57 -4.789 1 86.31 61 GLU B CA 1
ATOM 2477 C C . GLU B 1 61 ? 0.298 16.906 -5.414 1 86.31 61 GLU B C 1
ATOM 2479 O O . GLU B 1 61 ? 0.976 16.938 -6.441 1 86.31 61 GLU B O 1
ATOM 2484 N N . GLY B 1 62 ? -0.184 17.984 -4.879 1 86.44 62 GLY B N 1
ATOM 2485 C CA . GLY B 1 62 ? 0.23 19.312 -5.309 1 86.44 62 GLY B CA 1
ATOM 2486 C C . GLY B 1 62 ? -0.543 19.812 -6.512 1 86.44 62 GLY B C 1
ATOM 2487 O O . GLY B 1 62 ? -0.112 20.75 -7.188 1 86.44 62 GLY B O 1
ATOM 2488 N N . VAL B 1 63 ? -1.633 19.172 -6.836 1 86.12 63 VAL B N 1
ATOM 2489 C CA . VAL B 1 63 ? -2.457 19.609 -7.961 1 86.12 63 VAL B CA 1
ATOM 2490 C C . VAL B 1 63 ? -3.223 20.875 -7.582 1 86.12 63 VAL B C 1
ATOM 2492 O O . VAL B 1 63 ? -3.418 21.766 -8.414 1 86.12 63 VAL B O 1
ATOM 2495 N N . ILE B 1 64 ? -3.645 20.891 -6.332 1 90.94 64 ILE B N 1
ATOM 2496 C CA . ILE B 1 64 ? -4.277 22.078 -5.781 1 90.94 64 ILE B CA 1
ATOM 2497 C C . ILE B 1 64 ? -3.568 22.5 -4.492 1 90.94 64 ILE B C 1
ATOM 2499 O O . ILE B 1 64 ? -2.85 21.703 -3.889 1 90.94 64 ILE B O 1
ATOM 2503 N N . ALA B 1 65 ? -3.842 23.719 -4.18 1 88.81 65 ALA B N 1
ATOM 2504 C CA . ALA B 1 65 ? -3.189 24.25 -2.982 1 88.81 65 ALA B CA 1
ATOM 2505 C C . ALA B 1 65 ? -4.215 24.609 -1.912 1 88.81 65 ALA B C 1
ATOM 2507 O O . ALA B 1 65 ? -3.885 24.688 -0.727 1 88.81 65 ALA B O 1
ATOM 2508 N N . ASP B 1 66 ? -5.398 24.859 -2.383 1 91.69 66 ASP B N 1
ATOM 2509 C CA . ASP B 1 66 ? -6.441 25.234 -1.436 1 91.69 66 ASP B CA 1
ATOM 2510 C C . ASP B 1 66 ? -7.828 24.875 -1.973 1 91.69 66 ASP B C 1
ATOM 2512 O O . ASP B 1 66 ? -7.957 24.438 -3.113 1 91.69 66 ASP B O 1
ATOM 2516 N N . ARG B 1 67 ? -8.805 25.047 -1.125 1 94.56 67 ARG B N 1
ATOM 2517 C CA . ARG B 1 67 ? -10.172 24.625 -1.396 1 94.56 67 ARG B CA 1
ATOM 2518 C C . ARG B 1 67 ? -10.766 25.406 -2.57 1 94.56 67 ARG B C 1
ATOM 2520 O O . ARG B 1 67 ? -11.531 24.844 -3.363 1 94.56 67 ARG B O 1
ATOM 2527 N N . GLU B 1 68 ? -10.398 26.594 -2.732 1 95.19 68 GLU B N 1
ATOM 2528 C CA . GLU B 1 68 ? -10.984 27.484 -3.727 1 95.19 68 GLU B CA 1
ATOM 2529 C C . GLU B 1 68 ? -10.555 27.094 -5.137 1 95.19 68 GLU B C 1
ATOM 2531 O O . GLU B 1 68 ? -11.164 27.531 -6.117 1 95.19 68 GLU B O 1
ATOM 2536 N N . GLN B 1 69 ? -9.602 26.297 -5.195 1 95.44 69 GLN B N 1
ATOM 2537 C CA . GLN B 1 69 ? -9.102 25.906 -6.508 1 95.44 69 GLN B CA 1
ATOM 2538 C C . GLN B 1 69 ? -9.945 24.781 -7.105 1 95.44 69 GLN B C 1
ATOM 2540 O O . GLN B 1 69 ? -9.773 24.422 -8.266 1 95.44 69 GLN B O 1
ATOM 2545 N N . VAL B 1 70 ? -10.883 24.297 -6.312 1 96.31 70 VAL B N 1
ATOM 2546 C CA . VAL B 1 70 ? -11.836 23.297 -6.805 1 96.31 70 VAL B CA 1
ATOM 2547 C C . VAL B 1 70 ? -13.195 23.953 -7.027 1 96.31 70 VAL B C 1
ATOM 2549 O O . VAL B 1 70 ? -13.797 24.484 -6.086 1 96.31 70 VAL B O 1
ATOM 2552 N N . HIS B 1 71 ? -13.625 23.922 -8.219 1 96.81 71 HIS B N 1
ATOM 2553 C CA . HIS B 1 71 ? -14.938 24.469 -8.555 1 96.81 71 HIS B CA 1
ATOM 2554 C C . HIS B 1 71 ? -16.047 23.469 -8.25 1 96.81 71 HIS B C 1
ATOM 2556 O O . HIS B 1 71 ? -17.062 23.828 -7.633 1 96.81 71 HIS B O 1
ATOM 2562 N N . ALA B 1 72 ? -15.828 22.266 -8.734 1 96.75 72 ALA B N 1
ATOM 2563 C CA . ALA B 1 72 ? -16.859 21.25 -8.508 1 96.75 72 ALA B CA 1
ATOM 2564 C C . ALA B 1 72 ? -16.281 19.844 -8.594 1 96.75 72 ALA B C 1
ATOM 2566 O O . ALA B 1 72 ? -15.25 19.625 -9.234 1 96.75 72 ALA B O 1
ATOM 2567 N N . ILE B 1 73 ? -16.891 18.969 -7.859 1 96.56 73 ILE B N 1
ATOM 2568 C CA . ILE B 1 73 ? -16.625 17.531 -7.973 1 96.56 73 ILE B CA 1
ATOM 2569 C C . ILE B 1 73 ? -17.938 16.797 -8.258 1 96.56 73 ILE B C 1
ATOM 2571 O O . ILE B 1 73 ? -18.938 17.016 -7.578 1 96.56 73 ILE B O 1
ATOM 2575 N N . ARG B 1 74 ? -17.891 15.922 -9.32 1 94.88 74 ARG B N 1
ATOM 2576 C CA . ARG B 1 74 ? -19.094 15.195 -9.695 1 94.88 74 ARG B CA 1
ATOM 2577 C C . ARG B 1 74 ? -18.781 13.75 -10.078 1 94.88 74 ARG B C 1
ATOM 2579 O O . ARG B 1 74 ? -17.719 13.484 -10.648 1 94.88 74 ARG B O 1
ATOM 2586 N N . TYR B 1 75 ? -19.672 12.906 -9.695 1 91.75 75 TYR B N 1
ATOM 2587 C CA . TYR B 1 75 ? -19.594 11.57 -10.289 1 91.75 75 TYR B CA 1
ATOM 2588 C C . TYR B 1 75 ? -19.922 11.617 -11.773 1 91.75 75 TYR B C 1
ATOM 2590 O O . TYR B 1 75 ? -20.844 12.32 -12.188 1 91.75 75 TYR B O 1
ATOM 2598 N N . CYS B 1 76 ? -19.141 10.961 -12.477 1 83.62 76 CYS B N 1
ATOM 2599 C CA . CYS B 1 76 ? -19.438 10.852 -13.898 1 83.62 76 CYS B CA 1
ATOM 2600 C C . CYS B 1 76 ? -20.328 9.641 -14.172 1 83.62 76 CYS B C 1
ATOM 2602 O O . CYS B 1 76 ? -20.406 8.727 -13.352 1 83.62 76 CYS B O 1
ATOM 2604 N N . ASP B 1 77 ? -20.938 9.781 -15.281 1 71.81 77 ASP B N 1
ATOM 2605 C CA . ASP B 1 77 ? -21.859 8.719 -15.688 1 71.81 77 ASP B CA 1
ATOM 2606 C C . ASP B 1 77 ? -21.094 7.461 -16.094 1 71.81 77 ASP B C 1
ATOM 2608 O O . ASP B 1 77 ? -20.406 7.441 -17.109 1 71.81 77 ASP B O 1
ATOM 2612 N N . GLY B 1 78 ? -20.578 6.781 -15.203 1 64.25 78 GLY B N 1
ATOM 2613 C CA . GLY B 1 78 ? -20.062 5.445 -15.453 1 64.25 78 GLY B CA 1
ATOM 2614 C C . GLY B 1 78 ? -21.062 4.352 -15.133 1 64.25 78 GLY B C 1
ATOM 2615 O O . GLY B 1 78 ? -21.594 4.277 -14.016 1 64.25 78 GLY B O 1
ATOM 2616 N N . ARG B 1 79 ? -21.594 3.717 -16.234 1 65.38 79 ARG B N 1
ATOM 2617 C CA . ARG B 1 79 ? -22.656 2.736 -16.062 1 65.38 79 ARG B CA 1
ATOM 2618 C C . ARG B 1 79 ? -22.125 1.314 -16.188 1 65.38 79 ARG B C 1
ATOM 2620 O O . ARG B 1 79 ? -21.25 1.048 -17 1 65.38 79 ARG B O 1
ATOM 2627 N N . ASP B 1 80 ? -22.531 0.565 -15.25 1 65.38 80 ASP B N 1
ATOM 2628 C CA . ASP B 1 80 ? -22.203 -0.852 -15.375 1 65.38 80 ASP B CA 1
ATOM 2629 C C . ASP B 1 80 ? -23.031 -1.508 -16.484 1 65.38 80 ASP B C 1
ATOM 2631 O O . ASP B 1 80 ? -23.719 -0.823 -17.25 1 65.38 80 ASP B O 1
ATOM 2635 N N . ASP B 1 81 ? -22.812 -2.822 -16.594 1 62.62 81 ASP B N 1
ATOM 2636 C CA . ASP B 1 81 ? -23.469 -3.572 -17.672 1 62.62 81 ASP B CA 1
ATOM 2637 C C . ASP B 1 81 ? -24.984 -3.488 -17.547 1 62.62 81 ASP B C 1
ATOM 2639 O O . ASP B 1 81 ? -25.703 -3.729 -18.516 1 62.62 81 ASP B O 1
ATOM 2643 N N . LYS B 1 82 ? -25.422 -3.08 -16.391 1 70.88 82 LYS B N 1
ATOM 2644 C CA . LYS B 1 82 ? -26.875 -3.018 -16.172 1 70.88 82 LYS B CA 1
ATOM 2645 C C . LYS B 1 82 ? -27.391 -1.585 -16.312 1 70.88 82 LYS B C 1
ATOM 2647 O O . LYS B 1 82 ? -28.547 -1.311 -16.031 1 70.88 82 LYS B O 1
ATOM 2652 N N . GLY B 1 83 ? -26.469 -0.731 -16.562 1 69.06 83 GLY B N 1
ATOM 2653 C CA . GLY B 1 83 ? -26.844 0.658 -16.781 1 69.06 83 GLY B CA 1
ATOM 2654 C C . GLY B 1 83 ? -26.797 1.492 -15.516 1 69.06 83 GLY B C 1
ATOM 2655 O O . GLY B 1 83 ? -27.078 2.693 -15.547 1 69.06 83 GLY B O 1
ATOM 2656 N N . ALA B 1 84 ? -26.562 0.864 -14.492 1 72.12 84 ALA B N 1
ATOM 2657 C CA . ALA B 1 84 ? -26.516 1.596 -13.227 1 72.12 84 ALA B CA 1
ATOM 2658 C C . ALA B 1 84 ? -25.188 2.305 -13.047 1 72.12 84 ALA B C 1
ATOM 2660 O O . ALA B 1 84 ? -24.141 1.789 -13.461 1 72.12 84 ALA B O 1
ATOM 2661 N N . ASN B 1 85 ? -25.266 3.465 -12.445 1 75.44 85 ASN B N 1
ATOM 2662 C CA . ASN B 1 85 ? -24.047 4.199 -12.164 1 75.44 85 ASN B CA 1
ATOM 2663 C C . ASN B 1 85 ? -23.156 3.453 -11.172 1 75.44 85 ASN B C 1
ATOM 2665 O O . ASN B 1 85 ? -23.625 3.047 -10.102 1 75.44 85 ASN B O 1
ATOM 2669 N N . THR B 1 86 ? -21.969 3.291 -11.578 1 77.75 86 THR B N 1
ATOM 2670 C CA . THR B 1 86 ? -21.031 2.555 -10.727 1 77.75 86 THR B CA 1
ATOM 2671 C C . THR B 1 86 ? -20.5 3.447 -9.617 1 77.75 86 THR B C 1
ATOM 2673 O O . THR B 1 86 ? -20 2.953 -8.602 1 77.75 86 THR B O 1
ATOM 2676 N N . TYR B 1 87 ? -20.516 4.77 -9.859 1 86.44 87 TYR B N 1
ATOM 2677 C CA . TYR B 1 87 ? -19.953 5.75 -8.938 1 86.44 87 TYR B CA 1
ATOM 2678 C C . TYR B 1 87 ? -18.453 5.531 -8.766 1 86.44 87 TYR B C 1
ATOM 2680 O O . TYR B 1 87 ? -17.922 5.652 -7.652 1 86.44 87 TYR B O 1
ATOM 2688 N N . ASN B 1 88 ? -17.781 5.141 -9.875 1 90.94 88 ASN B N 1
ATOM 2689 C CA . ASN B 1 88 ? -16.359 4.812 -9.836 1 90.94 88 ASN B CA 1
ATOM 2690 C C . ASN B 1 88 ? -15.531 5.82 -10.625 1 90.94 88 ASN B C 1
ATOM 2692 O O . ASN B 1 88 ? -14.336 5.609 -10.852 1 90.94 88 ASN B O 1
ATOM 2696 N N . VAL B 1 89 ? -16.219 6.852 -11.023 1 89.5 89 VAL B N 1
ATOM 2697 C CA . VAL B 1 89 ? -15.5 7.906 -11.727 1 89.5 89 VAL B CA 1
ATOM 2698 C C . VAL B 1 89 ? -15.898 9.266 -11.164 1 89.5 89 VAL B C 1
ATOM 2700 O O . VAL B 1 89 ? -17.078 9.625 -11.156 1 89.5 89 VAL B O 1
ATOM 2703 N N . LEU B 1 90 ? -14.914 10 -10.703 1 93.38 90 LEU B N 1
ATOM 2704 C CA . LEU B 1 90 ? -15.102 11.367 -10.242 1 93.38 90 LEU B CA 1
ATOM 2705 C C . LEU B 1 90 ? -14.391 12.359 -11.156 1 93.38 90 LEU B C 1
ATOM 2707 O O . LEU B 1 90 ? -13.258 12.109 -11.578 1 93.38 90 LEU B O 1
ATOM 2711 N N . ASP B 1 91 ? -15.07 13.375 -11.453 1 93.69 91 ASP B N 1
ATOM 2712 C CA . ASP B 1 91 ? -14.438 14.477 -12.188 1 93.69 91 ASP B CA 1
ATOM 2713 C C . ASP B 1 91 ? -14.375 15.742 -11.336 1 93.69 91 ASP B C 1
ATOM 2715 O O . ASP B 1 91 ? -15.406 16.219 -10.844 1 93.69 91 ASP B O 1
ATOM 2719 N N . VAL B 1 92 ? -13.203 16.219 -11.195 1 95.81 92 VAL B N 1
ATOM 2720 C CA . VAL B 1 92 ? -12.977 17.469 -10.469 1 95.81 92 VAL B CA 1
ATOM 2721 C C . VAL B 1 92 ? -12.766 18.609 -11.461 1 95.81 92 VAL B C 1
ATOM 2723 O O . VAL B 1 92 ? -11.867 18.562 -12.305 1 95.81 92 VAL B O 1
ATOM 2726 N N . THR B 1 93 ? -13.625 19.547 -11.336 1 96.31 93 THR B N 1
ATOM 2727 C CA . THR B 1 93 ? -13.453 20.766 -12.125 1 96.31 93 THR B CA 1
ATOM 2728 C C . THR B 1 93 ? -12.703 21.828 -11.32 1 96.31 93 THR B C 1
ATOM 2730 O O . THR B 1 93 ? -13.117 22.188 -10.219 1 96.31 93 THR B O 1
ATOM 2733 N N . LEU B 1 94 ? -11.609 22.234 -11.898 1 96.44 94 LEU B N 1
ATOM 2734 C CA . LEU B 1 94 ? -10.82 23.266 -11.219 1 96.44 94 LEU B CA 1
ATOM 2735 C C . LEU B 1 94 ? -11.445 24.641 -11.414 1 96.44 94 LEU B C 1
ATOM 2737 O O . LEU B 1 94 ? -12.195 24.859 -12.367 1 96.44 94 LEU B O 1
ATOM 2741 N N . ALA B 1 95 ? -11.133 25.5 -10.508 1 96.12 95 ALA B N 1
ATOM 2742 C CA . ALA B 1 95 ? -11.586 26.875 -10.625 1 96.12 95 ALA B CA 1
ATOM 2743 C C . ALA B 1 95 ? -10.922 27.578 -11.805 1 96.12 95 ALA B C 1
ATOM 2745 O O . ALA B 1 95 ? -9.867 27.141 -12.273 1 96.12 95 ALA B O 1
ATOM 2746 N N . ALA B 1 96 ? -11.508 28.609 -12.219 1 92.69 96 ALA B N 1
ATOM 2747 C CA . ALA B 1 96 ? -10.969 29.375 -13.328 1 92.69 96 ALA B CA 1
ATOM 2748 C C . ALA B 1 96 ? -9.57 29.906 -13.008 1 92.69 96 ALA B C 1
ATOM 2750 O O . ALA B 1 96 ? -9.328 30.391 -11.898 1 92.69 96 ALA B O 1
ATOM 2751 N N . GLY B 1 97 ? -8.594 29.703 -13.953 1 90 97 GLY B N 1
ATOM 2752 C CA . GLY B 1 97 ? -7.258 30.25 -13.773 1 90 97 GLY B CA 1
ATOM 2753 C C . GLY B 1 97 ? -6.293 29.266 -13.141 1 90 97 GLY B C 1
ATOM 2754 O O . GLY B 1 97 ? -5.086 29.5 -13.117 1 90 97 GLY B O 1
ATOM 2755 N N . VAL B 1 98 ? -6.895 28.25 -12.594 1 89.81 98 VAL B N 1
ATOM 2756 C CA . VAL B 1 98 ? -6.023 27.234 -12.016 1 89.81 98 VAL B CA 1
ATOM 2757 C C . VAL B 1 98 ? -5.449 26.344 -13.125 1 89.81 98 VAL B C 1
ATOM 2759 O O . VAL B 1 98 ? -6.191 25.812 -13.945 1 89.81 98 VAL B O 1
ATOM 2762 N N . ALA B 1 99 ? -4.105 26.234 -13.203 1 84.12 99 ALA B N 1
ATOM 2763 C CA . ALA B 1 99 ? -3.443 25.438 -14.242 1 84.12 99 ALA B CA 1
ATOM 2764 C C . ALA B 1 99 ? -3.689 23.953 -14.031 1 84.12 99 ALA B C 1
ATOM 2766 O O . ALA B 1 99 ? -3.666 23.469 -12.898 1 84.12 99 ALA B O 1
ATOM 2767 N N . PRO B 1 100 ? -3.904 23.281 -15.18 1 77 100 PRO B N 1
ATOM 2768 C CA . PRO B 1 100 ? -4.059 21.828 -15.055 1 77 100 PRO B CA 1
ATOM 2769 C C . PRO B 1 100 ? -2.787 21.141 -14.57 1 77 100 PRO B C 1
ATOM 2771 O O . PRO B 1 100 ? -1.683 21.641 -14.797 1 77 100 PRO B O 1
ATOM 2774 N N . PRO B 1 101 ? -3.039 20.047 -13.82 1 70.62 101 PRO B N 1
ATOM 2775 C CA . PRO B 1 101 ? -1.859 19.344 -13.312 1 70.62 101 PRO B CA 1
ATOM 2776 C C . PRO B 1 101 ? -1.001 18.75 -14.422 1 70.62 101 PRO B C 1
ATOM 2778 O O . PRO B 1 101 ? -1.52 18.391 -15.484 1 70.62 101 PRO B O 1
ATOM 2781 N N . ASP B 1 102 ? 0.352 18.859 -14.227 1 64.12 102 ASP B N 1
ATOM 2782 C CA . ASP B 1 102 ? 1.236 18.062 -15.062 1 64.12 102 ASP B CA 1
ATOM 2783 C C . ASP B 1 102 ? 1.265 16.609 -14.586 1 64.12 102 ASP B C 1
ATOM 2785 O O . ASP B 1 102 ? 1.658 16.328 -13.453 1 64.12 102 ASP B O 1
ATOM 2789 N N . LEU B 1 103 ? 0.453 15.805 -15.148 1 57.34 103 LEU B N 1
ATOM 2790 C CA . LEU B 1 103 ? 0.161 14.453 -14.695 1 57.34 103 LEU B CA 1
ATOM 2791 C C . LEU B 1 103 ? 1.356 13.531 -14.922 1 57.34 103 LEU B C 1
ATOM 2793 O O . LEU B 1 103 ? 1.234 12.312 -14.812 1 57.34 103 LEU B O 1
ATOM 2797 N N . ASP B 1 104 ? 2.451 14.031 -15.109 1 55.03 104 ASP B N 1
ATOM 2798 C CA . ASP B 1 104 ? 3.562 13.102 -15.281 1 55.03 104 ASP B CA 1
ATOM 2799 C C . ASP B 1 104 ? 3.773 12.266 -14.016 1 55.03 104 ASP B C 1
ATOM 2801 O O . ASP B 1 104 ? 4.102 12.805 -12.961 1 55.03 104 ASP B O 1
ATOM 2805 N N . VAL B 1 105 ? 3.244 11.055 -14.07 1 51.34 105 VAL B N 1
ATOM 2806 C CA . VAL B 1 105 ? 3.248 10.055 -13.008 1 51.34 105 VAL B CA 1
ATOM 2807 C C . VAL B 1 105 ? 4.613 10.023 -12.328 1 51.34 105 VAL B C 1
ATOM 2809 O O . VAL B 1 105 ? 4.715 9.719 -11.141 1 51.34 105 VAL B O 1
ATOM 2812 N N . THR B 1 106 ? 5.676 10.328 -13.102 1 52.06 106 THR B N 1
ATOM 2813 C CA . THR B 1 106 ? 7.039 10.242 -12.586 1 52.06 106 THR B CA 1
ATOM 2814 C C . THR B 1 106 ? 7.449 11.555 -11.93 1 52.06 106 THR B C 1
ATOM 2816 O O . THR B 1 106 ? 8.523 11.641 -11.32 1 52.06 106 THR B O 1
ATOM 2819 N N . ARG B 1 107 ? 6.57 12.391 -12.023 1 50.16 107 ARG B N 1
ATOM 2820 C CA . ARG B 1 107 ? 6.973 13.758 -11.719 1 50.16 107 ARG B CA 1
ATOM 2821 C C . ARG B 1 107 ? 7.312 13.914 -10.242 1 50.16 107 ARG B C 1
ATOM 2823 O O . ARG B 1 107 ? 8.25 14.625 -9.883 1 50.16 107 ARG B O 1
ATOM 2830 N N . ASN B 1 108 ? 6.484 13.195 -9.469 1 50.66 108 ASN B N 1
ATOM 2831 C CA . ASN B 1 108 ? 6.668 13.477 -8.047 1 50.66 108 ASN B CA 1
ATOM 2832 C C . ASN B 1 108 ? 7.945 12.844 -7.508 1 50.66 108 ASN B C 1
ATOM 2834 O O . ASN B 1 108 ? 8.281 13.008 -6.336 1 50.66 108 ASN B O 1
ATOM 2838 N N . PHE B 1 109 ? 8.484 12.148 -8.398 1 49.72 109 PHE B N 1
ATOM 2839 C CA . PHE B 1 109 ? 9.68 11.484 -7.898 1 49.72 109 PHE B CA 1
ATOM 2840 C C . PHE B 1 109 ? 10.93 12.078 -8.531 1 49.72 109 PHE B C 1
ATOM 2842 O O . PHE B 1 109 ? 12.055 11.797 -8.102 1 49.72 109 PHE B O 1
ATOM 2849 N N . TYR B 1 110 ? 10.688 12.82 -9.633 1 46.41 110 TYR B N 1
ATOM 2850 C CA . TYR B 1 110 ? 11.828 13.344 -10.375 1 46.41 110 TYR B CA 1
ATOM 2851 C C . TYR B 1 110 ? 12.117 14.789 -9.984 1 46.41 110 TYR B C 1
ATOM 2853 O O . TYR B 1 110 ? 11.195 15.57 -9.758 1 46.41 110 TYR B O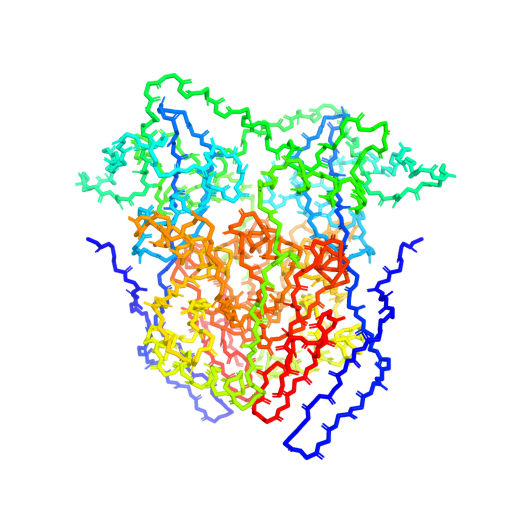 1
ATOM 2861 N N . THR B 1 111 ? 13.211 14.945 -9.219 1 41.91 111 THR B N 1
ATOM 2862 C CA . THR B 1 111 ? 13.703 16.328 -9.188 1 41.91 111 THR B CA 1
ATOM 2863 C C . THR B 1 111 ? 14.656 16.578 -10.352 1 41.91 111 THR B C 1
ATOM 2865 O O . THR B 1 111 ? 15.188 15.648 -10.945 1 41.91 111 THR B O 1
ATOM 2868 N N . THR B 1 112 ? 14.625 17.891 -10.844 1 39.66 112 THR B N 1
ATOM 2869 C CA . THR B 1 112 ? 15.492 18.422 -11.891 1 39.66 112 THR B CA 1
ATOM 2870 C C . THR B 1 112 ? 16.906 17.875 -11.734 1 39.66 112 THR B C 1
ATOM 2872 O O . THR B 1 112 ? 17.797 18.188 -12.531 1 39.66 112 THR B O 1
ATOM 2875 N N . SER B 1 113 ? 17.156 17.203 -10.664 1 38.41 113 SER B N 1
ATOM 2876 C CA . SER B 1 113 ? 18.594 16.922 -10.586 1 38.41 113 SER B CA 1
ATOM 2877 C C . SER B 1 113 ? 18.969 15.711 -11.422 1 38.41 113 SER B C 1
ATOM 2879 O O . SER B 1 113 ? 18.109 14.883 -11.742 1 38.41 113 SER B O 1
ATOM 2881 N N . SER B 1 114 ? 20.141 15.797 -12.078 1 43 114 SER B N 1
ATOM 2882 C CA . SER B 1 114 ? 20.844 14.766 -12.82 1 43 114 SER B CA 1
ATOM 2883 C C . SER B 1 114 ? 20.828 13.43 -12.086 1 43 114 SER B C 1
ATOM 2885 O O . SER B 1 114 ? 21.281 12.414 -12.609 1 43 114 SER B O 1
ATOM 2887 N N . CYS B 1 115 ? 20.422 13.508 -10.844 1 51.31 115 CYS B N 1
ATOM 2888 C CA . CYS B 1 115 ? 20.672 12.352 -9.992 1 51.31 115 CYS B CA 1
ATOM 2889 C C . CYS B 1 115 ? 19.641 11.258 -10.234 1 51.31 115 CYS B C 1
ATOM 2891 O O . CYS B 1 115 ? 19.828 10.117 -9.812 1 51.31 115 CYS B O 1
ATOM 2893 N N . GLY B 1 116 ? 18.781 11.484 -11.023 1 60.91 116 GLY B N 1
ATOM 2894 C CA . GLY B 1 116 ? 17.719 10.484 -11.141 1 60.91 116 GLY B CA 1
ATOM 2895 C C . GLY B 1 116 ? 16.844 10.391 -9.914 1 60.91 116 GLY B C 1
ATOM 2896 O O . GLY B 1 116 ? 16.531 11.406 -9.289 1 60.91 116 GLY B O 1
ATOM 2897 N N . VAL B 1 117 ? 16.297 9.219 -9.547 1 73.56 117 VAL B N 1
ATOM 2898 C CA . VAL B 1 117 ? 15.406 9.023 -8.406 1 73.56 117 VAL B CA 1
ATOM 2899 C C . VAL B 1 117 ? 16.219 8.594 -7.188 1 73.56 117 VAL B C 1
ATOM 2901 O O . VAL B 1 117 ? 17.016 7.652 -7.266 1 73.56 117 VAL B O 1
ATOM 2904 N N . CYS B 1 118 ? 16.266 9.453 -6.141 1 74 118 CYS B N 1
ATOM 2905 C CA . CYS B 1 118 ? 16.922 9.102 -4.879 1 74 118 CYS B CA 1
ATOM 2906 C C . CYS B 1 118 ? 16.141 9.664 -3.693 1 74 118 CYS B C 1
ATOM 2908 O O . CYS B 1 118 ? 15.172 10.406 -3.877 1 74 118 CYS B O 1
ATOM 2910 N N . GLY B 1 119 ? 16.516 9.219 -2.529 1 73.06 119 GLY B N 1
ATOM 2911 C CA . GLY B 1 119 ? 15.859 9.711 -1.327 1 73.06 119 GLY B CA 1
ATOM 2912 C C . GLY B 1 119 ? 15.906 11.219 -1.2 1 73.06 119 GLY B C 1
ATOM 2913 O O . GLY B 1 119 ? 14.891 11.852 -0.884 1 73.06 119 GLY B O 1
ATOM 2914 N N . LYS B 1 120 ? 17.016 11.742 -1.451 1 75.88 120 LYS B N 1
ATOM 2915 C CA . LYS B 1 120 ? 17.172 13.195 -1.359 1 75.88 120 LYS B CA 1
ATOM 2916 C C . LYS B 1 120 ? 16.266 13.906 -2.365 1 75.88 120 LYS B C 1
ATOM 2918 O O . LYS B 1 120 ? 15.641 14.914 -2.039 1 75.88 120 LYS B O 1
ATOM 2923 N N . ALA B 1 121 ? 16.203 13.391 -3.574 1 73.12 121 ALA B N 1
ATOM 2924 C CA . ALA B 1 121 ? 15.336 13.961 -4.598 1 73.12 121 ALA B CA 1
ATOM 2925 C C . ALA B 1 121 ? 13.875 13.914 -4.164 1 73.12 121 ALA B C 1
ATOM 2927 O O . ALA B 1 121 ? 13.109 14.852 -4.418 1 73.12 121 ALA B O 1
ATOM 2928 N N . SER B 1 122 ? 13.57 12.867 -3.545 1 76.56 122 SER B N 1
ATOM 2929 C CA . SER B 1 122 ? 12.203 12.727 -3.045 1 76.56 122 SER B CA 1
ATOM 2930 C C . SER B 1 122 ? 11.906 13.758 -1.959 1 76.56 122 SER B C 1
ATOM 2932 O O . SER B 1 122 ? 10.836 14.367 -1.947 1 76.56 122 SER B O 1
ATOM 2934 N N . LEU B 1 123 ? 12.883 13.953 -1.053 1 80.62 123 LEU B N 1
ATOM 2935 C CA . LEU B 1 123 ? 12.727 14.953 -0.004 1 80.62 123 LEU B CA 1
ATOM 2936 C C . LEU B 1 123 ? 12.609 16.344 -0.601 1 80.62 123 LEU B C 1
ATOM 2938 O O . LEU B 1 123 ? 11.75 17.141 -0.194 1 80.62 123 LEU B O 1
ATOM 2942 N N . ASP B 1 124 ? 13.336 16.609 -1.605 1 77.56 124 ASP B N 1
ATOM 2943 C CA . ASP B 1 124 ? 13.328 17.906 -2.271 1 77.56 124 ASP B CA 1
ATOM 2944 C C . ASP B 1 124 ? 11.992 18.156 -2.984 1 77.56 124 ASP B C 1
ATOM 2946 O O . ASP B 1 124 ? 11.484 19.266 -2.99 1 77.56 124 ASP B O 1
ATOM 2950 N N . ALA B 1 125 ? 11.492 17.109 -3.545 1 75.94 125 ALA B N 1
ATOM 2951 C CA . ALA B 1 125 ? 10.203 17.203 -4.23 1 75.94 125 ALA B CA 1
ATOM 2952 C C . ALA B 1 125 ? 9.102 17.641 -3.268 1 75.94 125 ALA B C 1
ATOM 2954 O O . ALA B 1 125 ? 8.242 18.453 -3.619 1 75.94 125 ALA B O 1
ATOM 2955 N N . VAL B 1 126 ? 9.188 17.141 -2.057 1 78.38 126 VAL B N 1
ATOM 2956 C CA . VAL B 1 126 ? 8.195 17.484 -1.052 1 78.38 126 VAL B CA 1
ATOM 2957 C C . VAL B 1 126 ? 8.352 18.953 -0.651 1 78.38 126 VAL B C 1
ATOM 2959 O O . VAL B 1 126 ? 7.367 19.672 -0.464 1 78.38 126 VAL B O 1
ATOM 2962 N N . ARG B 1 127 ? 9.555 19.328 -0.564 1 77.31 127 ARG B N 1
ATOM 2963 C CA . ARG B 1 127 ? 9.82 20.719 -0.208 1 77.31 127 ARG B CA 1
ATOM 2964 C C . ARG B 1 127 ? 9.242 21.672 -1.248 1 77.31 127 ARG B C 1
ATOM 2966 O O . ARG B 1 127 ? 8.742 22.75 -0.903 1 77.31 127 ARG B O 1
ATOM 2973 N N . VAL B 1 128 ? 9.219 21.203 -2.451 1 68.94 128 VAL B N 1
ATOM 2974 C CA . VAL B 1 128 ? 8.766 22.062 -3.547 1 68.94 128 VAL B CA 1
ATOM 2975 C C . VAL B 1 128 ? 7.242 22.125 -3.561 1 68.94 128 VAL B C 1
ATOM 2977 O O . VAL B 1 128 ? 6.66 23.188 -3.766 1 68.94 128 VAL B O 1
ATOM 2980 N N . ILE B 1 129 ? 6.633 21.062 -3.26 1 76.12 129 ILE B N 1
ATOM 2981 C CA . ILE B 1 129 ? 5.176 21.016 -3.326 1 76.12 129 ILE B CA 1
ATOM 2982 C C . ILE B 1 129 ? 4.582 21.594 -2.043 1 76.12 129 ILE B C 1
ATOM 2984 O O . ILE B 1 129 ? 3.49 22.172 -2.061 1 76.12 129 ILE B O 1
ATOM 2988 N N . GLY B 1 130 ? 5.359 21.453 -1.004 1 80.62 130 GLY B N 1
ATOM 2989 C CA . GLY B 1 130 ? 4.875 21.891 0.296 1 80.62 130 GLY B CA 1
ATOM 2990 C C . GLY B 1 130 ? 4.855 23.406 0.45 1 80.62 130 GLY B C 1
ATOM 2991 O O . GLY B 1 130 ? 5.781 24.094 0.011 1 80.62 130 GLY B O 1
ATOM 2992 N N . ARG B 1 131 ? 3.75 23.891 0.924 1 84.75 131 ARG B N 1
ATOM 2993 C CA . ARG B 1 131 ? 3.584 25.328 1.115 1 84.75 131 ARG B CA 1
ATOM 2994 C C . ARG B 1 131 ? 3.645 25.703 2.594 1 84.75 131 ARG B C 1
ATOM 2996 O O . ARG B 1 131 ? 3.785 26.875 2.943 1 84.75 131 ARG B O 1
ATOM 3003 N N . PHE B 1 132 ? 3.543 24.672 3.342 1 88.38 132 PHE B N 1
ATOM 3004 C CA . PHE B 1 132 ? 3.461 24.906 4.777 1 88.38 132 PHE B CA 1
ATOM 3005 C C . PHE B 1 132 ? 4.727 24.422 5.48 1 88.38 132 PHE B C 1
ATOM 3007 O O . PHE B 1 132 ? 5.508 23.656 4.91 1 88.38 132 PHE B O 1
ATOM 3014 N N . ALA B 1 133 ? 4.902 24.984 6.676 1 88.88 133 ALA B N 1
ATOM 3015 C CA . ALA B 1 133 ? 6.051 24.641 7.512 1 88.88 133 ALA B CA 1
ATOM 3016 C C . ALA B 1 133 ? 5.598 24.047 8.844 1 88.88 133 ALA B C 1
ATOM 3018 O O . ALA B 1 133 ? 5.508 24.766 9.844 1 88.88 133 ALA B O 1
ATOM 3019 N N . PRO B 1 134 ? 5.406 22.719 8.797 1 93.06 134 PRO B N 1
ATOM 3020 C CA . PRO B 1 134 ? 4.98 22.109 10.055 1 93.06 134 PRO B CA 1
ATOM 3021 C C . PRO B 1 134 ? 5.945 22.391 11.211 1 93.06 134 PRO B C 1
ATOM 3023 O O . PRO B 1 134 ? 5.539 22.391 12.375 1 93.06 134 PRO B O 1
ATOM 3026 N N . GLY B 1 135 ? 7.137 22.672 10.922 1 95.19 135 GLY B N 1
ATOM 3027 C CA . GLY B 1 135 ? 8.156 22.938 11.922 1 95.19 135 GLY B CA 1
ATOM 3028 C C . GLY B 1 135 ? 7.887 24.188 12.734 1 95.19 135 GLY B C 1
ATOM 3029 O O . GLY B 1 135 ? 8.32 24.297 13.883 1 95.19 135 GLY B O 1
ATOM 3030 N N . ASP B 1 136 ? 7.156 25.094 12.18 1 95.56 136 ASP B N 1
ATOM 3031 C CA . ASP B 1 136 ? 6.906 26.375 12.828 1 95.56 136 ASP B CA 1
ATOM 3032 C C . ASP B 1 136 ? 5.691 26.297 13.75 1 95.56 136 ASP B C 1
ATOM 3034 O O . ASP B 1 136 ? 5.434 27.219 14.523 1 95.56 136 ASP B O 1
ATOM 3038 N N . ASP B 1 137 ? 4.918 25.234 13.664 1 97.38 137 ASP B N 1
ATOM 3039 C CA . ASP B 1 137 ? 3.729 25.094 14.5 1 97.38 137 ASP B CA 1
ATOM 3040 C C . ASP B 1 137 ? 4.102 24.922 15.969 1 97.38 137 ASP B C 1
ATOM 3042 O O . ASP B 1 137 ? 4.926 24.062 16.312 1 97.38 137 ASP B O 1
ATOM 3046 N N . PRO B 1 138 ? 3.564 25.656 16.844 1 96.75 138 PRO B N 1
ATOM 3047 C CA . PRO B 1 138 ? 3.963 25.641 18.25 1 96.75 138 PRO B CA 1
ATOM 3048 C C . PRO B 1 138 ? 3.244 24.547 19.047 1 96.75 138 PRO B C 1
ATOM 3050 O O . PRO B 1 138 ? 3.396 24.469 20.266 1 96.75 138 PRO B O 1
ATOM 3053 N N . VAL B 1 139 ? 2.553 23.688 18.453 1 97.69 139 VAL B N 1
ATOM 3054 C CA . VAL B 1 139 ? 1.678 22.734 19.125 1 97.69 139 VAL B CA 1
ATOM 3055 C C . VAL B 1 139 ? 2.492 21.875 20.094 1 97.69 139 VAL B C 1
ATOM 3057 O O . VAL B 1 139 ? 3.635 21.516 19.797 1 97.69 139 VAL B O 1
ATOM 3060 N N . THR B 1 140 ? 1.904 21.609 21.234 1 98.19 140 THR B N 1
ATOM 3061 C CA . THR B 1 140 ? 2.367 20.594 22.188 1 98.19 140 THR B CA 1
ATOM 3062 C C . THR B 1 140 ? 1.238 19.625 22.531 1 98.19 140 THR B C 1
ATOM 3064 O O . THR B 1 140 ? 0.073 20.016 22.594 1 98.19 140 THR B O 1
ATOM 3067 N N . VAL B 1 141 ? 1.602 18.359 22.688 1 98 141 VAL B N 1
ATOM 3068 C CA . VAL B 1 141 ? 0.616 17.328 23 1 98 141 VAL B CA 1
ATOM 3069 C C . VAL B 1 141 ? 1.072 16.531 24.219 1 98 141 VAL B C 1
ATOM 3071 O O . VAL B 1 141 ? 2.229 16.109 24.297 1 98 141 VAL B O 1
ATOM 3074 N N . ALA B 1 142 ? 0.197 16.375 25.172 1 96.75 142 ALA B N 1
ATOM 3075 C CA . ALA B 1 142 ? 0.529 15.531 26.328 1 96.75 142 ALA B CA 1
ATOM 3076 C C . ALA B 1 142 ? 0.719 14.078 25.891 1 96.75 142 ALA B C 1
ATOM 3078 O O . ALA B 1 142 ? -0.028 13.562 25.062 1 96.75 142 ALA B O 1
ATOM 3079 N N . ALA B 1 143 ? 1.712 13.438 26.531 1 96.75 143 ALA B N 1
ATOM 3080 C CA . ALA B 1 143 ? 1.969 12.031 26.234 1 96.75 143 ALA B CA 1
ATOM 3081 C C . ALA B 1 143 ? 0.726 11.18 26.484 1 96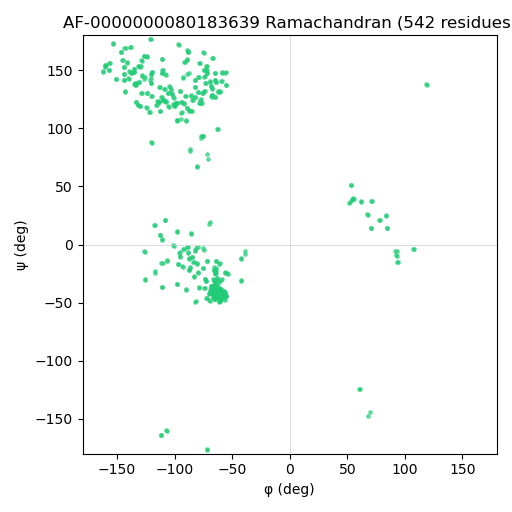.75 143 ALA B C 1
ATOM 3083 O O . ALA B 1 143 ? 0.392 10.305 25.688 1 96.75 143 ALA B O 1
ATOM 3084 N N . ALA B 1 144 ? 0.086 11.531 27.531 1 95.94 144 ALA B N 1
ATOM 3085 C CA . ALA B 1 144 ? -1.11 10.781 27.891 1 95.94 144 ALA B CA 1
ATOM 3086 C C . ALA B 1 144 ? -2.197 10.922 26.828 1 95.94 144 ALA B C 1
ATOM 3088 O O . ALA B 1 144 ? -2.947 9.984 26.578 1 95.94 144 ALA B O 1
ATOM 3089 N N . THR B 1 145 ? -2.295 12.109 26.312 1 96.94 145 THR B N 1
ATOM 3090 C CA . THR B 1 145 ? -3.268 12.367 25.25 1 96.94 145 THR B CA 1
ATOM 3091 C C . THR B 1 145 ? -2.965 11.516 24.016 1 96.94 145 THR B C 1
ATOM 3093 O O . THR B 1 145 ? -3.863 10.891 23.453 1 96.94 145 THR B O 1
ATOM 3096 N N . LEU B 1 146 ? -1.688 11.406 23.625 1 97.5 146 LEU B N 1
ATOM 3097 C CA . LEU B 1 146 ? -1.277 10.578 22.484 1 97.5 146 LEU B CA 1
ATOM 3098 C C . LEU B 1 146 ? -1.573 9.102 22.766 1 97.5 146 LEU B C 1
ATOM 3100 O O . LEU B 1 146 ? -2.09 8.398 21.891 1 97.5 146 LEU B O 1
ATOM 3104 N N . GLN B 1 147 ? -1.309 8.727 23.922 1 97 147 GLN B N 1
ATOM 3105 C CA . GLN B 1 147 ? -1.454 7.324 24.297 1 97 147 GLN B CA 1
ATOM 3106 C C . GLN B 1 147 ? -2.916 6.887 24.25 1 97 147 GLN B C 1
ATOM 3108 O O . GLN B 1 147 ? -3.209 5.707 24.047 1 97 147 GLN B O 1
ATOM 3113 N N . ALA B 1 148 ? -3.803 7.816 24.328 1 97.44 148 ALA B N 1
ATOM 3114 C CA . ALA B 1 148 ? -5.227 7.504 24.328 1 97.44 148 ALA B CA 1
ATOM 3115 C C . ALA B 1 148 ? -5.781 7.402 22.922 1 97.44 148 ALA B C 1
ATOM 3117 O O . ALA B 1 148 ? -6.844 6.812 22.703 1 97.44 148 ALA B O 1
ATOM 3118 N N . MET B 1 149 ? -5.121 7.949 21.984 1 98.25 149 MET B N 1
ATOM 3119 C CA . MET B 1 149 ? -5.652 8.156 20.641 1 98.25 149 MET B CA 1
ATOM 3120 C C . MET B 1 149 ? -5.867 6.82 19.938 1 98.25 149 MET B C 1
ATOM 3122 O O . MET B 1 149 ? -6.883 6.621 19.266 1 98.25 149 MET B O 1
ATOM 3126 N N . PRO B 1 150 ? -4.918 5.836 20.078 1 98.38 150 PRO B N 1
ATOM 3127 C CA . PRO B 1 150 ? -5.141 4.566 19.391 1 98.38 150 PRO B CA 1
ATOM 3128 C C . PRO B 1 150 ? -6.422 3.867 19.828 1 98.38 150 PRO B C 1
ATOM 3130 O O . PRO B 1 150 ? -7.129 3.285 19 1 98.38 150 PRO B O 1
ATOM 3133 N N . GLY B 1 151 ? -6.668 3.916 21.047 1 98.12 151 GLY B N 1
ATOM 3134 C CA . GLY B 1 151 ? -7.918 3.355 21.531 1 98.12 151 GLY B CA 1
ATOM 3135 C C . GLY B 1 151 ? -9.141 4.043 20.969 1 98.12 151 GLY B C 1
ATOM 3136 O O . GLY B 1 151 ? -10.117 3.381 20.594 1 98.12 151 GLY B O 1
ATOM 3137 N N . GLN B 1 152 ? -9.125 5.371 20.906 1 98.31 152 GLN B N 1
ATOM 3138 C CA . GLN B 1 152 ? -10.211 6.141 20.297 1 98.31 152 GLN B CA 1
ATOM 3139 C C . GLN B 1 152 ? -10.383 5.777 18.828 1 98.31 152 GLN B C 1
ATOM 3141 O O . GLN B 1 152 ? -11.508 5.598 18.359 1 98.31 152 GLN B O 1
ATOM 3146 N N . LEU B 1 153 ? -9.273 5.645 18.156 1 98.38 153 LEU B N 1
ATOM 3147 C CA . LEU B 1 153 ? -9.305 5.27 16.75 1 98.38 153 LEU B CA 1
ATOM 3148 C C . LEU B 1 153 ? -9.953 3.902 16.562 1 98.38 153 LEU B C 1
ATOM 3150 O O . LEU B 1 153 ? -10.867 3.746 15.75 1 98.38 153 LEU B O 1
ATOM 3154 N N . ARG B 1 154 ? -9.531 2.961 17.312 1 97.75 154 ARG B N 1
ATOM 3155 C CA . ARG B 1 154 ? -10.055 1.6 17.234 1 97.75 154 ARG B CA 1
ATOM 3156 C C . ARG B 1 154 ? -11.555 1.572 17.516 1 97.75 154 ARG B C 1
ATOM 3158 O O . ARG B 1 154 ? -12.305 0.883 16.812 1 97.75 154 ARG B O 1
ATOM 3165 N N . GLY B 1 155 ? -11.93 2.322 18.453 1 97.94 155 GLY B N 1
ATOM 3166 C CA . GLY B 1 155 ? -13.336 2.393 18.812 1 97.94 155 GLY B CA 1
ATOM 3167 C C . GLY B 1 155 ? -14.203 2.973 17.703 1 97.94 155 GLY B C 1
ATOM 3168 O O . GLY B 1 155 ? -15.398 2.686 17.641 1 97.94 155 GLY B O 1
ATOM 3169 N N . ALA B 1 156 ? -13.617 3.729 16.844 1 98.12 156 ALA B N 1
ATOM 3170 C CA . ALA B 1 156 ? -14.352 4.418 15.781 1 98.12 156 ALA B CA 1
ATOM 3171 C C . ALA B 1 156 ? -14.32 3.621 14.477 1 98.12 156 ALA B C 1
ATOM 3173 O O . ALA B 1 156 ? -14.992 3.979 13.508 1 98.12 156 ALA B O 1
ATOM 3174 N N . GLN B 1 157 ? -13.555 2.557 14.43 1 97.19 157 GLN B N 1
ATOM 3175 C CA . GLN B 1 157 ? -13.398 1.753 13.219 1 97.19 157 GLN B CA 1
ATOM 3176 C C . GLN B 1 157 ? -14.492 0.693 13.117 1 97.19 157 GLN B C 1
ATOM 3178 O O . GLN B 1 157 ? -14.219 -0.501 13.25 1 97.19 157 GLN B O 1
ATOM 3183 N N . LYS B 1 158 ? -15.586 1.098 12.656 1 95.94 158 LYS B N 1
ATOM 3184 C CA . LYS B 1 158 ? -16.766 0.225 12.633 1 95.94 158 LYS B CA 1
ATOM 3185 C C . LYS B 1 158 ? -16.609 -0.854 11.562 1 95.94 158 LYS B C 1
ATOM 3187 O O . LYS B 1 158 ? -16.938 -2.02 11.805 1 95.94 158 LYS B O 1
ATOM 3192 N N . VAL B 1 159 ? -16.203 -0.469 10.422 1 96.56 159 VAL B N 1
ATOM 3193 C CA . VAL B 1 159 ? -16.109 -1.432 9.328 1 96.56 159 VAL B CA 1
ATOM 3194 C C . VAL B 1 159 ? -14.969 -2.412 9.609 1 96.56 159 VAL B C 1
ATOM 3196 O O . VAL B 1 159 ? -15.102 -3.613 9.367 1 96.56 159 VAL B O 1
ATOM 3199 N N . PHE B 1 160 ? -13.867 -1.937 10.094 1 96.5 160 PHE B N 1
ATOM 3200 C CA . PHE B 1 160 ? -12.773 -2.812 10.492 1 96.5 160 PHE B CA 1
ATOM 3201 C C . PHE B 1 160 ? -13.242 -3.834 11.516 1 96.5 160 PHE B C 1
ATOM 3203 O O . PHE B 1 160 ? -12.852 -5.004 11.461 1 96.5 160 PHE B O 1
ATOM 3210 N N . ALA B 1 161 ? -14.023 -3.379 12.445 1 96.25 161 ALA B N 1
ATOM 3211 C CA . ALA B 1 161 ? -14.5 -4.266 13.508 1 96.25 161 ALA B CA 1
ATOM 3212 C C . ALA B 1 161 ? -15.273 -5.449 12.93 1 96.25 161 ALA B C 1
ATOM 3214 O O . ALA B 1 161 ? -15.195 -6.562 13.453 1 96.25 161 ALA B O 1
ATOM 3215 N N . SER B 1 162 ? -15.875 -5.23 11.859 1 96 162 SER B N 1
ATOM 3216 C CA . SER B 1 162 ? -16.734 -6.273 11.305 1 96 162 SER B CA 1
ATOM 3217 C C . SER B 1 162 ? -16 -7.074 10.234 1 96 162 SER B C 1
ATOM 3219 O O . SER B 1 162 ? -16.422 -8.172 9.875 1 96 162 SER B O 1
ATOM 3221 N N . THR B 1 163 ? -14.914 -6.578 9.711 1 96.31 163 THR B N 1
ATOM 3222 C CA . THR B 1 163 ? -14.352 -7.219 8.531 1 96.31 163 THR B CA 1
ATOM 3223 C C . THR B 1 163 ? -12.883 -7.59 8.773 1 96.31 163 THR B C 1
ATOM 3225 O O . THR B 1 163 ? -12.359 -8.5 8.125 1 96.31 163 THR B O 1
ATOM 3228 N N . GLY B 1 164 ? -12.266 -6.754 9.625 1 95.19 164 GLY B N 1
ATOM 3229 C CA . GLY B 1 164 ? -10.828 -6.891 9.805 1 95.19 164 GLY B CA 1
ATOM 3230 C C . GLY B 1 164 ? -10.031 -6.438 8.594 1 95.19 164 GLY B C 1
ATOM 3231 O O . GLY B 1 164 ? -8.82 -6.668 8.516 1 95.19 164 GLY B O 1
ATOM 3232 N N . GLY B 1 165 ? -10.703 -5.723 7.672 1 96.06 165 GLY B N 1
ATOM 3233 C CA . GLY B 1 165 ? -10.086 -5.605 6.359 1 96.06 165 GLY B CA 1
ATOM 3234 C C . GLY B 1 165 ? -9.734 -4.176 5.988 1 96.06 165 GLY B C 1
ATOM 3235 O O . GLY B 1 165 ? -9.469 -3.877 4.824 1 96.06 165 GLY B O 1
ATOM 3236 N N . LEU B 1 166 ? -9.688 -3.211 7.02 1 97.81 166 LEU B N 1
ATOM 3237 C CA . LEU B 1 166 ? -9.484 -1.821 6.625 1 97.81 166 LEU B CA 1
ATOM 3238 C C . LEU B 1 166 ? -8.383 -1.175 7.461 1 97.81 166 LEU B C 1
ATOM 3240 O O . LEU B 1 166 ? -8.117 -1.612 8.578 1 97.81 166 LEU B O 1
ATOM 3244 N N . HIS B 1 167 ? -7.773 -0.168 6.848 1 97.88 167 HIS B N 1
ATOM 3245 C CA . HIS B 1 167 ? -6.98 0.827 7.562 1 97.88 167 HIS B CA 1
ATOM 3246 C C . HIS B 1 167 ? -7.848 1.996 8.016 1 97.88 167 HIS B C 1
ATOM 3248 O O . HIS B 1 167 ? -9.008 2.105 7.621 1 97.88 167 HIS B O 1
ATOM 3254 N N . ALA B 1 168 ? -7.242 2.809 8.914 1 98.69 168 ALA B N 1
ATOM 3255 C CA . ALA B 1 168 ? -7.922 4.023 9.352 1 98.69 168 ALA B CA 1
ATOM 3256 C C . ALA B 1 168 ? -6.93 5.16 9.578 1 98.69 168 ALA B C 1
ATOM 3258 O O . ALA B 1 168 ? -5.742 4.918 9.805 1 98.69 168 ALA B O 1
ATOM 3259 N N . ALA B 1 169 ? -7.41 6.312 9.43 1 98.88 169 ALA B N 1
ATOM 3260 C CA . ALA B 1 169 ? -6.734 7.547 9.812 1 98.88 169 ALA B CA 1
ATOM 3261 C C . ALA B 1 169 ? -7.688 8.492 10.539 1 98.88 169 ALA B C 1
ATOM 3263 O O . ALA B 1 169 ? -8.891 8.5 10.266 1 98.88 169 ALA B O 1
ATOM 3264 N N . ALA B 1 170 ? -7.141 9.266 11.453 1 98.94 170 ALA B N 1
ATOM 3265 C CA . ALA B 1 170 ? -7.949 10.242 12.18 1 98.94 170 ALA B CA 1
ATOM 3266 C C . ALA B 1 170 ? -7.152 11.516 12.453 1 98.94 170 ALA B C 1
ATOM 3268 O O . ALA B 1 170 ? -5.934 11.469 12.633 1 98.94 170 ALA B O 1
ATOM 3269 N N . LEU B 1 171 ? -7.871 12.547 12.43 1 98.88 171 LEU B N 1
ATOM 3270 C CA . LEU B 1 171 ? -7.332 13.836 12.852 1 98.88 171 LEU B CA 1
ATOM 3271 C C . LEU B 1 171 ? -7.805 14.188 14.258 1 98.88 171 LEU B C 1
ATOM 3273 O O . LEU B 1 171 ? -8.992 14.07 14.562 1 98.88 171 LEU B O 1
ATOM 3277 N N . PHE B 1 172 ? -6.828 14.547 15.07 1 98.88 172 PHE B N 1
ATOM 3278 C CA . PHE B 1 172 ? -7.121 14.953 16.438 1 98.88 172 PHE B CA 1
ATOM 3279 C C . PHE B 1 172 ? -6.66 16.391 16.688 1 98.88 172 PHE B C 1
ATOM 3281 O O . PHE B 1 172 ? -5.648 16.812 16.141 1 98.88 172 PHE B O 1
ATOM 3288 N N . ALA B 1 173 ? -7.402 17.031 17.562 1 98.62 173 ALA B N 1
ATOM 3289 C CA . ALA B 1 173 ? -6.863 18.25 18.172 1 98.62 173 ALA B CA 1
ATOM 3290 C C . ALA B 1 173 ? -5.812 17.922 19.219 1 98.62 173 ALA B C 1
ATOM 3292 O O . ALA B 1 173 ? -5.715 16.766 19.672 1 98.62 173 ALA B O 1
ATOM 3293 N N . ALA B 1 174 ? -5.082 18.922 19.594 1 97.62 174 ALA B N 1
ATOM 3294 C CA . ALA B 1 174 ? -3.98 18.719 20.531 1 97.62 174 ALA B CA 1
ATOM 3295 C C . ALA B 1 174 ? -4.496 18.266 21.891 1 97.62 174 ALA B C 1
ATOM 3297 O O . ALA B 1 174 ? -3.77 17.625 22.656 1 97.62 174 ALA B O 1
ATOM 3298 N N . ASP B 1 175 ? -5.711 18.531 22.156 1 97.88 175 ASP B N 1
ATOM 3299 C CA . ASP B 1 175 ? -6.273 18.172 23.453 1 97.88 175 ASP B CA 1
ATOM 3300 C C . ASP B 1 175 ? -6.844 16.75 23.453 1 97.88 175 ASP B C 1
ATOM 3302 O O . ASP B 1 175 ? -7.383 16.281 24.453 1 97.88 175 ASP B O 1
ATOM 3306 N N . GLY B 1 176 ? -6.859 16.172 22.266 1 98.25 176 GLY B N 1
ATOM 3307 C CA . GLY B 1 176 ? -7.273 14.781 22.203 1 98.25 176 GLY B CA 1
ATOM 3308 C C . GLY B 1 176 ? -8.648 14.602 21.594 1 98.25 176 GLY B C 1
ATOM 3309 O O . GLY B 1 176 ? -9.102 13.469 21.406 1 98.25 176 GLY B O 1
ATOM 3310 N N . ALA B 1 177 ? -9.32 15.656 21.281 1 98.69 177 ALA B N 1
ATOM 3311 C CA . ALA B 1 177 ? -10.617 15.547 20.609 1 98.69 177 ALA B CA 1
ATOM 3312 C C . ALA B 1 177 ? -10.461 15.008 19.188 1 98.69 177 ALA B C 1
ATOM 3314 O O . ALA B 1 177 ? -9.68 15.547 18.391 1 98.69 177 ALA B O 1
ATOM 3315 N N . MET B 1 178 ? -11.188 13.984 18.922 1 98.75 178 MET B N 1
ATOM 3316 C CA . MET B 1 178 ? -11.172 13.453 17.562 1 98.75 178 MET B CA 1
ATOM 3317 C C . MET B 1 178 ? -12.031 14.312 16.625 1 98.75 178 MET B C 1
ATOM 3319 O O . MET B 1 178 ? -13.234 14.461 16.859 1 98.75 178 MET B O 1
ATOM 3323 N N . LEU B 1 179 ? -11.477 14.836 15.594 1 98.75 179 LEU B N 1
ATOM 3324 C CA . LEU B 1 179 ? -12.172 15.727 14.672 1 98.75 179 LEU B CA 1
ATOM 3325 C C . LEU B 1 179 ? -12.828 14.938 13.547 1 98.75 179 LEU B C 1
ATOM 3327 O O . LEU B 1 179 ? -13.938 15.273 13.117 1 98.75 179 LEU B O 1
ATOM 3331 N N . VAL B 1 180 ? -12.195 13.914 13.039 1 98.81 180 VAL B N 1
ATOM 3332 C CA . VAL B 1 180 ? -12.703 13.086 11.945 1 98.81 180 VAL B CA 1
ATOM 3333 C C . VAL B 1 180 ? -11.953 11.758 11.914 1 98.81 180 VAL B C 1
ATOM 3335 O O . VAL B 1 180 ? -10.789 11.688 12.32 1 98.81 180 VAL B O 1
ATOM 3338 N N . VAL B 1 181 ? -12.594 10.688 11.492 1 98.88 181 VAL B N 1
ATOM 3339 C CA . VAL B 1 181 ? -12.008 9.375 11.258 1 98.88 181 VAL B CA 1
ATOM 3340 C C . VAL B 1 181 ? -12.5 8.82 9.922 1 98.88 181 VAL B C 1
ATOM 3342 O O . VAL B 1 181 ? -13.656 9.016 9.547 1 98.88 181 VAL B O 1
ATOM 3345 N N . ARG B 1 182 ? -11.609 8.234 9.164 1 98.81 182 ARG B N 1
ATOM 3346 C CA . ARG B 1 182 ? -11.945 7.582 7.906 1 98.81 182 ARG B CA 1
ATOM 3347 C C . ARG B 1 182 ? -11.281 6.215 7.801 1 98.81 182 ARG B C 1
ATOM 3349 O O . ARG B 1 182 ? -10.125 6.047 8.188 1 98.81 182 ARG B O 1
ATOM 3356 N N . GLU B 1 183 ? -12.023 5.281 7.309 1 98.5 183 GLU B N 1
ATOM 3357 C CA . GLU B 1 183 ? -11.523 3.943 7.012 1 98.5 183 GLU B CA 1
ATOM 3358 C C . GLU B 1 183 ? -11.398 3.721 5.508 1 98.5 183 GLU B C 1
ATOM 3360 O O . GLU B 1 183 ? -12.18 4.266 4.73 1 98.5 183 GLU B O 1
ATOM 3365 N N . ASP B 1 184 ? -10.445 2.992 5.137 1 98.19 184 ASP B N 1
ATOM 3366 C CA . ASP B 1 184 ? -10.258 2.59 3.748 1 98.19 184 ASP B CA 1
ATOM 3367 C C . ASP B 1 184 ? -9.367 1.354 3.652 1 98.19 184 ASP B C 1
ATOM 3369 O O . ASP B 1 184 ? -8.555 1.098 4.543 1 98.19 184 ASP B O 1
ATOM 3373 N N . ILE B 1 185 ? -9.555 0.648 2.602 1 96.62 185 ILE B N 1
ATOM 3374 C CA . ILE B 1 185 ? -8.688 -0.506 2.373 1 96.62 185 ILE B CA 1
ATOM 3375 C C . ILE B 1 185 ? -7.242 -0.044 2.207 1 96.62 185 ILE B C 1
ATOM 3377 O O . ILE B 1 185 ? -6.309 -0.757 2.584 1 96.62 185 ILE B O 1
ATOM 3381 N N . GLY B 1 186 ? -7.074 1.093 1.594 1 96 186 GLY B N 1
ATOM 3382 C CA . GLY B 1 186 ? -5.754 1.687 1.451 1 96 186 GLY B CA 1
ATOM 3383 C C . GLY B 1 186 ? -5.441 2.711 2.525 1 96 186 GLY B C 1
ATOM 3384 O O . GLY B 1 186 ? -6.195 3.67 2.713 1 96 186 GLY B O 1
ATOM 3385 N N . ARG B 1 187 ? -4.273 2.59 3.105 1 96.88 187 ARG B N 1
ATOM 3386 C CA . ARG B 1 187 ? -3.9 3.51 4.176 1 96.88 187 ARG B CA 1
ATOM 3387 C C . ARG B 1 187 ? -3.705 4.922 3.637 1 96.88 187 ARG B C 1
ATOM 3389 O O . ARG B 1 187 ? -4.035 5.902 4.312 1 96.88 187 ARG B O 1
ATOM 3396 N N . HIS B 1 188 ? -3.178 5.098 2.408 1 96.75 188 HIS B N 1
ATOM 3397 C CA . HIS B 1 188 ? -3.029 6.41 1.793 1 96.75 188 HIS B CA 1
ATOM 3398 C C . HIS B 1 188 ? -4.387 7.055 1.537 1 96.75 188 HIS B C 1
ATOM 3400 O O . HIS B 1 188 ? -4.559 8.258 1.742 1 96.75 188 HIS B O 1
ATOM 3406 N N . ASN B 1 189 ? -5.309 6.203 1.123 1 97.62 189 ASN B N 1
ATOM 3407 C CA . ASN B 1 189 ? -6.668 6.684 0.889 1 97.62 189 ASN B CA 1
ATOM 3408 C C . ASN B 1 189 ? -7.309 7.199 2.172 1 97.62 189 ASN B C 1
ATOM 3410 O O . ASN B 1 189 ? -7.977 8.234 2.164 1 97.62 189 ASN B O 1
ATOM 3414 N N . ALA B 1 190 ? -7.145 6.438 3.229 1 98.56 190 ALA B N 1
ATOM 3415 C CA . ALA B 1 190 ? -7.695 6.875 4.508 1 98.56 190 ALA B CA 1
ATOM 3416 C C . ALA B 1 190 ? -7.172 8.258 4.891 1 98.56 190 ALA B C 1
ATOM 3418 O O . ALA B 1 190 ? -7.934 9.117 5.328 1 98.56 190 ALA B O 1
ATOM 3419 N N . VAL B 1 191 ? -5.902 8.484 4.664 1 98.62 191 VAL B N 1
ATOM 3420 C CA . VAL B 1 191 ? -5.266 9.758 5.004 1 98.62 191 VAL B CA 1
ATOM 3421 C C . VAL B 1 191 ? -5.773 10.852 4.07 1 98.62 191 VAL B C 1
ATOM 3423 O O . VAL B 1 191 ? -6.102 11.953 4.516 1 98.62 191 VAL B O 1
ATOM 3426 N N . ASP B 1 192 ? -5.883 10.523 2.811 1 98.31 192 ASP B N 1
ATOM 3427 C CA . ASP B 1 192 ? -6.395 11.5 1.854 1 98.31 192 ASP B CA 1
ATOM 3428 C C . ASP B 1 192 ? -7.832 11.898 2.191 1 98.31 192 ASP B C 1
ATOM 3430 O O . ASP B 1 192 ? -8.203 13.07 2.061 1 98.31 192 ASP B O 1
ATOM 3434 N N . LYS B 1 193 ? -8.648 10.953 2.602 1 98.75 193 LYS B N 1
ATOM 3435 C CA . LYS B 1 193 ? -10.016 11.258 3.006 1 98.75 193 LYS B CA 1
ATOM 3436 C C . LYS B 1 193 ? -10.039 12.219 4.188 1 98.75 193 LYS B C 1
ATOM 3438 O O . LYS B 1 193 ? -10.82 13.18 4.199 1 98.75 193 LYS B O 1
ATOM 3443 N N . VAL B 1 194 ? -9.195 12.023 5.141 1 98.88 194 VAL B N 1
ATOM 3444 C CA . VAL B 1 194 ? -9.109 12.859 6.332 1 98.88 194 VAL B CA 1
ATOM 3445 C C . VAL B 1 194 ? -8.641 14.258 5.949 1 98.88 194 VAL B C 1
ATOM 3447 O O . VAL B 1 194 ? -9.219 15.258 6.391 1 98.88 194 VAL B O 1
ATOM 3450 N N . ILE B 1 195 ? -7.629 14.336 5.125 1 98.62 195 ILE B N 1
ATOM 3451 C CA . ILE B 1 195 ? -7.078 15.625 4.699 1 98.62 195 ILE B CA 1
ATOM 3452 C C . ILE B 1 195 ? -8.086 16.344 3.814 1 98.62 195 ILE B C 1
ATOM 3454 O O . ILE B 1 195 ? -8.227 17.562 3.898 1 98.62 195 ILE B O 1
ATOM 3458 N N . GLY B 1 196 ? -8.781 15.57 2.957 1 98.75 196 GLY B N 1
ATOM 3459 C CA . GLY B 1 196 ? -9.844 16.156 2.156 1 98.75 196 GLY B CA 1
ATOM 3460 C C . GLY B 1 196 ? -10.953 16.766 2.992 1 98.75 196 GLY B C 1
ATOM 3461 O O . GLY B 1 196 ? -11.484 17.828 2.65 1 98.75 196 GLY B O 1
ATOM 3462 N N . TRP B 1 197 ? -11.336 16.078 4.035 1 98.75 197 TRP B N 1
ATOM 3463 C CA . TRP B 1 197 ? -12.297 16.625 4.988 1 98.75 197 TRP B CA 1
ATOM 3464 C C . TRP B 1 197 ? -11.797 17.938 5.57 1 98.75 197 TRP B C 1
ATOM 3466 O O . TRP B 1 197 ? -12.555 18.906 5.656 1 98.75 197 TRP B O 1
ATOM 3476 N N . ALA B 1 198 ? -10.531 17.953 5.977 1 98.69 198 ALA B N 1
ATOM 3477 C CA . ALA B 1 198 ? -9.953 19.172 6.543 1 98.69 198 ALA B CA 1
ATOM 3478 C C . ALA B 1 198 ? -9.992 20.312 5.543 1 98.69 198 ALA B C 1
ATOM 3480 O O . ALA B 1 198 ? -10.32 21.453 5.898 1 98.69 198 ALA B O 1
ATOM 3481 N N . LEU B 1 199 ? -9.672 20 4.336 1 98 199 LEU B N 1
ATOM 3482 C CA . LEU B 1 199 ? -9.695 21 3.277 1 98 199 LEU B CA 1
ATOM 3483 C C . LEU B 1 199 ? -11.094 21.578 3.092 1 98 199 LEU B C 1
ATOM 3485 O O . LEU B 1 199 ? -11.273 22.797 3.035 1 98 199 LEU B O 1
ATOM 3489 N N . GLU B 1 200 ? -12.047 20.688 3.045 1 97 200 GLU B N 1
ATOM 3490 C CA . GLU B 1 200 ? -13.43 21.094 2.84 1 97 200 GLU B CA 1
ATOM 3491 C C . GLU B 1 200 ? -13.93 21.969 3.986 1 97 200 GLU B C 1
ATOM 3493 O O . GLU B 1 200 ? -14.766 22.859 3.783 1 97 200 GLU B O 1
ATOM 3498 N N . ASN B 1 201 ? -13.383 21.75 5.094 1 97.25 201 ASN B N 1
ATOM 3499 C CA . ASN B 1 201 ? -13.836 22.469 6.281 1 97.25 201 ASN B CA 1
ATOM 3500 C C . ASN B 1 201 ? -12.938 23.672 6.578 1 97.25 201 ASN B C 1
ATOM 3502 O O . ASN B 1 201 ? -12.977 24.219 7.684 1 97.25 201 ASN B O 1
ATOM 3506 N N . GLY B 1 202 ? -12.102 24.016 5.676 1 96.06 202 GLY B N 1
ATOM 3507 C CA . GLY B 1 202 ? -11.297 25.219 5.797 1 96.06 202 GLY B CA 1
ATOM 3508 C C . GLY B 1 202 ? -10.219 25.125 6.859 1 96.06 202 GLY B C 1
ATOM 3509 O O . GLY B 1 202 ? -9.883 26.109 7.508 1 96.06 202 GLY B O 1
ATOM 3510 N N . ARG B 1 203 ? -9.664 23.984 6.953 1 96 203 ARG B N 1
ATOM 3511 C CA . ARG B 1 203 ? -8.734 23.766 8.062 1 96 203 ARG B CA 1
ATOM 3512 C C . ARG B 1 203 ? -7.301 23.625 7.559 1 96 203 ARG B C 1
ATOM 3514 O O . ARG B 1 203 ? -6.383 23.391 8.344 1 96 203 ARG B O 1
ATOM 3521 N N . VAL B 1 204 ? -7.031 23.797 6.281 1 95.81 204 VAL B N 1
ATOM 3522 C CA . VAL B 1 204 ? -5.688 23.672 5.723 1 95.81 204 VAL B CA 1
ATOM 3523 C C . VAL B 1 204 ? -5.004 25.031 5.715 1 95.81 204 VAL B C 1
ATOM 3525 O O . VAL B 1 204 ? -5.562 26.016 5.211 1 95.81 204 VAL B O 1
ATOM 3528 N N . PRO B 1 205 ? -3.844 25.266 6.348 1 96.25 205 PRO B N 1
ATOM 3529 C CA . PRO B 1 205 ? -3.037 24.172 6.922 1 96.25 205 PRO B CA 1
ATOM 3530 C C . PRO B 1 205 ? -3.648 23.594 8.195 1 96.25 205 PRO B C 1
ATOM 3532 O O . PRO B 1 205 ? -4.305 24.312 8.953 1 96.25 205 PRO B O 1
ATOM 3535 N N . VAL B 1 206 ? -3.463 22.312 8.328 1 97 206 VAL B N 1
ATOM 3536 C CA . VAL B 1 206 ? -4.062 21.625 9.469 1 97 206 VAL B CA 1
ATOM 3537 C C . VAL B 1 206 ? -3.193 21.828 10.703 1 97 206 VAL B C 1
ATOM 3539 O O . VAL B 1 206 ? -2.713 20.859 11.305 1 97 206 VAL B O 1
ATOM 3542 N N . ALA B 1 207 ? -3.115 23 11.188 1 96.69 207 ALA B N 1
ATOM 3543 C CA . ALA B 1 207 ? -2.244 23.406 12.289 1 96.69 207 ALA B CA 1
ATOM 3544 C C . ALA B 1 207 ? -2.758 22.859 13.617 1 96.69 207 ALA B C 1
ATOM 3546 O O . ALA B 1 207 ? -3.957 22.625 13.781 1 96.69 207 ALA B O 1
ATOM 3547 N N . GLY B 1 208 ? -1.899 22.609 14.508 1 97.62 208 GLY B N 1
ATOM 3548 C CA . GLY B 1 208 ? -2.244 22.266 15.875 1 97.62 208 GLY B CA 1
ATOM 3549 C C . GLY B 1 208 ? -2.93 20.906 15.992 1 97.62 208 GLY B C 1
ATOM 3550 O O . GLY B 1 208 ? -3.729 20.688 16.906 1 97.62 208 GLY B O 1
ATOM 3551 N N . SER B 1 209 ? -2.674 20.031 15.039 1 98.31 209 SER B N 1
ATOM 3552 C CA . SER B 1 209 ? -3.402 18.781 15.008 1 98.31 209 SER B CA 1
ATOM 3553 C C . SER B 1 209 ? -2.447 17.578 15.023 1 98.31 209 SER B C 1
ATOM 3555 O O . SER B 1 209 ? -1.241 17.75 14.836 1 98.31 209 SER B O 1
ATOM 3557 N N . VAL B 1 210 ? -3.014 16.469 15.375 1 98.81 210 VAL B N 1
ATOM 3558 C CA . VAL B 1 210 ? -2.328 15.172 15.305 1 98.81 210 VAL B CA 1
ATOM 3559 C C . VAL B 1 210 ? -3.021 14.273 14.289 1 98.81 210 VAL B C 1
ATOM 3561 O O . VAL B 1 210 ? -4.23 14.039 14.375 1 98.81 210 VAL B O 1
ATOM 3564 N N . LEU B 1 211 ? -2.295 13.859 13.281 1 98.94 211 LEU B N 1
ATOM 3565 C CA . LEU B 1 211 ? -2.77 12.805 12.391 1 98.94 211 LEU B CA 1
ATOM 3566 C C . LEU B 1 211 ? -2.357 11.43 12.914 1 98.94 211 LEU B C 1
ATOM 3568 O O . LEU B 1 211 ? -1.168 11.156 13.086 1 98.94 211 LEU B O 1
ATOM 3572 N N . LEU B 1 212 ? -3.311 10.57 13.242 1 98.94 212 LEU B N 1
ATOM 3573 C CA . LEU B 1 212 ? -3.053 9.203 13.672 1 98.94 212 LEU B CA 1
ATOM 3574 C C . LEU B 1 212 ? -3.414 8.211 12.562 1 98.94 212 LEU B C 1
ATOM 3576 O O . LEU B 1 212 ? -4.496 8.297 11.977 1 98.94 212 LEU B O 1
ATOM 3580 N N . VAL B 1 213 ? -2.471 7.316 12.297 1 98.75 213 VAL B N 1
ATOM 3581 C CA . VAL B 1 213 ? -2.727 6.293 11.281 1 98.75 213 VAL B CA 1
ATOM 3582 C C . VAL B 1 213 ? -2.609 4.906 11.914 1 98.75 213 VAL B C 1
ATOM 3584 O O . VAL B 1 213 ? -1.77 4.684 12.789 1 98.75 213 VAL B O 1
ATOM 3587 N N . SER B 1 214 ? -3.418 3.973 11.414 1 98.06 214 SER B N 1
ATOM 3588 C CA . SER B 1 214 ? -3.469 2.635 11.992 1 98.06 214 SER B CA 1
ATOM 3589 C C . SER B 1 214 ? -2.311 1.774 11.5 1 98.06 214 SER B C 1
ATOM 3591 O O . SER B 1 214 ? -2.012 0.731 12.086 1 98.06 214 SER B O 1
ATOM 3593 N N . GLY B 1 215 ? -1.635 2.186 10.422 1 96 215 GLY B N 1
ATOM 3594 C CA . GLY B 1 215 ? -0.543 1.415 9.852 1 96 215 GLY B CA 1
ATOM 3595 C C . GLY B 1 215 ? 0.82 2.029 10.109 1 96 215 GLY B C 1
ATOM 3596 O O . GLY B 1 215 ? 1.01 2.738 11.102 1 96 215 GLY B O 1
ATOM 3597 N N . ARG B 1 216 ? 1.744 1.626 9.305 1 96.06 216 ARG B N 1
ATOM 3598 C CA . ARG B 1 216 ? 3.105 2.146 9.367 1 96.06 216 ARG B CA 1
ATOM 3599 C C . ARG B 1 216 ? 3.174 3.57 8.828 1 96.06 216 ARG B C 1
ATOM 3601 O O . ARG B 1 216 ? 2.352 3.965 8 1 96.06 216 ARG B O 1
ATOM 3608 N N . ALA B 1 217 ? 4.121 4.289 9.289 1 97.88 217 ALA B N 1
ATOM 3609 C CA . ALA B 1 217 ? 4.418 5.598 8.719 1 97.88 217 ALA B CA 1
ATOM 3610 C C . ALA B 1 217 ? 5.438 5.48 7.586 1 97.88 217 ALA B C 1
ATOM 3612 O O . ALA B 1 217 ? 6.629 5.301 7.832 1 97.88 217 ALA B O 1
ATOM 3613 N N . SER B 1 218 ? 4.895 5.656 6.391 1 95.62 218 SER B N 1
ATOM 3614 C CA . SER B 1 218 ? 5.742 5.621 5.203 1 95.62 218 SER B CA 1
ATOM 3615 C C . SER B 1 218 ? 6.137 7.031 4.766 1 95.62 218 SER B C 1
ATOM 3617 O O . SER B 1 218 ? 5.625 8.016 5.301 1 95.62 218 SER B O 1
ATOM 3619 N N . PHE B 1 219 ? 7.031 7.078 3.795 1 94.12 219 PHE B N 1
ATOM 3620 C CA . PHE B 1 219 ? 7.414 8.344 3.182 1 94.12 219 PHE B CA 1
ATOM 3621 C C . PHE B 1 219 ? 6.195 9.078 2.643 1 94.12 219 PHE B C 1
ATOM 3623 O O . PHE B 1 219 ? 6.012 10.266 2.908 1 94.12 219 PHE B O 1
ATOM 3630 N N . GLU B 1 220 ? 5.344 8.344 1.988 1 92.44 220 GLU B N 1
ATOM 3631 C CA . GLU B 1 220 ? 4.188 8.969 1.35 1 92.44 220 GLU B CA 1
ATOM 3632 C C . GLU B 1 220 ? 3.217 9.531 2.387 1 92.44 220 GLU B C 1
ATOM 3634 O O . GLU B 1 220 ? 2.678 10.625 2.213 1 92.44 220 GLU B O 1
ATOM 3639 N N . LEU B 1 221 ? 2.988 8.789 3.447 1 96.56 221 LEU B N 1
ATOM 3640 C CA . LEU B 1 221 ? 2.096 9.281 4.488 1 96.56 221 LEU B CA 1
ATOM 3641 C C . LEU B 1 221 ? 2.674 10.531 5.152 1 96.56 221 LEU B C 1
ATOM 3643 O O . LEU B 1 221 ? 1.945 11.484 5.438 1 96.56 221 LEU B O 1
ATOM 3647 N N . THR B 1 222 ? 3.986 10.492 5.359 1 97.25 222 THR B N 1
ATOM 3648 C CA . THR B 1 222 ? 4.656 11.648 5.945 1 97.25 222 THR B CA 1
ATOM 3649 C C . THR B 1 222 ? 4.594 12.844 5 1 97.25 222 THR B C 1
ATOM 3651 O O . THR B 1 222 ? 4.348 13.977 5.434 1 97.25 222 THR B O 1
ATOM 3654 N N . GLN B 1 223 ? 4.766 12.562 3.723 1 94.56 223 GLN B N 1
ATOM 3655 C CA . GLN B 1 223 ? 4.648 13.602 2.711 1 94.56 223 GLN B CA 1
ATOM 3656 C C . GLN B 1 223 ? 3.266 14.25 2.74 1 94.56 223 GLN B C 1
ATOM 3658 O O . GLN B 1 223 ? 3.143 15.477 2.688 1 94.56 223 GLN B O 1
ATOM 3663 N N . LYS B 1 224 ? 2.232 13.453 2.812 1 95.75 224 LYS B N 1
ATOM 3664 C CA . LYS B 1 224 ? 0.87 13.977 2.848 1 95.75 224 LYS B CA 1
ATOM 3665 C C . LYS B 1 224 ? 0.651 14.859 4.07 1 95.75 224 LYS B C 1
ATOM 3667 O O . LYS B 1 224 ? 0.034 15.922 3.973 1 95.75 224 LYS B O 1
ATOM 3672 N N . ALA B 1 225 ? 1.191 14.422 5.199 1 98 225 ALA B N 1
ATOM 3673 C CA . ALA B 1 225 ? 1.074 15.211 6.422 1 98 225 ALA B CA 1
ATOM 3674 C C . ALA B 1 225 ? 1.776 16.562 6.277 1 98 225 ALA B C 1
ATOM 3676 O O . ALA B 1 225 ? 1.214 17.609 6.621 1 98 225 ALA B O 1
ATOM 3677 N N . VAL B 1 226 ? 2.943 16.531 5.699 1 96.69 226 VAL B N 1
ATOM 3678 C CA . VAL B 1 226 ? 3.75 17.734 5.547 1 96.69 226 VAL B CA 1
ATOM 3679 C C . VAL B 1 226 ? 3.043 18.719 4.617 1 96.69 226 VAL B C 1
ATOM 3681 O O . VAL B 1 226 ? 2.904 19.906 4.938 1 96.69 226 VAL B O 1
ATOM 3684 N N . VAL B 1 227 ? 2.566 18.219 3.521 1 94.44 227 VAL B N 1
ATOM 3685 C CA . VAL B 1 227 ? 1.939 19.062 2.51 1 94.44 227 VAL B CA 1
ATOM 3686 C C . VAL B 1 227 ? 0.649 19.656 3.062 1 94.44 227 VAL B C 1
ATOM 3688 O O . VAL B 1 227 ? 0.305 20.797 2.75 1 94.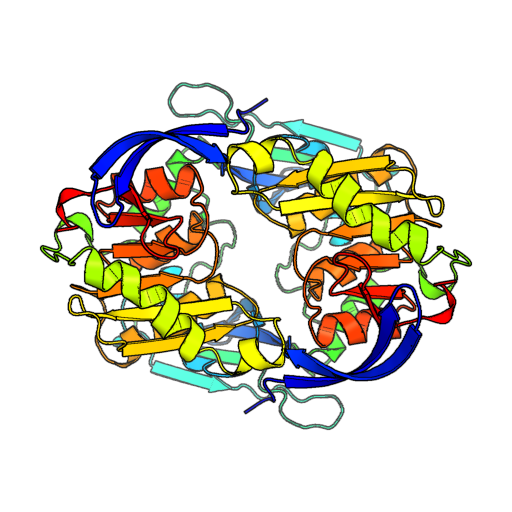44 227 VAL B O 1
ATOM 3691 N N . ALA B 1 228 ? -0.02 18.953 3.965 1 97.06 228 ALA B N 1
ATOM 3692 C CA . ALA B 1 228 ? -1.279 19.406 4.543 1 97.06 228 ALA B CA 1
ATOM 3693 C C . ALA B 1 228 ? -1.031 20.344 5.723 1 97.06 228 ALA B C 1
ATOM 3695 O O . ALA B 1 228 ? -1.969 20.938 6.266 1 97.06 228 ALA B O 1
ATOM 3696 N N . GLY B 1 229 ? 0.205 20.406 6.16 1 97 229 GLY B N 1
ATOM 3697 C CA . GLY B 1 229 ? 0.556 21.281 7.254 1 97 229 GLY B CA 1
ATOM 3698 C C . GLY B 1 229 ? 0.288 20.688 8.625 1 97 229 GLY B C 1
ATOM 3699 O O . GLY B 1 229 ? 0.047 21.406 9.586 1 97 229 GLY B O 1
ATOM 3700 N N . ILE B 1 230 ? 0.284 19.422 8.742 1 98.31 230 ILE B N 1
ATOM 3701 C CA . ILE B 1 230 ? 0.057 18.719 10 1 98.31 230 ILE B CA 1
ATOM 3702 C C . ILE B 1 230 ? 1.361 18.656 10.789 1 98.31 230 ILE B C 1
ATOM 3704 O O . ILE B 1 230 ? 2.359 18.109 10.312 1 98.31 230 ILE B O 1
ATOM 3708 N N . PRO B 1 231 ? 1.39 19.078 12.023 1 98.62 231 PRO B N 1
ATOM 3709 C CA . PRO B 1 231 ? 2.662 19.188 12.734 1 98.62 231 PRO B CA 1
ATOM 3710 C C . PRO B 1 231 ? 3.055 17.875 13.438 1 98.62 231 PRO B C 1
ATOM 3712 O O . PRO B 1 231 ? 4.227 17.688 13.766 1 98.62 231 PRO B O 1
ATOM 3715 N N . VAL B 1 232 ? 2.055 17 13.703 1 98.88 232 VAL B N 1
ATOM 3716 C CA . VAL B 1 232 ? 2.332 15.766 14.422 1 98.88 232 VAL B CA 1
ATOM 3717 C C . VAL B 1 232 ? 1.703 14.586 13.688 1 98.88 232 VAL B C 1
ATOM 3719 O O . VAL B 1 232 ? 0.494 14.57 13.445 1 98.88 232 VAL B O 1
ATOM 3722 N N . LEU B 1 233 ? 2.525 13.648 13.281 1 98.88 233 LEU B N 1
ATOM 3723 C CA . LEU B 1 233 ? 2.098 12.375 12.719 1 98.88 233 LEU B CA 1
ATOM 3724 C C . LEU B 1 233 ? 2.379 11.227 13.68 1 98.88 233 LEU B C 1
ATOM 3726 O O . LEU B 1 233 ? 3.516 11.047 14.125 1 98.88 233 LEU B O 1
ATOM 3730 N N . ALA B 1 234 ? 1.354 10.484 14.016 1 98.94 234 ALA B N 1
ATOM 3731 C CA . ALA B 1 234 ? 1.478 9.312 14.891 1 98.94 234 ALA B CA 1
ATOM 3732 C C . ALA B 1 234 ? 1.012 8.047 14.172 1 98.94 234 ALA B C 1
ATOM 3734 O O . ALA B 1 234 ? 0.025 8.07 13.438 1 98.94 234 ALA B O 1
ATOM 3735 N N . ALA B 1 235 ? 1.747 7.016 14.383 1 98.75 235 ALA B N 1
ATOM 3736 C CA . ALA B 1 235 ? 1.428 5.727 13.781 1 98.75 235 ALA B CA 1
ATOM 3737 C C . ALA B 1 235 ? 1.401 4.617 14.828 1 98.75 235 ALA B C 1
ATOM 3739 O O . ALA B 1 235 ? 2.215 4.613 15.758 1 98.75 235 ALA B O 1
ATOM 3740 N N . VAL B 1 236 ? 0.539 3.719 14.609 1 97.81 236 VAL B N 1
ATOM 3741 C CA . VAL B 1 236 ? 0.445 2.574 15.508 1 97.81 236 VAL B CA 1
ATOM 3742 C C . VAL B 1 236 ? 1.62 1.629 15.266 1 97.81 236 VAL B C 1
ATOM 3744 O O . VAL B 1 236 ? 2.107 0.984 16.203 1 97.81 236 VAL B O 1
ATOM 3747 N N . SER B 1 237 ? 2.131 1.581 14.039 1 96.81 237 SER B N 1
ATOM 3748 C CA . SER B 1 237 ? 3.193 0.659 13.648 1 96.81 237 SER B CA 1
ATOM 3749 C C . SER B 1 237 ? 4.492 1.403 13.359 1 96.81 237 SER B C 1
ATOM 3751 O O . SER B 1 237 ? 4.699 2.516 13.844 1 96.81 237 SER B O 1
ATOM 3753 N N . ALA B 1 238 ? 5.438 0.752 12.688 1 97.56 238 ALA B N 1
ATOM 3754 C CA . ALA B 1 238 ? 6.805 1.221 12.5 1 97.56 238 ALA B CA 1
ATOM 3755 C C . ALA B 1 238 ? 6.863 2.348 11.469 1 97.56 238 ALA B C 1
ATOM 3757 O O . ALA B 1 238 ? 6.023 2.418 10.57 1 97.56 238 ALA B O 1
ATOM 3758 N N . PRO B 1 239 ? 7.793 3.221 11.609 1 98.12 239 PRO B N 1
ATOM 3759 C CA . PRO B 1 239 ? 8.133 4.145 10.531 1 98.12 239 PRO B CA 1
ATOM 3760 C C . PRO B 1 239 ? 9.234 3.602 9.617 1 98.12 239 PRO B C 1
ATOM 3762 O O . PRO B 1 239 ? 9.977 2.703 10.008 1 98.12 239 PRO B O 1
ATOM 3765 N N . SER B 1 240 ? 9.258 4.109 8.453 1 97.12 240 SER B N 1
ATOM 3766 C CA . SER B 1 240 ? 10.398 3.824 7.59 1 97.12 240 SER B CA 1
ATOM 3767 C C . SER B 1 240 ? 11.523 4.836 7.801 1 97.12 240 SER B C 1
ATOM 3769 O O . SER B 1 240 ? 11.297 5.902 8.375 1 97.12 240 SER B O 1
ATOM 3771 N N . SER B 1 241 ? 12.672 4.516 7.305 1 97.19 241 SER B N 1
ATOM 3772 C CA . SER B 1 241 ? 13.828 5.402 7.418 1 97.19 241 SER B CA 1
ATOM 3773 C C . SER B 1 241 ? 13.57 6.73 6.715 1 97.19 241 SER B C 1
ATOM 3775 O O . SER B 1 241 ? 13.875 7.793 7.258 1 97.19 241 SER B O 1
ATOM 3777 N N . LEU B 1 242 ? 12.992 6.648 5.543 1 95.31 242 LEU B N 1
ATOM 3778 C CA . LEU B 1 242 ? 12.789 7.855 4.75 1 95.31 242 LEU B CA 1
ATOM 3779 C C . LEU B 1 242 ? 11.688 8.719 5.348 1 95.31 242 LEU B C 1
ATOM 3781 O O . LEU B 1 242 ? 11.727 9.945 5.234 1 95.31 242 LEU B O 1
ATOM 3785 N N . ALA B 1 243 ? 10.727 8.07 5.98 1 96.75 243 ALA B N 1
ATOM 3786 C CA . ALA B 1 243 ? 9.695 8.82 6.699 1 96.75 243 ALA B CA 1
ATOM 3787 C C . ALA B 1 243 ? 10.32 9.664 7.809 1 96.75 243 ALA B C 1
ATOM 3789 O O . ALA B 1 243 ? 9.992 10.852 7.953 1 96.75 243 ALA B O 1
ATOM 3790 N N . VAL B 1 244 ? 11.219 9.078 8.539 1 98.38 244 VAL B N 1
ATOM 3791 C CA . VAL B 1 244 ? 11.875 9.781 9.641 1 98.38 244 VAL B CA 1
ATOM 3792 C C . VAL B 1 244 ? 12.719 10.93 9.094 1 98.38 244 VAL B C 1
ATOM 3794 O O . VAL B 1 244 ? 12.695 12.039 9.641 1 98.38 244 VAL B O 1
ATOM 3797 N N . SER B 1 245 ? 13.414 10.688 8.023 1 97.25 245 SER B N 1
ATOM 3798 C CA . SER B 1 245 ? 14.234 11.727 7.414 1 97.25 245 SER B CA 1
ATOM 3799 C C . SER B 1 245 ? 13.383 12.906 6.957 1 97.25 245 SER B C 1
ATOM 3801 O O . SER B 1 245 ? 13.742 14.062 7.184 1 97.25 245 SER B O 1
ATOM 3803 N N . LEU B 1 246 ? 12.266 12.57 6.34 1 96.12 246 LEU B N 1
ATOM 3804 C CA . LEU B 1 246 ? 11.383 13.641 5.879 1 96.12 246 LEU B CA 1
ATOM 3805 C C . LEU B 1 246 ? 10.812 14.422 7.062 1 96.12 246 LEU B C 1
ATOM 3807 O O . LEU B 1 246 ? 10.727 15.648 7.016 1 96.12 246 LEU B O 1
ATOM 3811 N N . ALA B 1 247 ? 10.422 13.719 8.062 1 98.06 247 ALA B N 1
ATOM 3812 C CA . ALA B 1 247 ? 9.898 14.375 9.266 1 98.06 247 ALA B CA 1
ATOM 3813 C C . ALA B 1 247 ? 10.93 15.32 9.867 1 98.06 247 ALA B C 1
ATOM 3815 O O . ALA B 1 247 ? 10.602 16.453 10.227 1 98.06 247 ALA B O 1
ATOM 3816 N N . GLU B 1 248 ? 12.094 14.859 9.945 1 97.44 248 GLU B N 1
ATOM 3817 C CA . GLU B 1 248 ? 13.18 15.672 10.484 1 97.44 248 GLU B CA 1
ATOM 3818 C C . GLU B 1 248 ? 13.391 16.938 9.648 1 97.44 248 GLU B C 1
ATOM 3820 O O . GLU B 1 248 ? 13.461 18.031 10.188 1 97.44 248 GLU B O 1
ATOM 3825 N N . GLU B 1 249 ? 13.461 16.766 8.383 1 95.56 249 GLU B N 1
ATOM 3826 C CA . GLU B 1 249 ? 13.727 17.875 7.477 1 95.56 249 GLU B CA 1
ATOM 3827 C C . GLU B 1 249 ? 12.586 18.891 7.496 1 95.56 249 GLU B C 1
ATOM 3829 O O . GLU B 1 249 ? 12.82 20.094 7.355 1 95.56 249 GLU B O 1
ATOM 3834 N N . SER B 1 250 ? 11.391 18.406 7.73 1 96.5 250 SER B N 1
ATOM 3835 C CA . SER B 1 250 ? 10.219 19.266 7.633 1 96.5 250 SER B CA 1
ATOM 3836 C C . SER B 1 250 ? 9.828 19.828 9 1 96.5 250 SER B C 1
ATOM 3838 O O . SER B 1 250 ? 8.938 20.672 9.102 1 96.5 250 SER B O 1
ATOM 3840 N N . GLY B 1 251 ? 10.445 19.312 10.047 1 97.44 251 GLY B N 1
ATOM 3841 C CA . GLY B 1 251 ? 10.117 19.75 11.391 1 97.44 251 GLY B CA 1
ATOM 3842 C C . GLY B 1 251 ? 8.828 19.141 11.914 1 97.44 251 GLY B C 1
ATOM 3843 O O . GLY B 1 251 ? 8.188 19.703 12.805 1 97.44 251 GLY B O 1
ATOM 3844 N N . LEU B 1 252 ? 8.398 18.078 11.391 1 97.81 252 LEU B N 1
ATOM 3845 C CA . LEU B 1 252 ? 7.23 17.312 11.812 1 97.81 252 LEU B CA 1
ATOM 3846 C C . LEU B 1 252 ? 7.574 16.391 12.977 1 97.81 252 LEU B C 1
ATOM 3848 O O . LEU B 1 252 ? 8.641 15.773 12.992 1 97.81 252 LEU B O 1
ATOM 3852 N N . THR B 1 253 ? 6.723 16.344 14 1 98.81 253 THR B N 1
ATOM 3853 C CA . THR B 1 253 ? 6.875 15.32 15.023 1 98.81 253 THR B CA 1
ATOM 3854 C C . THR B 1 253 ? 6.371 13.969 14.523 1 98.81 253 THR B C 1
ATOM 3856 O O . THR B 1 253 ? 5.223 13.859 14.086 1 98.81 253 THR B O 1
ATOM 3859 N N . LEU B 1 254 ? 7.27 12.992 14.539 1 98.88 254 LEU B N 1
ATOM 3860 C CA . LEU B 1 254 ? 6.887 11.641 14.141 1 98.88 254 LEU B CA 1
ATOM 3861 C C . LEU B 1 254 ? 6.926 10.688 15.336 1 98.88 254 LEU B C 1
ATOM 3863 O O . LEU B 1 254 ? 7.992 10.445 15.906 1 98.88 254 LEU B O 1
ATOM 3867 N N . VAL B 1 255 ? 5.754 10.188 15.703 1 98.81 255 VAL B N 1
ATOM 3868 C CA . VAL B 1 255 ? 5.59 9.188 16.75 1 98.81 255 VAL B CA 1
ATOM 3869 C C . VAL B 1 255 ? 5.207 7.844 16.125 1 98.81 255 VAL B C 1
ATOM 3871 O O . VAL B 1 255 ? 4.359 7.789 15.227 1 98.81 255 VAL B O 1
ATOM 3874 N N . ALA B 1 256 ? 5.859 6.762 16.547 1 98.5 256 ALA B N 1
ATOM 3875 C CA . ALA B 1 256 ? 5.523 5.438 16.031 1 98.5 256 ALA B CA 1
ATOM 3876 C C . ALA B 1 256 ? 5.508 4.398 17.156 1 98.5 256 ALA B C 1
ATOM 3878 O O . ALA B 1 256 ? 5.863 4.703 18.297 1 98.5 256 ALA B O 1
ATOM 3879 N N . PHE B 1 257 ? 5.02 3.193 16.844 1 97.81 257 PHE B N 1
ATOM 3880 C CA . PHE B 1 257 ? 4.801 2.154 17.844 1 97.81 257 PHE B CA 1
ATOM 3881 C C . PHE B 1 257 ? 3.977 2.691 19 1 97.81 257 PHE B C 1
ATOM 3883 O O . PHE B 1 257 ? 4.297 2.439 20.172 1 97.81 257 PHE B O 1
ATOM 3890 N N . LEU B 1 258 ? 3.064 3.541 18.594 1 97.94 258 LEU B N 1
ATOM 3891 C CA . LEU B 1 258 ? 2.146 4.059 19.609 1 97.94 258 LEU B CA 1
ATOM 3892 C C . LEU B 1 258 ? 1.107 3.01 19.984 1 97.94 258 LEU B C 1
ATOM 3894 O O . LEU B 1 258 ? 0.077 2.881 19.328 1 97.94 258 LEU B O 1
ATOM 3898 N N . ARG B 1 259 ? 1.357 2.27 20.969 1 92.5 259 ARG B N 1
ATOM 3899 C CA . ARG B 1 259 ? 0.537 1.159 21.438 1 92.5 259 ARG B CA 1
ATOM 3900 C C . ARG B 1 259 ? 0.539 1.086 22.969 1 92.5 259 ARG B C 1
ATOM 3902 O O . ARG B 1 259 ? 1.601 1.095 23.594 1 92.5 259 ARG B O 1
ATOM 3909 N N . GLY B 1 260 ? -0.665 0.962 23.453 1 90 260 GLY B N 1
ATOM 3910 C CA . GLY B 1 260 ? -0.73 0.937 24.906 1 90 260 GLY B CA 1
ATOM 3911 C C . GLY B 1 260 ? -0.191 2.199 25.547 1 90 260 GLY B C 1
ATOM 3912 O O . GLY B 1 260 ? -0.605 3.307 25.188 1 90 260 GLY B O 1
ATOM 3913 N N . ASP B 1 261 ? 0.81 1.963 26.453 1 91.44 261 ASP B N 1
ATOM 3914 C CA . ASP B 1 261 ? 1.337 3.107 27.188 1 91.44 261 ASP B CA 1
ATOM 3915 C C . ASP B 1 261 ? 2.742 3.469 26.703 1 91.44 261 ASP B C 1
ATOM 3917 O O . ASP B 1 261 ? 3.502 4.117 27.422 1 91.44 261 ASP B O 1
ATOM 3921 N N . SER B 1 262 ? 2.992 3.023 25.516 1 95.12 262 SER B N 1
ATOM 3922 C CA . SER B 1 262 ? 4.352 3.279 25.047 1 95.12 262 SER B CA 1
ATOM 3923 C C . SER B 1 262 ? 4.348 3.898 23.656 1 95.12 262 SER B C 1
ATOM 3925 O O . SER B 1 262 ? 3.375 3.754 22.906 1 95.12 262 SER B O 1
ATOM 3927 N N . MET B 1 263 ? 5.375 4.625 23.438 1 97.81 263 MET B N 1
ATOM 3928 C CA . MET B 1 263 ? 5.59 5.195 22.109 1 97.81 263 MET B CA 1
ATOM 3929 C C . MET B 1 263 ? 7.066 5.508 21.875 1 97.81 263 MET B C 1
ATOM 3931 O O . MET B 1 263 ? 7.832 5.641 22.844 1 97.81 263 MET B O 1
ATOM 3935 N N . ASN B 1 264 ? 7.43 5.543 20.641 1 98.19 264 ASN B N 1
ATOM 3936 C CA . ASN B 1 264 ? 8.727 6.066 20.234 1 98.19 264 ASN B CA 1
ATOM 3937 C C . ASN B 1 264 ? 8.586 7.395 19.484 1 98.19 264 ASN B C 1
ATOM 3939 O O . ASN B 1 264 ? 7.848 7.484 18.5 1 98.19 264 ASN B O 1
ATOM 3943 N N . VAL B 1 265 ? 9.273 8.375 19.984 1 98.62 265 VAL B N 1
ATOM 3944 C CA . VAL B 1 265 ? 9.297 9.68 19.312 1 98.62 265 VAL B CA 1
ATOM 3945 C C . VAL B 1 265 ? 10.594 9.828 18.516 1 98.62 265 VAL B C 1
ATOM 3947 O O . VAL B 1 265 ? 11.68 9.898 19.109 1 98.62 265 VAL B O 1
ATOM 3950 N N . TYR B 1 266 ? 10.461 9.992 17.266 1 98.62 266 TYR B N 1
ATOM 3951 C CA . TYR B 1 266 ? 11.641 9.961 16.406 1 98.62 266 TYR B CA 1
ATOM 3952 C C . TYR B 1 266 ? 12.117 11.375 16.094 1 98.62 266 TYR B C 1
ATOM 3954 O O . TYR B 1 266 ? 13.312 11.586 15.844 1 98.62 266 TYR B O 1
ATOM 3962 N N . THR B 1 267 ? 11.203 12.281 15.977 1 98.56 267 THR B N 1
ATOM 3963 C CA . THR B 1 267 ? 11.562 13.664 15.664 1 98.56 267 THR B CA 1
ATOM 3964 C C . THR B 1 267 ? 10.75 14.633 16.516 1 98.56 267 THR B C 1
ATOM 3966 O O . THR B 1 267 ? 9.625 14.328 16.922 1 98.56 267 THR B O 1
ATOM 3969 N N . ARG B 1 268 ? 11.336 15.75 16.844 1 98 268 ARG B N 1
ATOM 3970 C CA . ARG B 1 268 ? 10.711 16.875 17.531 1 98 268 ARG B CA 1
ATOM 3971 C C . ARG B 1 268 ? 10.031 16.422 18.812 1 98 268 ARG B C 1
ATOM 3973 O O . ARG B 1 268 ? 8.867 16.734 19.047 1 98 268 ARG B O 1
ATOM 3980 N N . ALA B 1 269 ? 10.758 15.727 19.609 1 97.25 269 ALA B N 1
ATOM 3981 C CA . ALA B 1 269 ? 10.266 15.211 20.875 1 97.25 269 ALA B CA 1
ATOM 3982 C C . ALA B 1 269 ? 9.906 16.359 21.828 1 97.25 269 ALA B C 1
ATOM 3984 O O . ALA B 1 269 ? 9.203 16.141 22.828 1 97.25 269 ALA B O 1
ATOM 3985 N N . ASP B 1 270 ? 10.32 17.5 21.531 1 96.38 270 ASP B N 1
ATOM 3986 C CA . ASP B 1 270 ? 10.086 18.688 22.359 1 96.38 270 ASP B CA 1
ATOM 3987 C C . ASP B 1 270 ? 8.594 19.031 22.406 1 96.38 270 ASP B C 1
ATOM 3989 O O . ASP B 1 270 ? 8.148 19.734 23.312 1 96.38 270 ASP B O 1
ATOM 3993 N N . ARG B 1 271 ? 7.824 18.516 21.438 1 97.88 271 ARG B N 1
ATOM 3994 C CA . ARG B 1 271 ? 6.398 18.828 21.359 1 97.88 271 ARG B CA 1
ATOM 3995 C C . ARG B 1 271 ? 5.598 17.906 22.281 1 97.88 271 ARG B C 1
ATOM 3997 O O . ARG B 1 271 ? 4.414 18.141 22.516 1 97.88 271 ARG B O 1
ATOM 4004 N N . ILE B 1 272 ? 6.246 16.844 22.719 1 96.81 272 ILE B N 1
ATOM 4005 C CA . ILE B 1 272 ? 5.543 15.867 23.547 1 96.81 272 ILE B CA 1
ATOM 4006 C C . ILE B 1 272 ? 5.848 16.125 25.016 1 96.81 272 ILE B C 1
ATOM 4008 O O . ILE B 1 272 ? 7.012 16.141 25.422 1 96.81 272 ILE B O 1
ATOM 4012 N N . ARG B 1 273 ? 4.805 16.375 25.844 1 91.69 273 ARG B N 1
ATOM 4013 C CA . ARG B 1 273 ? 4.973 16.781 27.234 1 91.69 273 ARG B CA 1
ATOM 4014 C C . ARG B 1 273 ? 4.406 15.727 28.188 1 91.69 273 ARG B C 1
ATOM 4016 O O . ARG B 1 273 ? 3.482 14.992 27.828 1 91.69 273 ARG B O 1
#

Secondary structure (DSSP, 8-state):
---SEEEEEEEEE-SS-EEEEEEEEE--EEEEEEETTEEEEEEEE-SS-HHHHHHHHHHHTTS-SSGGGEEEEEE---B-TTS-B---EEEEEEPTTPPPP---TTGGG--SSTT-S-HHHHHHHHHHH----GGG----B-HHHHHHHHHHHHHH-HHHHHHS--EEEEEEETTS-EEEEEEESSHHHHHHHHHHHHHHTT--S-TTEEEEESS-B-HHHHHHHHHHT-SEEEESSPBBHHHHHHHHHHT-EEEEEEETTEEEEEE-GGGB-/---SEEEEEEEEE-SS-EEEEEEEEE--EEEEEEETTEEEEEEEE-SS-HHHHHHHHHHHTTS-SSGGGEEEEEE---B-TTS-B---EEEEEEPTTPPPP---TTGGG--SSTT-S-HHHHHHHHHHH----GGG----B-HHHHHHHHHHHHHH-HHHHHHS--EEEEEEETTS-EEEEEEESSHHHHHHHHHHHHHHTT--S-TTEEEEESS-B-HHHHHHHHHHT-SEEEESSPBBHHHHHHHHHHT-EEEEEEETTEEEEEE-GGGB-

Organism: NCBI:txid722731

Foldseek 3Di:
DDDQKDKDWDWDDDPVDTDIDIAIAGDWDWAFEAEPRHTQDIDIKRDDLVLLLNQLVCLLVLQDPADQQWDDKDQDLDQDPVRDRPSRYIYTYTDPPRDGDPSPVCVLQDDPDPPGGDLVSNLVSLVVSAPAQLQVFLAAAELVLLLCQVVVLVVPPPSCVRHVQWKKKFKAARDNHTDDMAIMNDQLSRLSSRLSVCRVVVCALVGRMEMEIAAEAELSSLSSNRRRSNQEYEYCAYYDPSSLVSCAVRNHWYWYVSHRSDIDTRGDCVRYD/DDDQKDKDWDWDDDPVDTDIDIAIAGDWDWAFEAEPRHTQDIDIKRDDLVLLLNQLVCLLLLQDPADQQWDDKDQDLDQDPVRDRPSRYIYTYTDPPRDGDPSPVCVLQDDPDPPGGDLVSNLVSLVVSAPAQLQPFLAAAELVLLLCQVVVLVVPPPSCVRHVQWKKKFKAARDNHTDDMAIMNDQLSRLSSRLSVCRVVVCALVGRMEMEIAAEAELSSLSSNRNRSNQEYEYCAYYDPSSLVSCAVRNHWYWYVSHRSDIDTRGDCVRYD

InterPro domains:
  IPR003786 Sulfur carrier protein FdhD [MF_00187] (2-273)
  IPR003786 Sulfur carrier protein FdhD [PF02634] (26-272)
  IPR003786 Sulfur carrier protein FdhD [PIRSF015626] (15-272)
  IPR003786 Sulfur carrier protein FdhD [PTHR30592] (1-272)
  IPR003786 Sulfur carrier protein FdhD [TIGR00129] (22-272)
  IPR016193 Cytidine deaminase-like [SSF53927] (5-272)

Solvent-accessible surface area (backbone atoms only — not comparable to full-atom values): 26971 Å² total; per-residue (Å²): 128,62,62,49,57,42,79,44,62,24,38,38,36,41,89,84,45,77,44,77,44,83,40,52,22,27,28,50,38,44,36,33,39,22,51,71,79,41,80,71,48,73,45,70,29,26,50,64,62,57,68,22,28,51,50,14,42,34,40,50,70,48,57,36,89,54,61,75,46,51,63,44,76,41,71,41,92,16,29,45,100,83,62,46,70,62,70,13,29,38,34,32,32,59,22,90,90,58,70,77,66,80,71,54,84,60,45,72,40,49,32,98,52,86,30,45,43,38,62,66,29,36,50,50,37,47,58,68,59,27,83,47,59,17,48,73,53,81,55,58,32,43,49,68,42,58,44,46,44,55,59,55,51,58,73,66,37,61,66,31,73,63,29,61,36,49,30,37,17,31,39,23,40,47,86,51,52,75,75,49,74,29,66,14,58,31,59,67,51,6,43,19,24,45,48,12,48,35,35,75,68,70,36,67,61,33,62,53,27,33,40,39,33,62,44,59,34,36,47,65,57,45,46,37,35,38,42,41,14,30,27,27,42,35,14,38,28,29,43,26,42,42,18,53,52,46,25,54,76,46,39,20,23,36,34,22,45,40,49,68,62,33,32,33,29,58,24,61,57,85,32,53,85,127,62,62,49,56,42,79,45,62,26,39,38,36,42,88,84,45,78,44,78,43,83,40,50,22,26,29,49,37,44,35,33,41,20,51,72,78,40,79,71,48,72,45,69,30,27,49,67,62,56,68,22,28,51,48,14,44,35,39,51,71,49,54,35,88,54,62,76,46,50,62,46,77,42,71,42,93,17,28,44,101,83,62,45,71,62,71,13,30,36,34,32,33,59,23,90,91,59,69,78,68,80,71,55,85,60,46,71,41,49,32,97,51,87,30,44,43,38,61,67,29,37,51,49,37,46,59,67,59,27,83,46,59,16,48,73,55,83,54,59,32,44,48,69,44,60,44,47,44,57,59,55,50,58,72,66,36,62,66,31,72,61,28,61,35,48,32,36,18,32,38,22,42,48,85,51,51,74,74,49,74,31,66,14,58,31,59,66,51,5,43,18,24,44,47,11,47,34,35,75,67,70,35,68,59,32,61,53,25,33,41,41,34,61,44,59,34,36,47,66,58,45,46,37,34,37,41,42,12,29,26,28,41,36,14,39,28,28,43,27,42,42,18,52,52,46,25,53,76,46,41,19,21,36,35,23,44,42,47,70,62,33,34,34,30,56,24,61,56,85,32,54,86